Protein AF-A0A0G4FEP0-F1 (afdb_monomer)

Mean predicted aligned error: 20.49 Å

pLDDT: mean 76.51, std 25.56, range [21.47, 98.5]

Secondary structure (DSSP, 8-state):
-------SS--------PBPPHHHHHHHHHHHHHHHH----HHHHHHHHHHHHHHHHHHHHS-GGGEEEE--SSHHHHHHHHHHHHHHHHT--HHHHHHHHTT--GGGS-TTTS-BPPEEEEEE-GGGS-HHHHHHHHHHHHHTT-EEEEEES-HHHHHHHHHHH-SS--EEE----TTSTT-TT--SEEEPPTTSPS-EEE-TTTT--HHHHHHHHHHTT----GGGTTT-SS---GGG----GGGEEE-TT-TT-EEE--GGG--GGGGGGTTTTTTT-SS---S--TTS-----------------PPPPPPPPPPP------------------------------PPPPPPPP---------PPPP--------------SS----PPP---EEEEEEE-HHHHTTSS---HHHHHHHHHHHTTPEEEEEEEE-S-HHHHHHHHHHHHTTSSEEEEES--SSSSS--HHHHHHHHHT---EE-HHHHHHHHHHTT--GGG--HHHHHHTEE-TTEEEEPPB-TTSPBPSS-EEEETTEEEE-SSHHHHHHHHHHHIIIII-----EEEEEEEESS-GGGTHHHHHHHHHH-TTSEEEEEEE--STTSPPEEEEEEEEEGGGHHHHHHHHHHHHHHS-GGGEEEEEEE-SHHHHHHHHTT-

Radius of gyration: 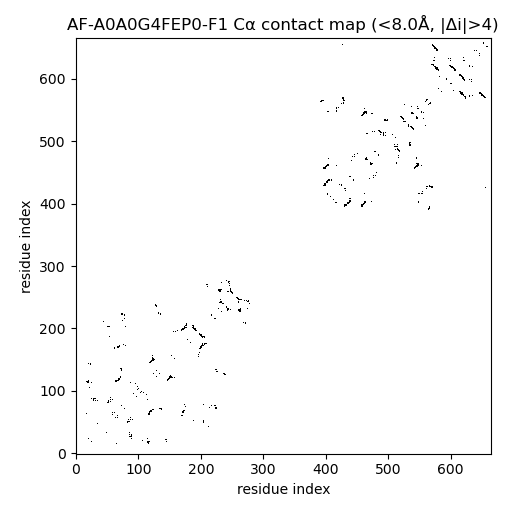34.07 Å; Cα contacts (8 Å, |Δi|>4): 934; chains: 1; bounding box: 96×103×97 Å

Foldseek 3Di:
DDDDDDPDPPPPPDPPFDFFQLVLLVVLLVLLVCLVPDDDDPVLNVLLVQLLVLLLVCCVVDPQSQEEEEAQLDLLSLSLVSSNSSSSSVVFDVVVVVCVVVVHDSVPDDSVRTGTAHHYEHEDPPPQRDPLRVVSVVCVCVVNVHHYDYDDDDPQVVQCVVLVVDPDAHEYEYSAEAVPVPLPPDDQWDWDDPVHPTHIYHYSCHDPALLSSVCVCVVSVGDGGCVQQQQQLDDDTNLQFDHQPQQWDDDPPDNPDIGGHGNNPQDPVCSVSSCVRRVPPDDDDDPDDPPPPPDDDDDDDDDDDDDDDDDDDDDDDDDDDDDDDDDDDDDDDDDDDDDDDYDDDDDDDDDDDDDDDDDDDDDDDDDDDDDDDDDDDDDDDDDDDPDDDPQDADAWQEEEEEEEAPCCVVVVDPQPLVVLLCLLCVQFNHHYDYYHYDYLDLQRLLVVLLVRVVPGQAYEYEALLALDPSSCNQVSNCSNVVFFWDQAPLLLVLLCVVVVHDPVRCDPSSRVSRTHGPQWDFAWQQDPVRDTHSRGFTDRPRYTYFYNPNVRSNSNSNCCSPRYHGHGFFKKKKKWKWLDDVVVCVVVVVVLCVVLVQKDWDKAWDDDPDPDRTMIIIMIMHTPVVVVSVVVSVVSSCVPDDVVTTPDMDIDRDSVVVVVSVVRD

Sequence (665 aa):
MSATTAVDQETAKTEVGGKWSSSAFLDAVSLATRIQQESISGTFQAKLRKAVDVCRNTLRVYRPGCVYCSFNGGKDAVVVLHLLRAALGSLRDPEVERLLSRGEGPDSIPSSLLPLKPKLVFFHNGPEEFEEIEQFVKDTKDQFDLELKLWDGGYVEGLRHIVGETPSALAFILGTRDGDPNSANQGTFEPSSDWMPPFMRVNPILEWTYGDVWTFIRSYDLPYCDLYDKGYTSVGKKSSTLPNPALLRINSGSADQLSYLPAYCLNQTDWGKERAGRDGASANRRPLSLQSMQDGEDEKEQSVGLSPYLPQQSPSPPGDSGQGQGKTAAQAFAFASTNANAEKGVSINVPSPAESPKRDFSAVSSITPLRHSSAASSALSGPPDESGVNRRLLKAKTAGLVVIGDEILKGLTADLNGPLAVRKLRAVGVKMQRICVVGDEEQAITDEVRRQLNKYDVVITSGGVGATHDDVTIRAVASALGEELQPNAQMLSRIAEAFKLNETAITPAHRKMAMLPPSTTLRDVIDTSGKKSPWPVLQIDRVFVLPGVPKFFAAKMDVICGSWLGKPRPKATRKVTVALQEEKLVSLLNEIVSRFPSVSFGSYPIFREEKSRPRTVIILETEQAAIALLRDALQELLERLPEQCVVSVEESDSLETAAALSDRV

Solvent-accessible surface area (backbone atoms only — not comparable to full-atom values): 39980 Å² total; per-residue (Å²): 135,86,84,91,71,89,93,83,87,83,92,84,85,85,78,93,66,61,66,30,49,50,60,39,47,48,51,20,31,49,50,28,50,47,67,72,70,57,86,58,65,74,72,58,45,52,54,51,52,52,23,29,46,46,40,36,51,46,51,70,77,31,57,65,94,34,41,33,33,46,39,75,43,41,72,46,22,46,52,47,49,52,32,42,37,22,22,54,30,69,65,55,50,72,65,57,55,54,43,49,75,71,68,52,56,56,88,69,61,56,72,87,70,40,55,68,34,59,34,34,37,28,74,45,64,64,93,37,44,46,65,63,36,55,49,40,42,52,50,52,31,63,72,51,49,42,45,75,46,78,34,88,56,57,68,66,56,50,47,37,51,58,49,68,75,38,97,60,79,35,36,36,41,36,47,51,28,64,89,40,93,87,35,81,93,65,54,54,69,33,71,46,56,91,92,46,60,83,35,34,38,31,24,50,45,32,91,45,50,71,62,53,54,44,49,52,36,64,75,70,71,52,85,72,39,66,56,29,54,61,9,30,57,51,90,61,46,53,92,51,42,43,53,24,70,91,35,58,42,80,50,97,83,48,101,83,51,84,43,47,41,37,34,83,71,60,48,82,95,46,50,90,49,42,53,52,24,40,75,68,82,69,81,91,76,75,82,86,66,94,81,81,81,84,84,82,80,90,84,82,94,74,92,74,93,77,83,80,88,71,84,82,82,80,84,81,84,82,83,91,77,85,88,83,82,87,82,88,81,86,83,91,82,88,88,80,89,86,88,87,84,89,87,88,88,85,89,84,91,81,85,81,89,77,86,81,81,90,75,86,87,77,86,86,90,81,85,80,79,82,78,82,78,90,79,83,92,81,90,88,87,72,81,90,75,91,84,72,87,80,70,70,60,45,90,43,53,33,29,28,38,41,37,38,36,50,48,47,78,70,64,77,40,81,78,64,52,61,65,50,49,46,54,53,34,43,43,21,57,24,43,70,77,46,79,44,80,37,49,65,41,46,65,60,45,15,54,50,53,39,58,38,57,77,74,28,63,28,32,38,38,29,20,36,67,59,69,56,93,56,34,34,41,67,58,14,53,19,59,42,72,74,43,66,71,38,84,33,66,71,53,37,52,27,52,29,60,68,68,71,46,54,85,89,66,65,47,72,56,55,53,58,66,12,46,39,37,86,68,53,43,79,40,79,36,64,48,98,86,69,49,74,48,61,69,49,43,42,29,45,80,56,32,38,54,34,48,57,54,55,74,61,31,50,58,49,48,51,48,43,33,73,51,32,38,35,62,82,40,60,46,31,39,38,39,38,33,30,62,40,55,57,82,80,40,48,70,61,50,54,55,52,44,71,75,37,77,78,42,49,77,46,78,45,68,40,86,65,69,102,81,58,81,50,28,20,40,35,38,41,36,32,50,47,96,48,44,67,59,51,49,55,53,50,50,56,50,56,73,72,40,62,78,92,32,61,74,46,78,47,82,29,79,41,76,70,54,52,51,64,64,53,81,78,99

InterPro domains:
  IPR001453 MoaB/Mog domain [PF00994] (401-561)
  IPR001453 MoaB/Mog domain [SM00852] (400-568)
  IPR001453 MoaB/Mog domain [cd00885] (398-555)
  IPR002500 Phosphoadenosine phosphosulphate reductase domain [PF01507] (168-242)
  IPR014729 Rossmann-like alpha/beta/alpha sandwich fold [G3DSA:3.40.50.620] (22-280)
  IPR036425 MoaB/Mog-like domain superfamily [G3DSA:3.40.980.10] (394-562)
  IPR036425 MoaB/Mog-like domain superfamily [SSF53218] (398-565)
  IPR056596 FAD synthase, middle domain [PF24102] (573-649)

Organism: NCBI:txid1169474

Nearest PDB structures (foldseek):
  8ron-assembly1_A  TM=8.680E-01  e=3.449E-20  Homo sapiens
  4cta-assembly1_A  TM=7.725E-01  e=2.754E-16  Thermus thermophilus HB8
  4uux-assembly1_B  TM=6.184E-01  e=1.496E-16  Thermus thermophilus HB8
  4cta-assembly1_B  TM=6.054E-01  e=3.077E-16  Thermus thermophilus HB8
  4uoc-assembly1_B  TM=6.270E-01  e=3.835E-14  Thermus thermophilus HB8

Structure (mmCIF, N/CA/C/O backbone):
data_AF-A0A0G4FEP0-F1
#
_entry.id   AF-A0A0G4FEP0-F1
#
loop_
_atom_site.group_PDB
_atom_site.id
_atom_site.type_symbol
_atom_site.label_atom_id
_atom_site.label_alt_id
_atom_site.label_comp_id
_atom_site.label_asym_id
_atom_site.label_entity_id
_atom_site.label_seq_id
_atom_site.pdbx_PDB_ins_code
_atom_site.Cartn_x
_atom_site.Cartn_y
_atom_site.Cartn_z
_atom_site.occupancy
_atom_site.B_iso_or_equiv
_atom_site.auth_seq_id
_atom_site.auth_comp_id
_atom_site.auth_asym_id
_atom_site.auth_atom_id
_atom_site.pdbx_PDB_model_num
ATOM 1 N N . MET A 1 1 ? 10.774 33.078 54.808 1.00 35.50 1 MET A N 1
ATOM 2 C CA . MET A 1 1 ? 11.153 31.854 54.069 1.00 35.50 1 MET A CA 1
ATOM 3 C C . MET A 1 1 ? 9.896 31.359 53.359 1.00 35.50 1 MET A C 1
ATOM 5 O O . MET A 1 1 ? 9.001 30.878 54.029 1.00 35.50 1 MET A O 1
ATOM 9 N N . SER A 1 2 ? 9.640 31.912 52.168 1.00 26.91 2 SER A N 1
ATOM 10 C CA . SER A 1 2 ? 9.664 31.216 50.860 1.00 26.91 2 SER A CA 1
ATOM 11 C C . SER A 1 2 ? 8.490 30.236 50.713 1.00 26.91 2 SER A C 1
ATOM 13 O O . SER A 1 2 ? 8.514 29.166 51.299 1.00 26.91 2 SER A O 1
ATOM 15 N N . ALA A 1 3 ? 7.355 30.691 50.182 1.00 28.02 3 ALA A N 1
ATOM 16 C CA . ALA A 1 3 ? 7.013 30.761 48.750 1.00 28.02 3 ALA A CA 1
ATOM 17 C C . ALA A 1 3 ? 6.330 29.470 48.271 1.00 28.02 3 ALA A C 1
ATOM 19 O O . ALA A 1 3 ? 6.968 28.520 47.831 1.00 28.02 3 ALA A O 1
ATOM 20 N N . THR A 1 4 ? 5.002 29.491 48.359 1.00 32.53 4 THR A N 1
ATOM 21 C CA . THR A 1 4 ? 4.092 28.662 47.571 1.00 32.53 4 THR A CA 1
ATOM 22 C C . THR A 1 4 ? 3.819 29.442 46.287 1.00 32.53 4 THR A C 1
ATOM 24 O O . THR A 1 4 ? 3.106 30.443 46.318 1.00 32.53 4 THR A O 1
ATOM 27 N N . THR A 1 5 ? 4.419 29.041 45.171 1.00 30.39 5 THR A N 1
ATOM 28 C CA . THR A 1 5 ? 4.164 29.641 43.854 1.00 30.39 5 THR A CA 1
ATOM 29 C C . THR A 1 5 ? 3.883 28.554 42.832 1.00 30.39 5 THR A C 1
ATOM 31 O O . THR A 1 5 ? 4.715 27.681 42.614 1.00 30.39 5 THR A O 1
ATOM 34 N N . ALA A 1 6 ? 2.683 28.650 42.257 1.00 30.23 6 ALA A N 1
ATOM 35 C CA . ALA A 1 6 ? 2.318 28.346 40.877 1.00 30.23 6 ALA A CA 1
ATOM 36 C C . ALA A 1 6 ? 3.257 27.397 40.112 1.00 30.23 6 ALA A C 1
ATOM 38 O O . ALA A 1 6 ? 4.269 27.817 39.556 1.00 30.23 6 ALA A O 1
ATOM 39 N N . VAL A 1 7 ? 2.845 26.136 40.004 1.00 29.52 7 VAL A N 1
ATOM 40 C CA . VAL A 1 7 ? 3.322 25.210 38.972 1.00 29.52 7 VAL A CA 1
ATOM 41 C C . VAL A 1 7 ? 2.119 24.894 38.090 1.00 29.52 7 VAL A C 1
ATOM 43 O O . VAL A 1 7 ? 1.522 23.839 38.202 1.00 29.52 7 VAL A O 1
ATOM 46 N N . ASP A 1 8 ? 1.712 25.879 37.295 1.00 32.62 8 ASP A N 1
ATOM 47 C CA . ASP A 1 8 ? 0.745 25.739 36.203 1.00 32.62 8 ASP A CA 1
ATOM 48 C C . ASP A 1 8 ? 0.978 26.915 35.247 1.00 32.62 8 ASP A C 1
ATOM 50 O O . ASP A 1 8 ? 0.266 27.911 35.303 1.00 32.62 8 ASP A O 1
ATOM 54 N N . GLN A 1 9 ? 2.069 26.846 34.470 1.00 28.73 9 GLN A N 1
ATOM 55 C CA . GLN A 1 9 ? 2.333 27.589 33.219 1.00 28.73 9 GLN A CA 1
ATOM 56 C C . GLN A 1 9 ? 3.796 27.396 32.759 1.00 28.73 9 GLN A C 1
ATOM 58 O O . GLN A 1 9 ? 4.521 28.361 32.556 1.00 28.73 9 GLN A O 1
ATOM 63 N N . GLU A 1 10 ? 4.283 26.161 32.575 1.00 28.06 10 GLU A N 1
ATOM 64 C CA . GLU A 1 10 ? 5.551 25.979 31.836 1.00 28.06 10 GLU A CA 1
ATOM 65 C C . GLU A 1 10 ? 5.716 24.595 31.186 1.00 28.06 10 GLU A C 1
ATOM 67 O O . GLU A 1 10 ? 6.705 23.899 31.371 1.00 28.06 10 GLU A O 1
ATOM 72 N N . THR A 1 11 ? 4.748 24.189 30.363 1.00 30.75 11 THR A N 1
ATOM 73 C CA . THR A 1 11 ? 4.901 23.062 29.419 1.00 30.75 11 THR A CA 1
ATOM 74 C C . THR A 1 11 ? 4.510 23.494 28.004 1.00 30.75 11 THR A C 1
ATOM 76 O O . THR A 1 11 ? 3.669 22.901 27.341 1.00 30.75 11 THR A O 1
ATOM 79 N N . ALA A 1 12 ? 5.141 24.574 27.536 1.00 33.12 12 ALA A N 1
ATOM 80 C CA . ALA A 1 12 ? 5.117 25.022 26.141 1.00 33.12 12 ALA A CA 1
ATOM 81 C C . ALA A 1 12 ? 6.459 25.678 25.761 1.00 33.12 12 ALA A C 1
ATOM 83 O O . ALA A 1 12 ? 6.509 26.798 25.266 1.00 33.12 12 ALA A O 1
ATOM 84 N N . LYS A 1 13 ? 7.577 25.000 26.045 1.00 34.28 13 LYS A N 1
ATOM 85 C CA . LYS A 1 13 ? 8.918 25.403 25.590 1.00 34.28 13 LYS A CA 1
ATOM 86 C C . LYS A 1 13 ? 9.710 24.177 25.154 1.00 34.28 13 LYS A C 1
ATOM 88 O O . LYS A 1 13 ? 10.557 23.674 25.885 1.00 34.28 13 LYS A O 1
ATOM 93 N N . THR A 1 14 ? 9.406 23.679 23.959 1.00 33.66 14 THR A N 1
ATOM 94 C CA . THR A 1 14 ? 10.337 22.863 23.159 1.00 33.66 14 THR A CA 1
ATOM 95 C C . THR A 1 14 ? 9.897 22.846 21.690 1.00 33.66 14 THR A C 1
ATOM 97 O O . THR A 1 14 ? 9.671 21.803 21.095 1.00 33.66 14 THR A O 1
ATOM 100 N N . GLU A 1 15 ? 9.763 24.023 21.075 1.00 40.31 15 GLU A N 1
ATOM 101 C CA . GLU A 1 15 ? 9.835 24.147 19.610 1.00 40.31 15 GLU A CA 1
ATOM 102 C C . GLU A 1 15 ? 11.039 25.026 19.272 1.00 40.31 15 GLU A C 1
ATOM 104 O O . GLU A 1 15 ? 10.925 26.214 18.989 1.00 40.31 15 GLU A O 1
ATOM 109 N N . VAL A 1 16 ? 12.234 24.441 19.369 1.00 44.72 16 VAL A N 1
ATOM 110 C CA . VAL A 1 16 ? 13.454 25.058 18.836 1.00 44.72 16 VAL A CA 1
ATOM 111 C C . VAL A 1 16 ? 13.516 24.699 17.352 1.00 44.72 16 VAL A C 1
ATOM 113 O O . VAL A 1 16 ? 14.168 23.740 16.958 1.00 44.72 16 VAL A O 1
ATOM 116 N N . GLY A 1 17 ? 12.746 25.418 16.539 1.00 59.84 17 GLY A N 1
ATOM 117 C CA . GLY A 1 17 ? 12.776 25.346 15.079 1.00 59.84 17 GLY A CA 1
ATOM 118 C C . GLY A 1 17 ? 12.508 26.737 14.514 1.00 59.84 17 GLY A C 1
ATOM 119 O O . GLY A 1 17 ? 11.563 27.405 14.933 1.00 59.84 17 GLY A O 1
ATOM 120 N N . GLY A 1 18 ? 13.365 27.215 13.612 1.00 82.00 18 GLY A N 1
ATOM 121 C CA . GLY A 1 18 ? 13.206 28.542 13.015 1.00 82.00 18 GLY A CA 1
ATOM 122 C C . GLY A 1 18 ? 11.930 28.633 12.171 1.00 82.00 18 GLY A C 1
ATOM 123 O O . GLY A 1 18 ? 11.546 27.668 11.508 1.00 82.00 18 GLY A O 1
ATOM 124 N N . LYS A 1 19 ? 11.281 29.802 12.169 1.00 89.69 19 LYS A N 1
ATOM 125 C CA . LYS A 1 19 ? 10.239 30.128 11.183 1.00 89.69 19 LYS A CA 1
ATOM 126 C C . LYS A 1 19 ? 10.843 30.146 9.779 1.00 89.69 19 LYS A C 1
ATOM 128 O O . LYS A 1 19 ? 11.998 30.542 9.619 1.00 89.69 19 LYS A O 1
ATOM 133 N N . TRP A 1 20 ? 10.077 29.697 8.791 1.00 94.19 20 TRP A N 1
ATOM 134 C CA . TRP A 1 20 ? 10.499 29.711 7.392 1.00 94.19 20 TRP A CA 1
ATOM 135 C C . TRP A 1 20 ? 10.558 31.145 6.864 1.00 94.19 20 TRP A C 1
ATOM 137 O O . TRP A 1 20 ? 9.718 31.959 7.248 1.00 94.19 20 TRP A O 1
ATOM 147 N N . SER A 1 21 ? 11.532 31.475 6.014 1.00 93.94 21 SER A N 1
ATOM 148 C CA . SER A 1 21 ? 11.584 32.784 5.363 1.00 93.94 21 SER A CA 1
ATOM 149 C C . SER A 1 21 ? 10.367 33.000 4.460 1.00 93.94 21 SER A C 1
ATOM 151 O O . SER A 1 21 ? 9.849 32.069 3.834 1.00 93.94 21 SER A O 1
ATOM 153 N N . SER A 1 22 ? 9.894 34.245 4.384 1.00 92.38 22 SER A N 1
ATOM 154 C CA . SER A 1 22 ? 8.741 34.595 3.552 1.00 92.38 22 SER A CA 1
ATOM 155 C C . SER A 1 22 ? 9.005 34.322 2.072 1.00 92.38 22 SER A C 1
ATOM 157 O O . SER A 1 22 ? 8.129 33.798 1.391 1.00 92.38 22 SER A O 1
ATOM 159 N N . SER A 1 23 ? 10.219 34.589 1.582 1.00 93.31 23 SER A N 1
ATOM 160 C CA . SER A 1 23 ? 10.615 34.306 0.199 1.00 93.31 23 SER A CA 1
ATOM 161 C C . SER A 1 23 ? 10.545 32.812 -0.136 1.00 93.31 23 SER A C 1
ATOM 163 O O . SER A 1 23 ? 9.899 32.441 -1.116 1.00 93.31 23 SER A O 1
ATOM 165 N N . ALA A 1 24 ? 11.137 31.942 0.687 1.00 95.25 24 ALA A N 1
ATOM 166 C CA . ALA A 1 24 ? 11.135 30.500 0.439 1.00 95.25 24 ALA A CA 1
ATOM 167 C C . ALA A 1 24 ? 9.739 29.877 0.598 1.00 95.25 24 ALA A C 1
ATOM 169 O O . ALA A 1 24 ? 9.365 28.974 -0.161 1.00 95.25 24 ALA A O 1
ATOM 170 N N . PHE A 1 25 ? 8.948 30.380 1.551 1.00 95.38 25 PHE A N 1
ATOM 171 C CA . PHE A 1 25 ? 7.557 29.972 1.716 1.00 95.38 25 PHE A CA 1
ATOM 172 C C . PHE A 1 25 ? 6.700 30.378 0.512 1.00 95.38 25 PHE A C 1
ATOM 174 O O . PHE A 1 25 ? 5.934 29.558 0.007 1.00 95.38 25 PHE A O 1
ATOM 181 N N . LEU A 1 26 ? 6.852 31.602 0.001 1.00 93.94 26 LEU A N 1
ATOM 182 C CA . LEU A 1 26 ? 6.121 32.050 -1.184 1.00 93.94 26 LEU A CA 1
ATOM 183 C C . LEU A 1 26 ? 6.538 31.316 -2.458 1.00 93.94 26 LEU A C 1
ATOM 185 O O . LEU A 1 26 ? 5.674 31.015 -3.279 1.00 93.94 26 LEU A O 1
ATOM 189 N N . ASP A 1 27 ? 7.809 30.937 -2.597 1.00 95.31 27 ASP A N 1
ATOM 190 C CA . ASP A 1 27 ? 8.237 30.038 -3.675 1.00 95.31 27 ASP A CA 1
ATOM 191 C C . ASP A 1 27 ? 7.507 28.682 -3.594 1.00 95.31 27 ASP A C 1
ATOM 193 O O . ASP A 1 27 ? 7.024 28.151 -4.596 1.00 95.31 27 ASP A O 1
ATOM 197 N N . ALA A 1 28 ? 7.313 28.149 -2.383 1.00 96.25 28 ALA A N 1
ATOM 198 C CA . ALA A 1 28 ? 6.541 26.925 -2.175 1.00 96.25 28 ALA A CA 1
ATOM 199 C C . ALA A 1 28 ? 5.034 27.097 -2.469 1.00 96.25 28 ALA A C 1
ATOM 201 O O . ALA A 1 28 ? 4.409 26.187 -3.021 1.00 96.25 28 ALA A O 1
ATOM 202 N N . VAL A 1 29 ? 4.445 28.258 -2.150 1.00 94.38 29 VAL A N 1
ATOM 203 C CA . VAL A 1 29 ? 3.059 28.613 -2.524 1.00 94.38 29 VAL A CA 1
ATOM 204 C C . VAL A 1 29 ? 2.911 28.741 -4.044 1.00 94.38 29 VAL A C 1
ATOM 206 O O . VAL A 1 29 ? 1.925 28.258 -4.609 1.00 94.38 29 VAL A O 1
ATOM 209 N N . SER A 1 30 ? 3.900 29.329 -4.719 1.00 93.81 30 SER A N 1
ATOM 210 C CA . SER A 1 30 ? 3.952 29.426 -6.181 1.00 93.81 30 SER A CA 1
ATOM 211 C C . SER A 1 30 ? 4.000 28.038 -6.821 1.00 93.81 30 SER A C 1
ATOM 213 O O . SER A 1 30 ? 3.174 27.721 -7.678 1.00 93.81 30 SER A O 1
ATOM 215 N N . LEU A 1 31 ? 4.883 27.155 -6.339 1.00 95.62 31 LEU A N 1
ATOM 216 C CA . LEU A 1 31 ? 4.949 25.763 -6.789 1.00 95.62 31 LEU A CA 1
ATOM 217 C C . LEU A 1 31 ? 3.615 25.027 -6.583 1.00 95.62 31 LEU A C 1
ATOM 219 O O . LEU A 1 31 ? 3.136 24.357 -7.496 1.00 95.62 31 LEU A O 1
ATOM 223 N N . ALA A 1 32 ? 2.988 25.175 -5.413 1.00 94.62 32 ALA A N 1
ATOM 224 C CA . ALA A 1 32 ? 1.685 24.574 -5.127 1.00 94.62 32 ALA A CA 1
ATOM 225 C C . ALA A 1 32 ? 0.599 25.047 -6.107 1.00 94.62 32 ALA A C 1
ATOM 227 O O . ALA A 1 32 ? -0.186 24.242 -6.607 1.00 94.62 32 ALA A O 1
ATOM 228 N N . THR A 1 33 ? 0.585 26.346 -6.407 1.00 92.06 33 THR A N 1
ATOM 229 C CA . THR A 1 33 ? -0.352 26.961 -7.353 1.00 92.06 33 THR A CA 1
ATOM 230 C C . THR A 1 33 ? -0.132 26.440 -8.773 1.00 92.06 33 THR A C 1
ATOM 232 O O . THR A 1 33 ? -1.093 26.010 -9.412 1.00 92.06 33 THR A O 1
ATOM 235 N N . ARG A 1 34 ? 1.124 26.381 -9.239 1.00 93.56 34 ARG A N 1
ATOM 236 C CA . ARG A 1 34 ? 1.477 25.813 -10.552 1.00 93.56 34 ARG A CA 1
ATOM 237 C C . ARG A 1 34 ? 1.031 24.358 -10.680 1.00 93.56 34 ARG A C 1
ATOM 239 O O . ARG A 1 34 ? 0.377 24.007 -11.655 1.00 93.56 34 ARG A O 1
ATOM 246 N N . ILE A 1 35 ? 1.272 23.529 -9.661 1.00 92.12 35 ILE A N 1
ATOM 247 C CA . ILE A 1 35 ? 0.826 22.123 -9.649 1.00 92.12 35 ILE A CA 1
ATOM 248 C C . ILE A 1 35 ? -0.703 21.992 -9.758 1.00 92.12 35 ILE A C 1
ATOM 250 O O . ILE A 1 35 ? -1.208 21.040 -10.359 1.00 92.12 35 ILE A O 1
ATOM 254 N N . GLN A 1 36 ? -1.459 22.928 -9.181 1.00 86.81 36 GLN A N 1
ATOM 255 C CA . GLN A 1 36 ? -2.922 22.912 -9.251 1.00 86.81 36 GLN A CA 1
ATOM 256 C C . GLN A 1 36 ? -3.468 23.384 -10.605 1.00 86.81 36 GLN A C 1
ATOM 258 O O . GLN A 1 36 ? -4.479 22.843 -11.058 1.00 86.81 36 GLN A O 1
ATOM 263 N N . GLN A 1 37 ? -2.829 24.382 -11.220 1.00 84.81 37 GLN A N 1
ATOM 264 C CA . GLN A 1 37 ? -3.336 25.084 -12.404 1.00 84.81 37 GLN A CA 1
ATOM 265 C C . GLN A 1 37 ? -2.821 24.516 -13.732 1.00 84.81 37 GLN A C 1
ATOM 267 O O . GLN A 1 37 ? -3.550 24.532 -14.723 1.00 84.81 37 GLN A O 1
ATOM 272 N N . GLU A 1 38 ? -1.585 24.022 -13.773 1.00 82.44 38 GLU A N 1
ATOM 273 C CA . GLU A 1 38 ? -0.979 23.509 -14.999 1.00 82.44 38 GLU A CA 1
ATOM 274 C C . GLU A 1 38 ? -1.540 22.124 -15.347 1.00 82.44 38 GLU A C 1
ATOM 276 O O . GLU A 1 38 ? -1.645 21.229 -14.506 1.00 82.44 38 GLU A O 1
ATOM 281 N N . SER A 1 39 ? -1.920 21.946 -16.613 1.00 71.00 39 SER A N 1
ATOM 282 C CA . SER A 1 39 ? -2.416 20.674 -17.134 1.00 71.00 39 SER A CA 1
ATOM 283 C C . SER A 1 39 ? -1.271 19.891 -17.769 1.00 71.00 39 SER A C 1
ATOM 285 O O . SER A 1 39 ? -0.896 20.161 -18.908 1.00 71.00 39 SER A O 1
ATOM 287 N N . ILE A 1 40 ? -0.757 18.884 -17.065 1.00 73.81 40 ILE A N 1
ATOM 288 C CA . ILE A 1 40 ? 0.128 17.856 -17.634 1.00 73.81 40 ILE A CA 1
ATOM 289 C C . ILE A 1 40 ? -0.737 16.651 -18.069 1.00 73.81 40 ILE A C 1
ATOM 291 O O . ILE A 1 40 ? -1.905 16.559 -17.687 1.00 73.81 40 ILE A O 1
ATOM 295 N N . SER A 1 41 ? -0.206 15.744 -18.903 1.00 71.31 41 SER A N 1
ATOM 296 C CA . SER A 1 41 ? -0.873 14.497 -19.335 1.00 71.31 41 SER A CA 1
ATOM 297 C C . SER A 1 41 ? -1.743 13.872 -18.231 1.00 71.31 41 SER A C 1
ATOM 299 O O . SER A 1 41 ? -1.294 13.704 -17.093 1.00 71.31 41 SER A O 1
ATOM 301 N N . GLY A 1 42 ? -2.991 13.518 -18.565 1.00 67.94 42 GLY A N 1
ATOM 302 C CA . GLY A 1 42 ? -4.038 13.223 -17.578 1.00 67.94 42 GLY A CA 1
ATOM 303 C C . GLY A 1 42 ? -3.705 12.104 -16.583 1.00 67.94 42 GLY A C 1
ATOM 304 O O . GLY A 1 42 ? -4.131 12.167 -15.431 1.00 67.94 42 GLY A O 1
ATOM 305 N N . THR A 1 43 ? -2.902 11.111 -16.981 1.00 80.94 43 THR A N 1
ATOM 306 C CA . THR A 1 43 ? -2.469 10.018 -16.093 1.00 80.94 43 THR A CA 1
ATOM 307 C C . THR A 1 43 ? -1.424 10.472 -15.071 1.00 80.94 43 THR A C 1
ATOM 309 O O . THR A 1 43 ? -1.526 10.123 -13.895 1.00 80.94 43 THR A O 1
ATOM 312 N N . PHE A 1 44 ? -0.450 11.289 -15.479 1.00 88.25 44 PHE A N 1
ATOM 313 C CA . PHE A 1 44 ? 0.582 11.814 -14.583 1.00 88.25 44 PHE A CA 1
ATOM 314 C C . PHE A 1 44 ? 0.019 12.871 -13.625 1.00 88.25 44 PHE A C 1
ATOM 316 O O . PHE A 1 44 ? 0.331 12.844 -12.436 1.00 88.25 44 PHE A O 1
ATOM 323 N N . GLN A 1 45 ? -0.891 13.735 -14.090 1.00 88.69 45 GLN A N 1
ATOM 324 C CA . GLN A 1 45 ? -1.529 14.741 -13.232 1.00 88.69 45 GLN A CA 1
ATOM 325 C C . GLN A 1 45 ? -2.260 14.104 -12.036 1.00 88.69 45 GLN A C 1
ATOM 327 O O . GLN A 1 45 ? -2.221 14.630 -10.922 1.00 88.69 45 GLN A O 1
ATOM 332 N N . ALA A 1 46 ? -2.908 12.951 -12.243 1.00 89.81 46 ALA A N 1
ATOM 333 C CA . ALA A 1 46 ? -3.556 12.202 -11.169 1.00 89.81 46 ALA A CA 1
ATOM 334 C C . ALA A 1 46 ? -2.538 11.660 -10.148 1.00 89.81 46 ALA A C 1
ATOM 336 O O . ALA A 1 46 ? -2.738 11.820 -8.941 1.00 89.81 46 ALA A O 1
ATOM 337 N N . LYS A 1 47 ? -1.417 11.088 -10.619 1.00 93.88 47 LYS A N 1
ATOM 338 C CA . LYS A 1 47 ? -0.311 10.638 -9.753 1.00 93.88 47 LYS A CA 1
ATOM 339 C C . LYS A 1 47 ? 0.300 11.793 -8.957 1.00 93.88 47 LYS A C 1
ATOM 341 O O . LYS A 1 47 ? 0.565 11.635 -7.767 1.00 93.88 47 LYS A O 1
ATOM 346 N N . LEU A 1 48 ? 0.485 12.952 -9.590 1.00 95.38 48 LEU A N 1
ATOM 347 C CA . LEU A 1 48 ? 1.033 14.152 -8.962 1.00 95.38 48 LEU A CA 1
ATOM 348 C C . LEU A 1 48 ? 0.126 14.676 -7.845 1.00 95.38 48 LEU A C 1
ATOM 350 O O . LEU A 1 48 ? 0.592 14.895 -6.727 1.00 95.38 48 LEU A O 1
ATOM 354 N N . ARG A 1 49 ? -1.181 14.804 -8.106 1.00 92.19 49 ARG A N 1
ATOM 355 C CA . ARG A 1 49 ? -2.156 15.210 -7.081 1.00 92.19 49 ARG A CA 1
ATOM 356 C C . ARG A 1 49 ? -2.178 14.235 -5.906 1.00 92.19 49 ARG A C 1
ATOM 358 O O . ARG A 1 49 ? -2.084 14.678 -4.765 1.00 92.19 49 ARG A O 1
ATOM 365 N N . LYS A 1 50 ? -2.201 12.923 -6.180 1.00 94.75 50 LYS A N 1
ATOM 366 C CA . LYS A 1 50 ? -2.111 11.876 -5.147 1.00 94.75 50 LYS A CA 1
ATOM 367 C C . LYS A 1 50 ? -0.851 12.046 -4.292 1.00 94.75 50 LYS A C 1
ATOM 369 O O . LYS A 1 50 ? -0.943 12.006 -3.070 1.00 94.75 50 LYS A O 1
ATOM 374 N N . ALA A 1 51 ? 0.307 12.283 -4.906 1.00 97.50 51 ALA A N 1
ATOM 375 C CA . ALA A 1 51 ? 1.569 12.441 -4.186 1.00 97.50 51 ALA A CA 1
ATOM 376 C C . ALA A 1 51 ? 1.590 13.700 -3.290 1.00 97.50 51 ALA A C 1
ATOM 378 O O . ALA A 1 51 ? 2.005 13.627 -2.132 1.00 97.50 51 ALA A O 1
ATOM 379 N N . VAL A 1 52 ? 1.072 14.837 -3.776 1.00 96.75 52 VAL A N 1
ATOM 380 C CA . VAL A 1 52 ? 0.906 16.057 -2.958 1.00 96.75 52 VAL A CA 1
ATOM 381 C C . VAL A 1 52 ? -0.075 15.817 -1.808 1.00 96.75 52 VAL A C 1
ATOM 383 O O . VAL A 1 52 ? 0.190 16.231 -0.678 1.00 96.75 52 VAL A O 1
ATOM 386 N N . ASP A 1 53 ? -1.178 15.110 -2.059 1.00 95.81 53 ASP A N 1
ATOM 387 C CA . ASP A 1 53 ? -2.165 14.770 -1.035 1.00 95.81 53 ASP A CA 1
ATOM 388 C C . ASP A 1 53 ? -1.595 13.866 0.058 1.00 95.81 53 ASP A C 1
ATOM 390 O O . ASP A 1 53 ? -1.906 14.067 1.230 1.00 95.81 53 ASP A O 1
ATOM 394 N N . VAL A 1 54 ? -0.716 12.921 -0.281 1.00 98.00 54 VAL A N 1
ATOM 395 C CA . VAL A 1 54 ? -0.003 12.093 0.703 1.00 98.00 54 VAL A CA 1
ATOM 396 C C . VAL A 1 54 ? 0.851 12.962 1.628 1.00 98.00 54 VAL A C 1
ATOM 398 O O . VAL A 1 54 ? 0.739 12.849 2.853 1.00 98.00 54 VAL A O 1
ATOM 401 N N . CYS A 1 55 ? 1.646 13.885 1.078 1.00 97.69 55 CYS A N 1
ATOM 402 C CA . CYS A 1 55 ? 2.431 14.830 1.879 1.00 97.69 55 CYS A CA 1
ATOM 403 C C . CYS A 1 55 ? 1.529 15.729 2.741 1.00 97.69 55 CYS A C 1
ATOM 405 O O . CYS A 1 55 ? 1.776 15.907 3.934 1.00 97.69 55 CYS A O 1
ATOM 407 N N . ARG A 1 56 ? 0.434 16.245 2.172 1.00 95.38 56 ARG A N 1
ATOM 408 C CA . ARG A 1 56 ? -0.534 17.087 2.887 1.00 95.38 56 ARG A CA 1
ATOM 409 C C . ARG A 1 56 ? -1.205 16.337 4.035 1.00 95.38 56 ARG A C 1
ATOM 411 O O . ARG A 1 56 ? -1.296 16.866 5.137 1.00 95.38 56 ARG A O 1
ATOM 418 N N . ASN A 1 57 ? -1.656 15.109 3.803 1.00 94.81 57 ASN A N 1
ATOM 419 C CA . ASN A 1 57 ? -2.283 14.276 4.827 1.00 94.81 57 ASN A CA 1
ATOM 420 C C . ASN A 1 57 ? -1.287 13.917 5.932 1.00 94.81 57 ASN A C 1
ATOM 422 O O . ASN A 1 57 ? -1.648 13.954 7.106 1.00 94.81 57 ASN A O 1
ATOM 426 N N . THR A 1 58 ? -0.020 13.686 5.580 1.00 96.44 58 THR A N 1
ATOM 427 C CA . THR A 1 58 ? 1.061 13.514 6.561 1.00 96.44 58 THR A CA 1
ATOM 428 C C . THR A 1 58 ? 1.159 14.725 7.483 1.00 96.44 58 THR A C 1
ATOM 430 O O . THR A 1 58 ? 1.112 14.559 8.694 1.00 96.44 58 THR A O 1
ATOM 433 N N . LEU A 1 59 ? 1.205 15.941 6.934 1.00 93.88 59 LEU A N 1
ATOM 434 C CA . LEU A 1 59 ? 1.273 17.191 7.708 1.00 93.88 59 LEU A CA 1
ATOM 435 C C . LEU A 1 59 ? 0.008 17.494 8.532 1.00 93.88 59 LEU A C 1
ATOM 437 O O . LEU A 1 59 ? 0.035 18.344 9.419 1.00 93.88 59 LEU A O 1
ATOM 441 N N . ARG A 1 60 ? -1.118 16.839 8.228 1.00 90.88 60 ARG A N 1
ATOM 442 C CA . ARG A 1 60 ? -2.354 16.941 9.021 1.00 90.88 60 ARG A CA 1
ATOM 443 C C . ARG A 1 60 ? -2.364 15.967 10.194 1.00 90.88 60 ARG A C 1
ATOM 445 O O . ARG A 1 60 ? -2.901 16.302 11.244 1.00 90.88 60 ARG A O 1
ATOM 452 N N . VAL A 1 61 ? -1.805 14.772 10.006 1.00 91.75 61 VAL A N 1
ATOM 453 C CA . VAL A 1 61 ? -1.701 13.740 11.051 1.00 91.75 61 VAL A CA 1
ATOM 454 C C . VAL A 1 61 ? -0.539 14.044 11.998 1.00 91.75 61 VAL A C 1
ATOM 456 O O . VAL A 1 61 ? -0.674 13.933 13.215 1.00 91.75 61 VAL A O 1
ATOM 459 N N . TYR A 1 62 ? 0.592 14.461 11.439 1.00 91.19 62 TYR A N 1
ATOM 460 C CA . TYR A 1 62 ? 1.812 14.807 12.150 1.00 91.19 62 TYR A CA 1
ATOM 461 C C . TYR A 1 62 ? 2.001 16.316 12.114 1.00 91.19 62 TYR A C 1
ATOM 463 O O . TYR A 1 62 ? 1.884 16.937 11.061 1.00 91.19 62 TYR A O 1
ATOM 471 N N . ARG A 1 63 ? 2.349 16.919 13.254 1.00 83.50 63 ARG A N 1
ATOM 472 C CA . ARG A 1 63 ? 2.710 18.344 13.283 1.00 83.50 63 ARG A CA 1
ATOM 473 C C . ARG A 1 63 ? 3.897 18.587 12.336 1.00 83.50 63 ARG A C 1
ATOM 475 O O . ARG A 1 63 ? 4.783 17.733 12.300 1.00 83.50 63 ARG A O 1
ATOM 482 N N . PRO A 1 64 ? 3.997 19.742 11.649 1.00 84.75 64 PRO A N 1
ATOM 483 C CA . PRO A 1 64 ? 5.109 20.027 10.736 1.00 84.75 64 PRO A CA 1
ATOM 484 C C . PRO A 1 64 ? 6.501 19.799 11.348 1.00 84.75 64 PRO A C 1
ATOM 486 O O . PRO A 1 64 ? 7.376 19.241 10.698 1.00 84.75 64 PRO A O 1
ATOM 489 N N . GLY A 1 65 ? 6.690 20.123 12.634 1.00 86.38 65 GLY A N 1
ATOM 490 C CA . GLY A 1 65 ? 7.950 19.877 13.347 1.00 86.38 65 GLY A CA 1
ATOM 491 C C . GLY A 1 65 ? 8.302 18.397 13.586 1.00 86.38 65 GLY A C 1
ATOM 492 O O . GLY A 1 65 ? 9.423 18.118 14.008 1.00 86.38 65 GLY A O 1
ATOM 493 N N . CYS A 1 66 ? 7.376 17.468 13.329 1.00 92.12 66 CYS A N 1
ATOM 494 C CA . CYS A 1 66 ? 7.525 16.012 13.465 1.00 92.12 66 CYS A CA 1
ATOM 495 C C . CYS A 1 66 ? 7.645 15.289 12.107 1.00 92.12 66 CYS A C 1
ATOM 497 O O . CYS A 1 66 ? 7.664 14.057 12.069 1.00 92.12 66 CYS A O 1
ATOM 499 N N . VAL A 1 67 ? 7.696 16.031 10.996 1.00 95.56 67 VAL A N 1
ATOM 500 C CA . VAL A 1 67 ? 7.835 15.474 9.645 1.00 95.56 67 VAL A CA 1
ATOM 501 C C . VAL A 1 67 ? 9.232 15.779 9.117 1.00 95.56 67 VAL A C 1
ATOM 503 O O . VAL A 1 67 ? 9.621 16.940 9.011 1.00 95.56 67 VAL A O 1
ATOM 506 N N . TYR A 1 68 ? 9.976 14.733 8.768 1.00 96.00 68 TYR A N 1
ATOM 507 C CA . TYR A 1 68 ? 11.301 14.827 8.159 1.00 96.00 68 TYR A CA 1
ATOM 508 C C . TYR A 1 68 ? 11.240 14.385 6.697 1.00 96.00 68 TYR A C 1
ATOM 510 O O . TYR A 1 68 ? 10.657 13.353 6.377 1.00 96.00 68 TYR A O 1
ATOM 518 N N . CYS A 1 69 ? 11.881 15.124 5.801 1.00 97.06 69 CYS A N 1
ATOM 519 C CA . CYS A 1 69 ? 12.160 14.674 4.443 1.00 97.06 69 CYS A CA 1
ATOM 520 C C . CYS A 1 69 ? 13.525 13.981 4.422 1.00 97.06 69 CYS A C 1
ATOM 522 O O . CYS A 1 69 ? 14.539 14.597 4.756 1.00 97.06 69 CYS A O 1
ATOM 524 N N . SER A 1 70 ? 13.576 12.707 4.032 1.00 95.38 70 SER A N 1
ATOM 525 C CA . SER A 1 70 ? 14.855 12.038 3.791 1.00 95.38 70 SER A CA 1
ATOM 526 C C . SER A 1 70 ? 15.427 12.535 2.471 1.00 95.38 70 SER A C 1
ATOM 528 O O . SER A 1 70 ? 14.820 12.341 1.418 1.00 95.38 70 SER A O 1
ATOM 530 N N . PHE A 1 71 ? 16.570 13.218 2.536 1.00 96.12 71 PHE A N 1
ATOM 531 C CA . PHE A 1 71 ? 17.122 13.938 1.400 1.00 96.12 71 PHE A CA 1
ATOM 532 C C . PHE A 1 71 ? 18.602 13.622 1.211 1.00 96.12 71 PHE A C 1
ATOM 534 O O . PHE A 1 71 ? 19.441 14.039 2.001 1.00 96.12 71 PHE A O 1
ATOM 541 N N . ASN A 1 72 ? 18.913 12.873 0.153 1.00 92.31 72 ASN A N 1
ATOM 542 C CA . ASN A 1 72 ? 20.273 12.464 -0.206 1.00 92.31 72 ASN A CA 1
ATOM 543 C C . ASN A 1 72 ? 20.786 13.130 -1.495 1.00 92.31 72 ASN A C 1
ATOM 545 O O . ASN A 1 72 ? 21.714 12.619 -2.107 1.00 92.31 72 ASN A O 1
ATOM 549 N N . GLY A 1 73 ? 20.129 14.196 -1.968 1.00 93.19 73 GLY A N 1
ATOM 550 C CA . GLY A 1 73 ? 20.466 14.871 -3.229 1.00 93.19 73 GLY A CA 1
ATOM 551 C C . GLY A 1 73 ? 20.149 14.075 -4.505 1.00 93.19 73 GLY A C 1
ATOM 552 O O . GLY A 1 73 ? 20.346 14.571 -5.613 1.00 93.19 73 GLY A O 1
ATOM 553 N N . GLY A 1 74 ? 19.633 12.848 -4.384 1.00 95.50 74 GLY A N 1
ATOM 554 C CA . GLY A 1 74 ? 19.185 12.055 -5.521 1.00 95.50 74 GLY A CA 1
ATOM 555 C C . GLY A 1 74 ? 17.913 12.614 -6.168 1.00 95.50 74 GLY A C 1
ATOM 556 O O . GLY A 1 74 ? 17.116 13.279 -5.509 1.00 95.50 74 GLY A O 1
ATOM 557 N N . LYS A 1 75 ? 17.670 12.292 -7.446 1.00 97.00 75 LYS A N 1
ATOM 558 C CA . LYS A 1 75 ? 16.493 12.776 -8.197 1.00 97.00 75 LYS A CA 1
ATOM 559 C C . LYS A 1 75 ? 15.164 12.469 -7.491 1.00 97.00 75 LYS A C 1
ATOM 561 O O . LYS A 1 75 ? 14.280 13.313 -7.438 1.00 97.00 75 LYS A O 1
ATOM 566 N N . ASP A 1 76 ? 15.034 11.291 -6.885 1.00 97.19 76 ASP A N 1
ATOM 567 C CA . ASP A 1 76 ? 13.800 10.874 -6.217 1.00 97.19 76 ASP A CA 1
ATOM 568 C C . ASP A 1 76 ? 13.595 11.647 -4.898 1.00 97.19 76 ASP A C 1
ATOM 570 O O . ASP A 1 76 ? 12.473 12.008 -4.541 1.00 97.19 76 ASP A O 1
ATOM 574 N N . ALA A 1 77 ? 14.695 11.984 -4.212 1.00 97.12 77 ALA A N 1
ATOM 575 C CA . ALA A 1 77 ? 14.694 12.850 -3.036 1.00 97.12 77 ALA A CA 1
ATOM 576 C C . ALA A 1 77 ? 14.322 14.304 -3.382 1.00 97.12 77 ALA A C 1
ATOM 578 O O . ALA A 1 77 ? 13.578 14.936 -2.632 1.00 97.12 77 ALA A O 1
ATOM 579 N N . VAL A 1 78 ? 14.781 14.815 -4.534 1.00 98.19 78 VAL A N 1
ATOM 580 C CA . VAL A 1 78 ? 14.360 16.117 -5.090 1.00 98.19 78 VAL A CA 1
ATOM 581 C C . VAL A 1 78 ? 12.848 16.146 -5.275 1.00 98.19 78 VAL A C 1
ATOM 583 O O . VAL A 1 78 ? 12.188 17.053 -4.767 1.00 98.19 78 VAL A O 1
ATOM 586 N N . VAL A 1 79 ? 12.273 15.122 -5.911 1.00 98.44 79 VAL A N 1
ATOM 587 C CA . VAL A 1 79 ? 10.818 15.036 -6.098 1.00 98.44 79 VAL A CA 1
ATOM 588 C C . VAL A 1 79 ? 10.082 15.148 -4.762 1.00 98.44 79 VAL A C 1
ATOM 590 O O . VAL A 1 79 ? 9.233 16.026 -4.605 1.00 98.44 79 VAL A O 1
ATOM 593 N N . VAL A 1 80 ? 10.405 14.304 -3.776 1.00 98.25 80 VAL A N 1
ATOM 594 C CA . VAL A 1 80 ? 9.643 14.293 -2.515 1.00 98.25 80 VAL A CA 1
ATOM 595 C C . VAL A 1 80 ? 9.844 15.541 -1.661 1.00 98.25 80 VAL A C 1
ATOM 597 O O . VAL A 1 80 ? 8.899 15.961 -0.989 1.00 98.25 80 VAL A O 1
ATOM 600 N N . LEU A 1 81 ? 11.010 16.190 -1.741 1.00 98.38 81 LEU A N 1
ATOM 601 C CA . LEU A 1 81 ? 11.224 17.503 -1.136 1.00 98.38 81 LEU A CA 1
ATOM 602 C C . LEU A 1 81 ? 10.246 18.528 -1.715 1.00 98.38 81 LEU A C 1
ATOM 604 O O . LEU A 1 81 ? 9.545 19.216 -0.973 1.00 98.38 81 LEU A O 1
ATOM 608 N N . HIS A 1 82 ? 10.165 18.622 -3.039 1.00 98.44 82 HIS A N 1
ATOM 609 C CA . HIS A 1 82 ? 9.304 19.604 -3.691 1.00 98.44 82 HIS A CA 1
ATOM 610 C C . HIS A 1 82 ? 7.811 19.278 -3.541 1.00 98.44 82 HIS A C 1
ATOM 612 O O . HIS A 1 82 ? 7.004 20.198 -3.413 1.00 98.44 82 HIS A O 1
ATOM 618 N N . LEU A 1 83 ? 7.437 17.999 -3.424 1.00 98.38 83 LEU A N 1
ATOM 619 C CA . LEU A 1 83 ? 6.083 17.598 -3.025 1.00 98.38 83 LEU A CA 1
ATOM 620 C C . LEU A 1 83 ? 5.745 18.042 -1.593 1.00 98.38 83 LEU A C 1
ATOM 622 O O . LEU A 1 83 ? 4.648 18.547 -1.354 1.00 98.38 83 LEU A O 1
ATOM 626 N N . LEU A 1 84 ? 6.675 17.893 -0.640 1.00 97.88 84 LEU A N 1
ATOM 627 C CA . LEU A 1 84 ? 6.504 18.398 0.728 1.00 97.88 84 LEU A CA 1
ATOM 628 C C . LEU A 1 84 ? 6.351 19.927 0.740 1.00 97.88 84 LEU A C 1
ATOM 630 O O . LEU A 1 84 ? 5.454 20.450 1.404 1.00 97.88 84 LEU A O 1
ATOM 634 N N . ARG A 1 85 ? 7.180 20.646 -0.025 1.00 97.12 85 ARG A N 1
ATOM 635 C CA . ARG A 1 85 ? 7.090 22.108 -0.165 1.00 97.12 85 ARG A CA 1
ATOM 636 C C . ARG A 1 85 ? 5.735 22.531 -0.734 1.00 97.12 85 ARG A C 1
ATOM 638 O O . ARG A 1 85 ? 5.073 23.382 -0.145 1.00 97.12 85 ARG A O 1
ATOM 645 N N . ALA A 1 86 ? 5.276 21.893 -1.809 1.00 97.12 86 ALA A N 1
ATOM 646 C CA . ALA A 1 86 ? 3.964 22.160 -2.396 1.00 97.12 86 ALA A CA 1
ATOM 647 C C . ALA A 1 86 ? 2.810 21.863 -1.419 1.00 97.12 86 ALA A C 1
ATOM 649 O O . ALA A 1 86 ? 1.840 22.621 -1.344 1.00 97.12 86 ALA A O 1
ATOM 650 N N . ALA A 1 87 ? 2.914 20.792 -0.628 1.00 96.62 87 ALA A N 1
ATOM 651 C CA . ALA A 1 87 ? 1.928 20.470 0.399 1.00 96.62 87 ALA A CA 1
ATOM 652 C C . ALA A 1 87 ? 1.877 21.535 1.509 1.00 96.62 87 ALA A C 1
ATOM 654 O O . ALA A 1 87 ? 0.787 21.959 1.886 1.00 96.62 87 ALA A O 1
ATOM 655 N N . LEU A 1 88 ? 3.031 22.019 1.984 1.00 94.56 88 LEU A N 1
ATOM 656 C CA . LEU A 1 88 ? 3.110 23.118 2.955 1.00 94.56 88 LEU A CA 1
ATOM 657 C C . LEU A 1 88 ? 2.544 24.428 2.387 1.00 94.56 88 LEU A C 1
ATOM 659 O O . LEU A 1 88 ? 1.748 25.082 3.056 1.00 94.56 88 LEU A O 1
ATOM 663 N N . GLY A 1 89 ? 2.878 24.780 1.141 1.00 93.44 89 GLY A N 1
ATOM 664 C CA . GLY A 1 89 ? 2.313 25.954 0.460 1.00 93.44 89 GLY A CA 1
ATOM 665 C C . GLY A 1 89 ? 0.794 25.857 0.249 1.00 93.44 89 GLY A C 1
ATOM 666 O O . GLY A 1 89 ? 0.072 26.854 0.314 1.00 93.44 89 GLY A O 1
ATOM 667 N N . SER A 1 90 ? 0.274 24.640 0.070 1.00 92.25 90 SER A N 1
ATOM 668 C CA . SER A 1 90 ? -1.170 24.377 -0.023 1.00 92.25 90 SER A CA 1
ATOM 669 C C . SER A 1 90 ? -1.902 24.505 1.318 1.00 92.25 90 SER A C 1
ATOM 671 O O . SER A 1 90 ? -3.118 24.672 1.324 1.00 92.25 90 SER A O 1
ATOM 673 N N . LEU A 1 91 ? -1.184 24.418 2.443 1.00 89.19 91 LEU A N 1
ATOM 674 C CA . LEU A 1 91 ? -1.712 24.558 3.807 1.00 89.19 91 LEU A CA 1
ATOM 675 C C . LEU A 1 91 ? -1.531 25.977 4.375 1.00 89.19 91 LEU A C 1
ATOM 677 O O . LEU A 1 91 ? -1.667 26.172 5.582 1.00 89.19 91 LEU A O 1
ATOM 681 N N . ARG A 1 92 ? -1.205 26.957 3.523 1.00 90.31 92 ARG A N 1
ATOM 682 C CA . ARG A 1 92 ? -1.038 28.361 3.918 1.00 90.31 92 ARG A CA 1
ATOM 683 C C . ARG A 1 92 ? -2.268 28.913 4.639 1.00 90.31 92 ARG A C 1
ATOM 685 O O . ARG A 1 92 ? -3.402 28.530 4.346 1.00 90.31 92 ARG A O 1
ATOM 692 N N . ASP A 1 93 ? -2.028 29.857 5.543 1.00 89.12 93 ASP A N 1
ATOM 693 C CA . ASP A 1 93 ? -3.099 30.579 6.223 1.00 89.12 93 ASP A CA 1
ATOM 694 C C . ASP A 1 93 ? -3.927 31.393 5.201 1.00 89.12 93 ASP A C 1
ATOM 696 O O . ASP A 1 93 ? -3.336 32.041 4.330 1.00 89.12 93 ASP A O 1
ATOM 700 N N . PRO A 1 94 ? -5.273 31.391 5.270 1.00 89.38 94 PRO A N 1
ATOM 701 C CA . PRO A 1 94 ? -6.116 32.193 4.382 1.00 89.38 94 PRO A CA 1
ATOM 702 C C . PRO A 1 94 ? -5.783 33.690 4.373 1.00 89.38 94 PRO A C 1
ATOM 704 O O . PRO A 1 94 ? -6.043 34.366 3.378 1.00 89.38 94 PRO A O 1
ATOM 707 N N . GLU A 1 95 ? -5.214 34.226 5.453 1.00 89.19 95 GLU A N 1
ATOM 708 C CA . GLU A 1 95 ? -4.765 35.614 5.495 1.00 89.19 95 GLU A CA 1
ATOM 709 C C . GLU A 1 95 ? -3.565 35.854 4.572 1.00 89.19 95 GLU A C 1
ATOM 711 O O . GLU A 1 95 ? -3.515 36.887 3.911 1.00 89.19 95 GLU A O 1
ATOM 716 N N . VAL A 1 96 ? -2.660 34.881 4.414 1.00 87.62 96 VAL A N 1
ATOM 717 C CA . VAL A 1 96 ? -1.561 34.972 3.434 1.00 87.62 96 VAL A CA 1
ATOM 718 C C . VAL A 1 96 ? -2.123 35.126 2.021 1.00 87.62 96 VAL A C 1
ATOM 720 O O . VAL A 1 96 ? -1.656 35.973 1.267 1.00 87.62 96 VAL A O 1
ATOM 723 N N . GLU A 1 97 ? -3.172 34.374 1.672 1.00 85.88 97 GLU A N 1
ATOM 724 C CA . GLU A 1 97 ? -3.836 34.507 0.368 1.00 85.88 97 GLU A CA 1
ATOM 725 C C . GLU A 1 97 ? -4.425 35.909 0.164 1.00 85.88 97 GLU A C 1
ATOM 727 O O . GLU A 1 97 ? -4.310 36.491 -0.915 1.00 85.88 97 GLU A O 1
ATOM 732 N N . ARG A 1 98 ? -5.032 36.486 1.208 1.00 87.94 98 ARG A N 1
ATOM 733 C CA . ARG A 1 98 ? -5.585 37.846 1.146 1.00 87.94 98 ARG A CA 1
ATOM 734 C C . ARG A 1 98 ? -4.497 38.894 0.949 1.00 87.94 98 ARG A C 1
ATOM 736 O O . ARG A 1 98 ? -4.691 39.781 0.119 1.00 87.94 98 ARG A O 1
ATOM 743 N N . LEU A 1 99 ? -3.378 38.790 1.663 1.00 87.25 99 LEU A N 1
ATOM 744 C CA . LEU A 1 99 ? -2.236 39.698 1.508 1.00 87.25 99 LEU A CA 1
ATOM 745 C C . LEU A 1 99 ? -1.660 39.611 0.086 1.00 87.25 99 LEU A C 1
ATOM 747 O O . LEU A 1 99 ? -1.494 40.632 -0.581 1.00 87.25 99 LEU A O 1
ATOM 751 N N . LEU A 1 100 ? -1.483 38.394 -0.438 1.00 83.94 100 LEU A N 1
ATOM 752 C CA . LEU A 1 100 ? -1.030 38.180 -1.816 1.00 83.94 100 LEU A CA 1
ATOM 753 C C . LEU A 1 100 ? -2.014 38.751 -2.847 1.00 83.94 100 LEU A C 1
ATOM 755 O O . LEU A 1 100 ? -1.593 39.394 -3.807 1.00 83.94 100 LEU A O 1
ATOM 759 N N . SER A 1 101 ? -3.326 38.601 -2.630 1.00 85.19 101 SER A N 1
ATOM 760 C CA . SER A 1 101 ? -4.354 39.153 -3.528 1.00 85.19 101 SER A CA 1
ATOM 761 C C . SER A 1 101 ? -4.367 40.688 -3.588 1.00 85.19 101 SER A C 1
ATOM 763 O O . SER A 1 101 ? -4.863 41.265 -4.555 1.00 85.19 101 SER A O 1
ATOM 765 N N . ARG A 1 102 ? -3.800 41.358 -2.576 1.00 89.12 102 ARG A N 1
ATOM 766 C CA . ARG A 1 102 ? -3.617 42.818 -2.527 1.00 89.12 102 ARG A CA 1
ATOM 767 C C . ARG A 1 102 ? -2.303 43.281 -3.162 1.00 89.12 102 ARG A C 1
ATOM 769 O O . ARG A 1 102 ? -2.053 44.482 -3.209 1.00 89.12 102 ARG A O 1
ATOM 776 N N . GLY A 1 103 ? -1.485 42.354 -3.662 1.00 80.75 103 GLY A N 1
ATOM 777 C CA . GLY A 1 103 ? -0.176 42.650 -4.239 1.00 80.75 103 GLY A CA 1
ATOM 778 C C . GLY A 1 103 ? 0.892 42.971 -3.193 1.00 80.75 103 GLY A C 1
ATOM 779 O O . GLY A 1 103 ? 1.883 43.622 -3.523 1.00 80.75 103 GLY A O 1
ATOM 780 N N . GLU A 1 104 ? 0.699 42.559 -1.937 1.00 79.94 104 GLU A N 1
ATOM 781 C CA . GLU A 1 104 ? 1.700 42.773 -0.896 1.00 79.94 104 GLU A CA 1
ATOM 782 C C . GLU A 1 104 ? 2.902 41.828 -1.095 1.00 79.94 104 GLU A C 1
ATOM 784 O O . GLU A 1 104 ? 2.750 40.645 -1.405 1.00 79.94 104 GLU A O 1
ATOM 789 N N . GLY A 1 105 ? 4.119 42.369 -0.966 1.00 76.62 105 GLY A N 1
ATOM 790 C CA . GLY A 1 105 ? 5.362 41.627 -1.205 1.00 76.62 105 GLY A CA 1
ATOM 791 C C . GLY A 1 105 ? 5.737 40.663 -0.066 1.00 76.62 105 GLY A C 1
ATOM 792 O O . GLY A 1 105 ? 5.121 40.703 0.997 1.00 76.62 105 GLY A O 1
ATOM 793 N N . PRO A 1 106 ? 6.785 39.833 -0.227 1.00 79.25 106 PRO A N 1
ATOM 794 C CA . PRO A 1 106 ? 7.194 38.833 0.769 1.00 79.25 106 PRO A CA 1
ATOM 795 C C . PRO A 1 106 ? 7.416 39.392 2.183 1.00 79.25 106 PRO A C 1
ATOM 797 O O . PRO A 1 106 ? 7.078 38.736 3.166 1.00 79.25 106 PRO A O 1
ATOM 800 N N . ASP A 1 107 ? 7.939 40.613 2.296 1.00 84.12 107 ASP A N 1
ATOM 801 C CA . ASP A 1 107 ? 8.259 41.253 3.581 1.00 84.12 107 ASP A CA 1
ATOM 802 C C . ASP A 1 107 ? 7.022 41.720 4.365 1.00 84.12 107 ASP A C 1
ATOM 804 O O . ASP A 1 107 ? 7.119 42.045 5.547 1.00 84.12 107 ASP A O 1
ATOM 808 N N . SER A 1 108 ? 5.850 41.745 3.723 1.00 83.94 108 SER A N 1
ATOM 809 C CA . SER A 1 108 ? 4.581 42.111 4.365 1.00 83.94 108 SER A CA 1
ATOM 810 C C . SER A 1 108 ? 3.991 40.991 5.222 1.00 83.94 108 SER A C 1
ATOM 812 O O . SER A 1 108 ? 3.153 41.260 6.082 1.00 83.94 108 SER A O 1
ATOM 814 N N . ILE A 1 109 ? 4.416 39.738 5.009 1.00 88.00 109 ILE A N 1
ATOM 815 C CA . ILE A 1 109 ? 3.822 38.574 5.667 1.00 88.00 109 ILE A CA 1
ATOM 816 C C . ILE A 1 109 ? 4.333 38.497 7.112 1.00 88.00 109 ILE A C 1
ATOM 818 O O . ILE A 1 109 ? 5.528 38.270 7.328 1.00 88.00 109 ILE A O 1
ATOM 822 N N . PRO A 1 110 ? 3.455 38.619 8.126 1.00 89.44 110 PRO A N 1
ATOM 823 C CA . PRO A 1 110 ? 3.862 38.503 9.519 1.00 89.44 110 PRO A CA 1
ATOM 824 C C . PRO A 1 110 ? 4.485 37.134 9.812 1.00 89.44 110 PRO A C 1
ATOM 826 O O . PRO A 1 110 ? 3.951 36.099 9.410 1.00 89.44 110 PRO A O 1
ATOM 829 N N . SER A 1 111 ? 5.565 37.098 10.600 1.00 87.88 111 SER A N 1
ATOM 830 C CA . SER A 1 111 ? 6.250 35.839 10.947 1.00 87.88 111 SER A CA 1
ATOM 831 C C . SER A 1 111 ? 5.365 34.838 11.706 1.00 87.88 111 SER A C 1
ATOM 833 O O . SER A 1 111 ? 5.641 33.637 11.708 1.00 87.88 111 SER A O 1
ATOM 835 N N . SER A 1 112 ? 4.280 35.313 12.326 1.00 89.75 112 SER A N 1
ATOM 836 C CA . SER A 1 112 ? 3.259 34.479 12.963 1.00 89.75 112 SER A CA 1
ATOM 837 C C . SER A 1 112 ? 2.484 33.617 11.963 1.00 89.75 112 SER A C 1
ATOM 839 O O . SER A 1 112 ? 2.092 32.511 12.330 1.00 89.75 112 SER A O 1
ATOM 841 N N . LEU A 1 113 ? 2.313 34.083 10.719 1.00 90.62 113 LEU A N 1
ATOM 842 C CA . LEU A 1 113 ? 1.636 33.358 9.637 1.00 90.62 113 LEU A CA 1
ATOM 843 C C . LEU A 1 113 ? 2.574 32.415 8.870 1.00 90.62 113 LEU A C 1
ATOM 845 O O . LEU A 1 113 ? 2.111 31.564 8.113 1.00 90.62 113 LEU A O 1
ATOM 849 N N . LEU A 1 114 ? 3.891 32.547 9.061 1.00 91.31 114 LEU A N 1
ATOM 850 C CA . LEU A 1 114 ? 4.872 31.676 8.422 1.00 91.31 114 LEU A CA 1
ATOM 851 C C . LEU A 1 114 ? 4.933 30.321 9.153 1.00 91.31 114 LEU A C 1
ATOM 853 O O . LEU A 1 114 ? 4.957 30.280 10.394 1.00 91.31 114 LEU A O 1
ATOM 857 N N . PRO A 1 115 ? 4.964 29.192 8.424 1.00 91.94 115 PRO A N 1
ATOM 858 C CA . PRO A 1 115 ? 5.127 27.876 9.031 1.00 91.94 115 PRO A CA 1
ATOM 859 C C . PRO A 1 115 ? 6.564 27.673 9.549 1.00 91.94 115 PRO A C 1
ATOM 861 O O . PRO A 1 115 ? 7.454 28.508 9.365 1.00 91.94 115 PRO A O 1
ATOM 864 N N . LEU A 1 116 ? 6.797 26.550 10.231 1.00 92.00 116 LEU A N 1
ATOM 865 C CA . LEU A 1 116 ? 8.153 26.108 10.573 1.00 92.00 116 LEU A CA 1
ATOM 866 C C . LEU A 1 116 ? 8.923 25.717 9.306 1.00 92.00 116 LEU A C 1
ATOM 868 O O . LEU A 1 116 ? 8.320 25.246 8.338 1.00 92.00 116 LEU A O 1
ATOM 872 N N . LYS A 1 117 ? 10.252 25.870 9.340 1.00 93.56 117 LYS A N 1
ATOM 873 C CA . LYS A 1 117 ? 11.126 25.390 8.262 1.00 93.56 117 LYS A CA 1
ATOM 874 C C . LYS A 1 117 ? 10.921 23.887 8.028 1.00 93.56 117 LYS A C 1
ATOM 876 O O . LYS A 1 117 ? 10.858 23.129 9.002 1.00 93.56 117 LYS A O 1
ATOM 881 N N . PRO A 1 118 ? 10.844 23.428 6.767 1.00 95.12 118 PRO A N 1
ATOM 882 C CA . PRO A 1 118 ? 10.841 22.003 6.476 1.00 95.12 118 PRO A CA 1
ATOM 883 C C . PRO A 1 118 ? 12.146 21.362 6.956 1.00 95.12 118 PRO A C 1
ATOM 885 O O . PRO A 1 118 ? 13.233 21.907 6.742 1.00 95.12 118 PRO A O 1
ATOM 888 N N . LYS A 1 119 ? 12.033 20.193 7.589 1.00 94.81 119 LYS A N 1
ATOM 889 C CA . LYS A 1 119 ? 13.177 19.455 8.126 1.00 94.81 119 LYS A CA 1
ATOM 890 C C . LYS A 1 119 ? 13.677 18.423 7.130 1.00 94.81 119 LYS A C 1
ATOM 892 O O . LYS A 1 119 ? 12.910 17.584 6.663 1.00 94.81 119 LYS A O 1
ATOM 897 N N . LEU A 1 120 ? 14.970 18.454 6.845 1.00 95.38 120 LEU A N 1
ATOM 898 C CA . LEU A 1 120 ? 15.686 17.489 6.025 1.00 95.38 120 LEU A CA 1
ATOM 899 C C . LEU A 1 120 ? 16.600 16.658 6.913 1.00 95.38 120 LEU A C 1
ATOM 901 O O . LEU A 1 120 ? 17.257 17.176 7.815 1.00 95.38 120 LEU A O 1
ATOM 905 N N . VAL A 1 121 ? 16.679 15.368 6.613 1.00 95.06 121 VAL A N 1
ATOM 906 C CA . VAL A 1 121 ? 17.726 14.498 7.142 1.00 95.06 121 VAL A CA 1
ATOM 907 C C . VAL A 1 121 ? 18.589 13.998 5.996 1.00 95.06 121 VAL A C 1
ATOM 909 O O . VAL A 1 121 ? 18.074 13.440 5.022 1.00 95.06 121 VAL A O 1
ATOM 912 N N . PHE A 1 122 ? 19.900 14.173 6.139 1.00 94.94 122 PHE A N 1
ATOM 913 C CA . PHE A 1 122 ? 20.892 13.645 5.216 1.00 94.94 122 PHE A CA 1
ATOM 914 C C . PHE A 1 122 ? 21.829 12.692 5.959 1.00 94.94 122 PHE A C 1
ATOM 916 O O . PHE A 1 122 ? 22.566 13.100 6.857 1.00 94.94 122 PHE A O 1
ATOM 923 N N . PHE A 1 123 ? 21.764 11.410 5.596 1.00 91.88 123 PHE A N 1
ATOM 924 C CA . PHE A 1 123 ? 22.667 10.376 6.096 1.00 91.88 123 PHE A CA 1
ATOM 925 C C . PHE A 1 123 ? 23.878 10.319 5.174 1.00 91.88 123 PHE A C 1
ATOM 927 O O . PHE A 1 123 ? 23.792 9.782 4.070 1.00 91.88 123 PHE A O 1
ATOM 934 N N . HIS A 1 124 ? 24.969 10.922 5.621 1.00 87.31 124 HIS A N 1
ATOM 935 C CA . HIS A 1 124 ? 26.155 11.142 4.816 1.00 87.31 124 HIS A CA 1
ATOM 936 C C . HIS A 1 124 ? 27.030 9.880 4.774 1.00 87.31 124 HIS A C 1
ATOM 938 O O . HIS A 1 124 ? 27.255 9.230 5.798 1.00 87.31 124 HIS A O 1
ATOM 944 N N . ASN A 1 125 ? 27.537 9.519 3.589 1.00 84.94 125 ASN A N 1
ATOM 945 C CA . ASN A 1 125 ? 28.397 8.341 3.409 1.00 84.94 125 ASN A CA 1
ATOM 946 C C . ASN A 1 125 ? 29.896 8.619 3.642 1.00 84.94 125 ASN A C 1
ATOM 948 O O . ASN A 1 125 ? 30.741 7.788 3.293 1.00 84.94 125 ASN A O 1
ATOM 952 N N . GLY A 1 126 ? 30.248 9.764 4.231 1.00 87.06 126 GLY A N 1
ATOM 953 C CA . GLY A 1 126 ? 31.639 10.146 4.460 1.00 87.06 126 GLY A CA 1
ATOM 954 C C . GLY A 1 126 ? 32.406 10.300 3.136 1.00 87.06 126 GLY A C 1
ATOM 955 O O . GLY A 1 126 ? 31.872 10.866 2.186 1.00 87.06 126 GLY A O 1
ATOM 956 N N . PRO A 1 127 ? 33.641 9.775 3.018 1.00 87.50 127 PRO A N 1
ATOM 957 C CA . PRO A 1 127 ? 34.468 9.959 1.819 1.00 87.50 127 PRO A CA 1
ATOM 958 C C . PRO A 1 127 ? 33.896 9.293 0.555 1.00 87.50 127 PRO A C 1
ATOM 960 O O . PRO A 1 127 ? 34.321 9.611 -0.555 1.00 87.50 127 PRO A O 1
ATOM 963 N N . GLU A 1 128 ? 32.933 8.380 0.712 1.00 90.19 128 GLU A N 1
ATOM 964 C CA . GLU A 1 128 ? 32.260 7.689 -0.390 1.00 90.19 128 GLU A CA 1
ATOM 965 C C . GLU A 1 128 ? 31.108 8.503 -1.005 1.00 90.19 128 GLU A C 1
ATOM 967 O O . GLU A 1 128 ? 30.487 8.034 -1.961 1.00 90.19 128 GLU A O 1
ATOM 972 N N . GLU A 1 129 ? 30.811 9.696 -0.482 1.00 92.00 129 GLU A N 1
ATOM 973 C CA . GLU A 1 129 ? 29.783 10.591 -1.016 1.00 92.00 129 GLU A CA 1
ATOM 974 C C . GLU A 1 129 ? 30.315 11.440 -2.177 1.00 92.00 129 GLU A C 1
ATOM 976 O O . GLU A 1 129 ? 31.448 11.928 -2.144 1.00 92.00 129 GLU A O 1
ATOM 981 N N . PHE A 1 130 ? 29.503 11.634 -3.218 1.00 95.00 130 PHE A N 1
ATOM 982 C CA . PHE A 1 130 ? 29.858 12.533 -4.317 1.00 95.00 130 PHE A CA 1
ATOM 983 C C . PHE A 1 130 ? 29.918 13.989 -3.844 1.00 95.00 130 PHE A C 1
ATOM 985 O O . PHE A 1 130 ? 28.991 14.465 -3.193 1.00 95.00 130 PHE A O 1
ATOM 992 N N . GLU A 1 131 ? 30.973 14.716 -4.222 1.00 95.50 131 GLU A N 1
ATOM 993 C CA . GLU A 1 131 ? 31.113 16.141 -3.878 1.00 95.50 131 GLU A CA 1
ATOM 994 C C . GLU A 1 131 ? 29.985 16.963 -4.500 1.00 95.50 131 GLU A C 1
ATOM 996 O O . GLU A 1 131 ? 29.425 17.837 -3.846 1.00 95.50 131 GLU A O 1
ATOM 1001 N N . GLU A 1 132 ? 29.574 16.623 -5.726 1.00 97.06 132 GLU A N 1
ATOM 1002 C CA . GLU A 1 132 ? 28.433 17.264 -6.376 1.00 97.06 132 GLU A CA 1
ATOM 1003 C C . GLU A 1 132 ? 27.108 17.010 -5.646 1.00 97.06 132 GLU A C 1
ATOM 1005 O O . GLU A 1 132 ? 26.229 17.866 -5.677 1.00 97.06 132 GLU A O 1
ATOM 1010 N N . ILE A 1 133 ? 26.944 15.860 -4.978 1.00 96.06 133 ILE A N 1
ATOM 1011 C CA . ILE A 1 133 ? 25.757 15.580 -4.156 1.00 96.06 133 ILE A CA 1
ATOM 1012 C C . ILE A 1 133 ? 25.817 16.383 -2.862 1.00 96.06 133 ILE A C 1
ATOM 1014 O O . ILE A 1 133 ? 24.828 17.009 -2.489 1.00 96.06 133 ILE A O 1
ATOM 1018 N N . GLU A 1 134 ? 26.967 16.394 -2.187 1.00 94.56 134 GLU A N 1
ATOM 1019 C CA . GLU A 1 134 ? 27.139 17.136 -0.939 1.00 94.56 134 GLU A CA 1
ATOM 1020 C C . GLU A 1 134 ? 26.919 18.640 -1.150 1.00 94.56 134 GLU A C 1
ATOM 1022 O O . GLU A 1 134 ? 26.190 19.276 -0.383 1.00 94.56 134 GLU A O 1
ATOM 1027 N N . GLN A 1 135 ? 27.496 19.197 -2.219 1.00 96.81 135 GLN A N 1
ATOM 1028 C CA . GLN A 1 135 ? 27.304 20.593 -2.591 1.00 96.81 135 GLN A CA 1
ATOM 1029 C C . GLN A 1 135 ? 25.841 20.866 -2.950 1.00 96.81 135 GLN A C 1
ATOM 1031 O O . GLN A 1 135 ? 25.244 21.781 -2.391 1.00 96.81 135 GLN A O 1
ATOM 1036 N N . PHE A 1 136 ? 25.220 20.013 -3.771 1.00 97.81 136 PHE A N 1
ATOM 1037 C CA . PHE A 1 136 ? 23.812 20.162 -4.135 1.00 97.81 136 PHE A CA 1
ATOM 1038 C C . PHE A 1 136 ? 22.876 20.130 -2.916 1.00 97.81 136 PHE A C 1
ATOM 1040 O O . PHE A 1 136 ? 21.915 20.898 -2.850 1.00 97.81 136 PHE A O 1
ATOM 1047 N N . VAL A 1 137 ? 23.146 19.281 -1.917 1.00 97.06 137 VAL A N 1
ATOM 1048 C CA . VAL A 1 137 ? 22.365 19.237 -0.670 1.00 97.06 137 VAL A CA 1
ATOM 1049 C C . VAL A 1 137 ? 22.496 20.541 0.121 1.00 97.06 137 VAL A C 1
ATOM 1051 O O . VAL A 1 137 ? 21.487 21.042 0.628 1.00 97.06 137 VAL A O 1
ATOM 1054 N N . LYS A 1 138 ? 23.707 21.106 0.213 1.00 96.56 138 LYS A N 1
ATOM 1055 C CA . LYS A 1 138 ? 23.956 22.396 0.878 1.00 96.56 138 LYS A CA 1
ATOM 1056 C C . LYS A 1 138 ? 23.260 23.542 0.141 1.00 96.56 138 LYS A C 1
ATOM 1058 O O . LYS A 1 138 ? 22.501 24.279 0.766 1.00 96.56 138 LYS A O 1
ATOM 1063 N N . ASP A 1 139 ? 23.418 23.610 -1.177 1.00 97.69 139 ASP A N 1
ATOM 1064 C CA . ASP A 1 139 ? 22.801 24.642 -2.014 1.00 97.69 139 ASP A CA 1
ATOM 1065 C C . ASP A 1 139 ? 21.273 24.575 -1.940 1.00 97.69 139 ASP A C 1
ATOM 1067 O O . ASP A 1 139 ? 20.614 25.593 -1.756 1.00 97.69 139 ASP A O 1
ATOM 1071 N N . THR A 1 140 ? 20.694 23.370 -1.979 1.00 97.81 140 THR A N 1
ATOM 1072 C CA . THR A 1 140 ? 19.243 23.161 -1.834 1.00 97.81 140 THR A CA 1
ATOM 1073 C C . THR A 1 140 ? 18.738 23.637 -0.470 1.00 97.81 140 THR A C 1
ATOM 1075 O O . THR A 1 140 ? 17.677 24.261 -0.376 1.00 97.81 140 THR A O 1
ATOM 1078 N N . LYS A 1 141 ? 19.484 23.341 0.604 1.00 96.31 141 LYS A N 1
ATOM 1079 C CA . LYS A 1 141 ? 19.160 23.801 1.960 1.00 96.31 141 LYS A CA 1
ATOM 1080 C C . LYS A 1 141 ? 19.129 25.326 2.020 1.00 96.31 141 LYS A C 1
ATOM 1082 O O . LYS A 1 141 ? 18.179 25.871 2.580 1.00 96.31 141 LYS A O 1
ATOM 1087 N N . ASP A 1 142 ? 20.131 25.990 1.459 1.00 96.69 142 ASP A N 1
ATOM 1088 C CA . ASP A 1 142 ? 20.243 27.445 1.526 1.00 96.69 142 ASP A CA 1
ATOM 1089 C C . ASP A 1 142 ? 19.230 28.133 0.596 1.00 96.69 142 ASP A C 1
ATOM 1091 O O . ASP A 1 142 ? 18.531 29.053 1.023 1.00 96.69 142 ASP A O 1
ATOM 1095 N N . GLN A 1 143 ? 19.059 27.633 -0.633 1.00 96.50 143 GLN A N 1
ATOM 1096 C CA . GLN A 1 143 ? 18.121 28.167 -1.626 1.00 96.50 143 GLN A CA 1
ATOM 1097 C C . GLN A 1 143 ? 16.670 28.154 -1.131 1.00 96.50 143 GLN A C 1
ATOM 1099 O O . GLN A 1 143 ? 15.924 29.103 -1.371 1.00 96.50 143 GLN A O 1
ATOM 1104 N N . PHE A 1 144 ? 16.256 27.085 -0.446 1.00 97.06 144 PHE A N 1
ATOM 1105 C CA . PHE A 1 144 ? 14.872 26.915 0.007 1.00 97.06 144 PHE A CA 1
ATOM 1106 C C . PHE A 1 144 ? 14.688 27.114 1.515 1.00 97.06 144 PHE A C 1
ATOM 1108 O O . PHE A 1 144 ? 13.627 26.778 2.040 1.00 97.06 144 PHE A O 1
ATOM 1115 N N . ASP A 1 145 ? 15.689 27.666 2.206 1.00 97.06 145 ASP A N 1
ATOM 1116 C CA . ASP A 1 145 ? 15.686 27.952 3.645 1.00 97.06 145 ASP A CA 1
ATOM 1117 C C . ASP A 1 145 ? 15.220 26.764 4.515 1.00 97.06 145 ASP A C 1
ATOM 1119 O O . ASP A 1 145 ? 14.221 26.824 5.238 1.00 97.06 145 ASP A O 1
ATOM 1123 N N . LEU A 1 146 ? 15.939 25.646 4.411 1.00 96.19 146 LEU A N 1
ATOM 1124 C CA . LEU A 1 146 ? 15.574 24.367 5.024 1.00 96.19 146 LEU A CA 1
ATOM 1125 C C . LEU A 1 146 ? 16.386 24.075 6.299 1.00 96.19 146 LEU A C 1
ATOM 1127 O O . LEU A 1 146 ? 17.571 24.408 6.426 1.00 96.19 146 LEU A O 1
ATOM 1131 N N . GLU A 1 147 ? 15.768 23.375 7.252 1.00 95.44 147 GLU A N 1
ATOM 1132 C CA . GLU A 1 147 ? 16.469 22.845 8.426 1.00 95.44 147 GLU A CA 1
ATOM 1133 C C . GLU A 1 147 ? 17.119 21.507 8.058 1.00 95.44 147 GLU A C 1
ATOM 1135 O O . GLU A 1 147 ? 16.436 20.500 7.927 1.00 95.44 147 GLU A O 1
ATOM 1140 N N . LEU A 1 148 ? 18.441 21.482 7.880 1.00 94.75 148 LEU A N 1
ATOM 1141 C CA . LEU A 1 148 ? 19.180 20.269 7.520 1.00 94.75 148 LEU A CA 1
ATOM 1142 C C . LEU A 1 148 ? 19.842 19.647 8.750 1.00 94.75 148 LEU A C 1
ATOM 1144 O O . LEU A 1 148 ? 20.698 20.274 9.375 1.00 94.75 148 LEU A O 1
ATOM 1148 N N . LYS A 1 149 ? 19.501 18.389 9.034 1.00 92.88 149 LYS A N 1
ATOM 1149 C CA . LYS A 1 149 ? 20.203 17.534 9.989 1.00 92.88 149 LYS A CA 1
ATOM 1150 C C . LYS A 1 149 ? 21.121 16.573 9.242 1.00 92.88 149 LYS A C 1
ATOM 1152 O O . LYS A 1 149 ? 20.653 15.641 8.587 1.00 92.88 149 LYS A O 1
ATOM 1157 N N . LEU A 1 150 ? 22.420 16.823 9.351 1.00 91.62 150 LEU A N 1
ATOM 1158 C CA . LEU A 1 150 ? 23.460 15.964 8.798 1.00 91.62 150 LEU A CA 1
ATOM 1159 C C . LEU A 1 150 ? 23.826 14.888 9.823 1.00 91.62 150 LEU A C 1
ATOM 1161 O O . LEU A 1 150 ? 23.968 15.182 11.012 1.00 91.62 150 LEU A O 1
ATOM 1165 N N . TRP A 1 151 ? 23.937 13.644 9.368 1.00 89.69 151 TRP A N 1
ATOM 1166 C CA . TRP A 1 151 ? 24.352 12.521 10.198 1.00 89.69 151 TRP A CA 1
ATOM 1167 C C . TRP A 1 151 ? 25.518 11.773 9.557 1.00 89.69 151 TRP A C 1
ATOM 1169 O O . TRP A 1 151 ? 25.336 11.087 8.550 1.00 89.69 151 TRP A O 1
ATOM 1179 N N . ASP A 1 152 ? 26.687 11.881 10.187 1.00 83.25 152 ASP A N 1
ATOM 1180 C CA . ASP A 1 152 ? 27.887 11.113 9.864 1.00 83.25 152 ASP A CA 1
ATOM 1181 C C . ASP A 1 152 ? 27.889 9.823 10.694 1.00 83.25 152 ASP A C 1
ATOM 1183 O O . ASP A 1 152 ? 28.328 9.797 11.843 1.00 83.25 152 ASP A O 1
ATOM 1187 N N . GLY A 1 153 ? 27.332 8.741 10.145 1.00 78.94 153 GLY A N 1
ATOM 1188 C CA . GLY A 1 153 ? 27.256 7.465 10.855 1.00 78.94 153 GLY A CA 1
ATOM 1189 C C . GLY A 1 153 ? 26.283 6.467 10.239 1.00 78.94 153 GLY A C 1
ATOM 1190 O O . GLY A 1 153 ? 25.740 6.667 9.153 1.00 78.94 153 GLY A O 1
ATOM 1191 N N . GLY A 1 154 ? 26.040 5.362 10.947 1.00 80.69 154 GLY A N 1
ATOM 1192 C CA . GLY A 1 154 ? 25.129 4.325 10.472 1.00 80.69 154 GLY A CA 1
ATOM 1193 C C . GLY A 1 154 ? 23.695 4.846 10.336 1.00 80.69 154 GLY A C 1
ATOM 1194 O O . GLY A 1 154 ? 23.162 5.456 11.259 1.00 80.69 154 GLY A O 1
ATOM 1195 N N . TYR A 1 155 ? 23.034 4.542 9.215 1.00 85.06 155 TYR A N 1
ATOM 1196 C CA . TYR A 1 155 ? 21.648 4.950 8.932 1.00 85.06 155 TYR A CA 1
ATOM 1197 C C . TYR A 1 155 ? 20.680 4.678 10.102 1.00 85.06 155 TYR A C 1
ATOM 1199 O O . TYR A 1 155 ? 19.922 5.544 10.532 1.00 85.06 155 TYR A O 1
ATOM 1207 N N . VAL A 1 156 ? 20.753 3.474 10.674 1.00 88.06 156 VAL A N 1
ATOM 1208 C CA . VAL A 1 156 ? 19.900 3.033 11.794 1.00 88.06 156 VAL A CA 1
ATOM 1209 C C . VAL A 1 156 ? 20.182 3.819 13.068 1.00 88.06 156 VAL A C 1
ATOM 1211 O O . VAL A 1 156 ? 19.272 4.112 13.837 1.00 88.06 156 VAL A O 1
ATOM 1214 N N . GLU A 1 157 ? 21.451 4.132 13.305 1.00 88.50 157 GLU A N 1
ATOM 1215 C CA . GLU A 1 157 ? 21.900 4.870 14.478 1.00 88.50 157 GLU A CA 1
ATOM 1216 C C . GLU A 1 157 ? 21.397 6.312 14.430 1.00 88.50 157 GLU A C 1
ATOM 1218 O O . GLU A 1 157 ? 20.805 6.780 15.399 1.00 88.50 157 GLU A O 1
ATOM 1223 N N . GLY A 1 158 ? 21.507 6.966 13.271 1.00 89.25 158 GLY A N 1
ATOM 1224 C CA . GLY A 1 158 ? 20.982 8.316 13.091 1.00 89.25 158 GLY A CA 1
ATOM 1225 C C . GLY A 1 158 ? 19.466 8.376 13.233 1.00 89.25 158 GLY A C 1
ATOM 1226 O O . GLY A 1 158 ? 18.943 9.287 13.870 1.00 89.25 158 GLY A O 1
ATOM 1227 N N . LEU A 1 159 ? 18.745 7.361 12.747 1.00 91.50 159 LEU A N 1
ATOM 1228 C CA . LEU A 1 159 ? 17.311 7.250 13.015 1.00 91.50 159 LEU A CA 1
ATOM 1229 C C . LEU A 1 159 ? 17.013 7.080 14.508 1.00 91.50 159 LEU A C 1
ATOM 1231 O O . LEU A 1 159 ? 16.084 7.711 15.005 1.00 91.50 159 LEU A O 1
ATOM 1235 N N . ARG A 1 160 ? 17.784 6.262 15.244 1.00 91.19 160 ARG A N 1
ATOM 1236 C CA . ARG A 1 160 ? 17.592 6.094 16.699 1.00 91.19 160 ARG A CA 1
ATOM 1237 C C . ARG A 1 160 ? 17.829 7.399 17.437 1.00 91.19 160 ARG A C 1
ATOM 1239 O O . ARG A 1 160 ? 17.075 7.705 18.351 1.00 91.19 160 ARG A O 1
ATOM 1246 N N . HIS A 1 161 ? 18.830 8.162 17.014 1.00 89.94 161 HIS A N 1
ATOM 1247 C CA . HIS A 1 161 ? 19.118 9.471 17.573 1.00 89.94 161 HIS A CA 1
ATOM 1248 C C . HIS A 1 161 ? 17.953 10.444 17.344 1.00 89.94 161 HIS A C 1
ATOM 1250 O O . HIS A 1 161 ? 17.413 10.994 18.297 1.00 89.94 161 HIS A O 1
ATOM 1256 N N . ILE A 1 162 ? 17.479 10.578 16.100 1.00 89.94 162 ILE A N 1
ATOM 1257 C CA . ILE A 1 162 ? 16.381 11.498 15.757 1.00 89.94 162 ILE A CA 1
ATOM 1258 C C . ILE A 1 162 ? 15.074 11.123 16.469 1.00 89.94 162 ILE A C 1
ATOM 1260 O O . ILE A 1 162 ? 14.397 11.994 17.017 1.00 89.94 162 ILE A O 1
ATOM 1264 N N . VAL A 1 163 ? 14.723 9.833 16.474 1.00 90.00 163 VAL A N 1
ATOM 1265 C CA . VAL A 1 163 ? 13.515 9.339 17.153 1.00 90.00 163 VAL A CA 1
ATOM 1266 C C . VAL A 1 163 ? 13.649 9.471 18.671 1.00 90.00 163 VAL A C 1
ATOM 1268 O O . VAL A 1 163 ? 12.681 9.824 19.330 1.00 90.00 163 VAL A O 1
ATOM 1271 N N . GLY A 1 164 ? 14.835 9.229 19.233 1.00 86.44 164 GLY A N 1
ATOM 1272 C CA . GLY A 1 164 ? 15.084 9.340 20.671 1.00 86.44 164 GLY A CA 1
ATOM 1273 C C . GLY A 1 164 ? 15.044 10.775 21.202 1.00 86.44 164 GLY A C 1
ATOM 1274 O O . GLY A 1 164 ? 14.614 10.991 22.330 1.00 86.44 164 GLY A O 1
ATOM 1275 N N . GLU A 1 165 ? 15.451 11.758 20.397 1.00 86.62 165 GLU A N 1
ATOM 1276 C CA . GLU A 1 165 ? 15.413 13.180 20.768 1.00 86.62 165 GLU A CA 1
ATOM 1277 C C . GLU A 1 165 ? 14.008 13.793 20.693 1.00 86.62 165 GLU A C 1
ATOM 1279 O O . GLU A 1 165 ? 13.761 14.840 21.294 1.00 86.62 165 GLU A O 1
ATOM 1284 N N . THR A 1 166 ? 13.080 13.166 19.962 1.00 78.00 166 THR A N 1
ATOM 1285 C CA . THR A 1 166 ? 11.732 13.709 19.773 1.00 78.00 166 THR A CA 1
ATOM 1286 C C . THR A 1 166 ? 10.708 12.904 20.575 1.00 78.00 166 THR A C 1
ATOM 1288 O O . THR A 1 166 ? 10.425 11.762 20.228 1.00 78.00 166 THR A O 1
ATOM 1291 N N . PRO A 1 167 ? 10.054 13.481 21.601 1.00 70.94 167 PRO A N 1
ATOM 1292 C CA . PRO A 1 167 ? 9.094 12.753 22.441 1.00 70.94 167 PRO A CA 1
ATOM 1293 C C . PRO A 1 167 ? 7.756 12.446 21.739 1.00 70.94 167 PRO A C 1
ATOM 1295 O O . PRO A 1 167 ? 6.831 11.927 22.358 1.00 70.94 167 PRO A O 1
ATOM 1298 N N . SER A 1 168 ? 7.615 12.811 20.463 1.00 83.19 168 SER A N 1
ATOM 1299 C CA . SER A 1 168 ? 6.396 12.673 19.660 1.00 83.19 168 SER A CA 1
ATOM 1300 C C . SER A 1 168 ? 6.607 11.705 18.500 1.00 83.19 168 SER A C 1
ATOM 1302 O O . SER A 1 168 ? 7.726 11.516 18.032 1.00 83.19 168 SER A O 1
ATOM 1304 N N . ALA A 1 169 ? 5.514 11.121 18.003 1.00 79.31 169 ALA A N 1
ATOM 1305 C CA . ALA A 1 169 ? 5.560 10.269 16.821 1.00 79.31 169 ALA A CA 1
ATOM 1306 C C . ALA A 1 169 ? 6.092 11.047 15.605 1.00 79.31 169 ALA A C 1
ATOM 1308 O O . ALA A 1 169 ? 5.631 12.154 15.323 1.00 79.31 169 ALA A O 1
ATOM 1309 N N . LEU A 1 170 ? 7.039 10.444 14.884 1.00 92.12 170 LEU A N 1
ATOM 1310 C CA . LEU A 1 170 ? 7.678 11.029 13.707 1.00 92.12 170 LEU A CA 1
ATOM 1311 C C . LEU A 1 170 ? 7.193 10.375 12.413 1.00 92.12 170 LEU A C 1
ATOM 1313 O O . LEU A 1 170 ? 6.905 9.175 12.380 1.00 92.12 170 LEU A O 1
ATOM 1317 N N . ALA A 1 171 ? 7.191 11.157 11.338 1.00 96.38 171 ALA A N 1
ATOM 1318 C CA . ALA A 1 171 ? 7.015 10.674 9.976 1.00 96.38 171 ALA A CA 1
ATOM 1319 C C . ALA A 1 171 ? 8.213 11.067 9.107 1.00 96.38 171 ALA A C 1
ATOM 1321 O O . ALA A 1 171 ? 8.688 12.200 9.167 1.00 96.38 171 ALA A O 1
ATOM 1322 N N . PHE A 1 172 ? 8.684 10.132 8.285 1.00 97.06 172 PHE A N 1
ATOM 1323 C CA . PHE A 1 172 ? 9.750 10.348 7.315 1.00 97.06 172 PHE A CA 1
ATOM 1324 C C . PHE A 1 1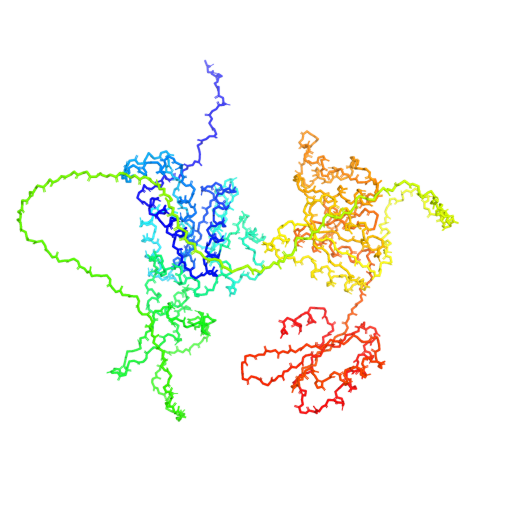72 ? 9.185 10.202 5.908 1.00 97.06 172 PHE A C 1
ATOM 1326 O O . PHE A 1 172 ? 8.716 9.127 5.536 1.00 97.06 172 PHE A O 1
ATOM 1333 N N . ILE A 1 173 ? 9.247 11.279 5.131 1.00 97.69 173 ILE A N 1
ATOM 1334 C CA . ILE A 1 173 ? 8.922 11.281 3.708 1.00 97.69 173 ILE A CA 1
ATOM 1335 C C . ILE A 1 173 ? 10.134 10.765 2.938 1.00 97.69 173 ILE A C 1
ATOM 1337 O O . ILE A 1 173 ? 11.240 11.293 3.077 1.00 97.69 173 ILE A O 1
ATOM 1341 N N . LEU A 1 174 ? 9.917 9.716 2.150 1.00 96.31 174 LEU A N 1
ATOM 1342 C CA . LEU A 1 174 ? 10.943 8.957 1.451 1.00 96.31 174 LEU A CA 1
ATOM 1343 C C . LEU A 1 174 ? 10.694 8.983 -0.058 1.00 96.31 174 LEU A C 1
ATOM 1345 O O . LEU A 1 174 ? 9.563 8.817 -0.516 1.00 96.31 174 LEU A O 1
ATOM 1349 N N . GLY A 1 175 ? 11.773 9.120 -0.827 1.00 94.69 175 GLY A N 1
ATOM 1350 C CA . GLY A 1 175 ? 11.771 9.025 -2.291 1.00 94.69 175 GLY A CA 1
ATOM 1351 C C . GLY A 1 175 ? 11.772 7.590 -2.827 1.00 94.69 175 GLY A C 1
ATOM 1352 O O . GLY A 1 175 ? 12.326 7.357 -3.893 1.00 94.69 175 GLY A O 1
ATOM 1353 N N . THR A 1 176 ? 11.230 6.620 -2.087 1.00 93.19 176 THR A N 1
ATOM 1354 C CA . THR A 1 176 ? 11.201 5.209 -2.507 1.00 93.19 176 THR A CA 1
ATOM 1355 C C . THR A 1 176 ? 10.191 5.012 -3.637 1.00 93.19 176 THR A C 1
ATOM 1357 O O . THR A 1 176 ? 9.030 5.407 -3.492 1.00 93.19 176 THR A O 1
ATOM 1360 N N . ARG A 1 177 ? 10.603 4.352 -4.724 1.00 93.75 177 ARG A N 1
ATOM 1361 C CA . ARG A 1 177 ? 9.722 3.902 -5.813 1.00 93.75 177 ARG A CA 1
ATOM 1362 C C . ARG A 1 177 ? 9.601 2.382 -5.840 1.00 93.75 177 ARG A C 1
ATOM 1364 O O . ARG A 1 177 ? 10.453 1.665 -5.314 1.00 93.75 177 ARG A O 1
ATOM 1371 N N . ASP A 1 178 ? 8.540 1.885 -6.459 1.00 86.44 178 ASP A N 1
ATOM 1372 C CA . ASP A 1 178 ? 8.374 0.460 -6.713 1.00 86.44 178 ASP A CA 1
ATOM 1373 C C . ASP A 1 178 ? 9.491 -0.036 -7.645 1.00 86.44 178 ASP A C 1
ATOM 1375 O O . ASP A 1 178 ? 9.887 0.638 -8.601 1.00 86.44 178 ASP A O 1
ATOM 1379 N N . GLY A 1 179 ? 10.063 -1.191 -7.313 1.00 77.81 179 GLY A N 1
ATOM 1380 C CA . GLY A 1 179 ? 11.272 -1.714 -7.952 1.00 77.81 179 GLY A CA 1
ATOM 1381 C C . GLY A 1 179 ? 12.597 -1.185 -7.383 1.00 77.81 179 GLY A C 1
ATOM 1382 O O . GLY A 1 179 ? 13.659 -1.673 -7.778 1.00 77.81 179 GLY A O 1
ATOM 1383 N N . ASP A 1 180 ? 12.587 -0.250 -6.423 1.00 83.81 180 ASP A N 1
ATOM 1384 C CA . ASP A 1 180 ? 13.800 0.086 -5.670 1.00 83.81 180 ASP A CA 1
ATOM 1385 C C . ASP A 1 180 ? 14.200 -1.037 -4.699 1.00 83.81 180 ASP A C 1
ATOM 1387 O O . ASP A 1 180 ? 13.335 -1.762 -4.190 1.00 83.81 180 ASP A O 1
ATOM 1391 N N . PRO A 1 181 ? 15.499 -1.179 -4.368 1.00 74.12 181 PRO A N 1
ATOM 1392 C CA . PRO A 1 181 ? 15.945 -2.102 -3.335 1.00 74.12 181 PRO A CA 1
ATOM 1393 C C . PRO A 1 181 ? 15.186 -1.860 -2.025 1.00 74.12 181 PRO A C 1
ATOM 1395 O O . PRO A 1 181 ? 15.185 -0.750 -1.498 1.00 74.12 181 PRO A O 1
ATOM 1398 N N . ASN A 1 182 ? 14.572 -2.915 -1.483 1.00 70.75 182 ASN A N 1
ATOM 1399 C CA . ASN A 1 182 ? 13.748 -2.911 -0.264 1.00 70.75 182 ASN A CA 1
ATOM 1400 C C . ASN A 1 182 ? 12.346 -2.280 -0.379 1.00 70.75 182 ASN A C 1
ATOM 1402 O O . ASN A 1 182 ? 11.677 -2.152 0.645 1.00 70.75 182 ASN A O 1
ATOM 1406 N N . SER A 1 183 ? 11.872 -1.921 -1.577 1.00 78.81 183 SER A N 1
ATOM 1407 C CA . SER A 1 183 ? 10.502 -1.404 -1.787 1.00 78.81 183 SER A CA 1
ATOM 1408 C C . SER A 1 183 ? 9.408 -2.479 -1.697 1.00 78.81 183 SER A C 1
ATOM 1410 O O . SER A 1 183 ? 8.244 -2.152 -1.474 1.00 78.81 183 SER A O 1
ATOM 1412 N N . ALA A 1 184 ? 9.777 -3.761 -1.822 1.00 70.75 184 ALA A N 1
ATOM 1413 C CA . ALA A 1 184 ? 8.835 -4.876 -1.847 1.00 70.75 184 ALA A CA 1
ATOM 1414 C C . ALA A 1 184 ? 7.893 -4.865 -0.629 1.00 70.75 184 ALA A C 1
ATOM 1416 O O . ALA A 1 184 ? 8.341 -4.883 0.519 1.00 70.75 184 ALA A O 1
ATOM 1417 N N . ASN A 1 185 ? 6.586 -4.894 -0.901 1.00 72.62 185 ASN A N 1
ATOM 1418 C CA . ASN A 1 185 ? 5.502 -4.882 0.087 1.00 72.62 185 ASN A CA 1
ATOM 1419 C C . ASN A 1 185 ? 5.398 -3.607 0.948 1.00 72.62 185 ASN A C 1
ATOM 1421 O O . ASN A 1 185 ? 4.743 -3.649 1.989 1.00 72.62 185 ASN A O 1
ATOM 1425 N N . GLN A 1 186 ? 6.019 -2.486 0.563 1.00 82.62 186 GLN A N 1
ATOM 1426 C CA . GLN A 1 186 ? 5.792 -1.214 1.256 1.00 82.62 186 GLN A CA 1
ATOM 1427 C C . GLN A 1 186 ? 4.478 -0.564 0.811 1.00 82.62 186 GLN A C 1
ATOM 1429 O O . GLN A 1 186 ? 4.163 -0.531 -0.374 1.00 82.62 186 GLN A O 1
ATOM 1434 N N . GLY A 1 187 ? 3.722 -0.011 1.762 1.00 89.69 187 GLY A N 1
ATOM 1435 C CA . GLY A 1 187 ? 2.592 0.871 1.475 1.00 89.69 187 GLY A CA 1
ATOM 1436 C C . GLY A 1 187 ? 3.000 2.340 1.321 1.00 89.69 187 GLY A C 1
ATOM 1437 O O . GLY A 1 187 ? 4.138 2.738 1.591 1.00 89.69 187 GLY A O 1
ATOM 1438 N N . THR A 1 188 ? 2.035 3.181 0.938 1.00 94.25 188 THR A N 1
ATOM 1439 C CA . THR A 1 188 ? 2.180 4.649 0.957 1.00 94.25 188 THR A CA 1
ATOM 1440 C C . THR A 1 188 ? 2.471 5.177 2.363 1.00 94.25 188 THR A C 1
ATOM 1442 O O . THR A 1 188 ? 3.266 6.100 2.515 1.00 94.25 188 THR A O 1
ATOM 1445 N N . PHE A 1 189 ? 1.850 4.578 3.380 1.00 94.69 189 PHE A N 1
ATOM 1446 C CA . PHE A 1 189 ? 2.117 4.816 4.795 1.00 94.69 189 PHE A CA 1
ATOM 1447 C C . PHE A 1 189 ? 2.432 3.476 5.444 1.00 94.69 189 PHE A C 1
ATOM 1449 O O . PHE A 1 189 ? 1.586 2.586 5.432 1.00 94.69 189 PHE A O 1
ATOM 1456 N N . GLU A 1 190 ? 3.630 3.326 5.994 1.00 91.81 190 GLU A N 1
ATOM 1457 C CA . GLU A 1 190 ? 4.078 2.058 6.565 1.00 91.81 190 GLU A CA 1
ATOM 1458 C C . GLU A 1 190 ? 4.900 2.314 7.836 1.00 91.81 190 GLU A C 1
ATOM 1460 O O . GLU A 1 190 ? 5.900 3.033 7.771 1.00 91.81 190 GLU A O 1
ATOM 1465 N N . PRO A 1 191 ? 4.560 1.727 8.997 1.00 92.81 191 PRO A N 1
ATOM 1466 C CA . PRO A 1 191 ? 5.435 1.778 10.165 1.00 92.81 191 PRO A CA 1
ATOM 1467 C C . PRO A 1 191 ? 6.835 1.273 9.821 1.00 92.81 191 PRO A C 1
ATOM 1469 O O . PRO A 1 191 ? 6.979 0.366 9.007 1.00 92.81 191 PRO A O 1
ATOM 1472 N N . SER A 1 192 ? 7.871 1.836 10.432 1.00 89.31 192 SER A N 1
ATOM 1473 C CA . SER A 1 192 ? 9.241 1.338 10.328 1.00 89.31 192 SER A CA 1
ATOM 1474 C C . SER A 1 192 ? 9.333 -0.152 10.691 1.00 89.31 192 SER A C 1
ATOM 1476 O O . SER A 1 192 ? 8.516 -0.689 11.437 1.00 89.31 192 SER A O 1
ATOM 1478 N N . SER A 1 193 ? 10.336 -0.843 10.150 1.00 86.25 193 SER A N 1
ATOM 1479 C CA . SER A 1 193 ? 10.546 -2.269 10.432 1.00 86.25 193 SER A CA 1
ATOM 1480 C C . SER A 1 193 ? 10.936 -2.495 11.900 1.00 86.25 193 SER A C 1
ATOM 1482 O O . SER A 1 193 ? 11.597 -1.643 12.483 1.00 86.25 193 SER A O 1
ATOM 1484 N N . ASP A 1 194 ? 10.620 -3.665 12.466 1.00 86.44 194 ASP A N 1
ATOM 1485 C CA . ASP A 1 194 ? 10.797 -3.967 13.903 1.00 86.44 194 ASP A CA 1
ATOM 1486 C C . ASP A 1 194 ? 12.239 -3.792 14.435 1.00 86.44 194 ASP A C 1
ATOM 1488 O O . ASP A 1 194 ? 12.451 -3.585 15.627 1.00 86.44 194 ASP A O 1
ATOM 1492 N N . TRP A 1 195 ? 13.251 -3.874 13.565 1.00 86.19 195 TRP A N 1
ATOM 1493 C CA . TRP A 1 195 ? 14.665 -3.686 13.920 1.00 86.19 195 TRP A CA 1
ATOM 1494 C C . TRP A 1 195 ? 15.115 -2.207 13.930 1.00 86.19 195 TRP A C 1
ATOM 1496 O O . TRP A 1 195 ? 16.228 -1.890 14.368 1.00 86.19 195 TRP A O 1
ATOM 1506 N N . MET A 1 196 ? 14.261 -1.301 13.448 1.00 88.50 196 MET A N 1
ATOM 1507 C CA . MET A 1 196 ? 14.452 0.150 13.412 1.00 88.50 196 MET A CA 1
ATOM 1508 C C . MET A 1 196 ? 13.670 0.811 14.560 1.00 88.50 196 MET A C 1
ATOM 1510 O O . MET A 1 196 ? 12.677 0.254 15.027 1.00 88.50 196 MET A O 1
ATOM 1514 N N . PRO A 1 197 ? 14.071 2.007 15.029 1.00 91.62 197 PRO A N 1
ATOM 1515 C CA . PRO A 1 197 ? 13.240 2.778 15.956 1.00 91.62 197 PRO A CA 1
ATOM 1516 C C . PRO A 1 197 ? 11.864 3.079 15.332 1.00 91.62 197 PRO A C 1
ATOM 1518 O O . PRO A 1 197 ? 11.773 3.145 14.106 1.00 91.62 197 PRO A O 1
ATOM 1521 N N . PRO A 1 198 ? 10.805 3.274 16.138 1.00 92.00 198 PRO A N 1
ATOM 1522 C CA . PRO A 1 198 ? 9.449 3.460 15.631 1.00 92.00 198 PRO A CA 1
ATOM 1523 C C . PRO A 1 198 ? 9.262 4.834 14.975 1.00 92.00 198 PRO A C 1
ATOM 1525 O O . PRO A 1 198 ? 9.374 5.869 15.629 1.00 92.00 198 PRO A O 1
ATOM 1528 N N . PHE A 1 199 ? 8.915 4.844 13.691 1.00 94.31 199 PHE A N 1
ATOM 1529 C CA . PHE A 1 199 ? 8.442 6.025 12.960 1.00 94.31 199 PHE A CA 1
ATOM 1530 C C . PHE A 1 199 ? 7.537 5.601 11.797 1.00 94.31 199 PHE A C 1
ATOM 1532 O O . PHE A 1 199 ? 7.471 4.424 11.447 1.00 94.31 199 PHE A O 1
ATOM 1539 N N . MET A 1 200 ? 6.835 6.550 11.183 1.00 96.62 200 MET A N 1
ATOM 1540 C CA . MET A 1 200 ? 6.038 6.304 9.981 1.00 96.62 200 MET A CA 1
ATOM 1541 C C . MET A 1 200 ? 6.864 6.561 8.721 1.00 96.62 200 MET A C 1
ATOM 1543 O O . MET A 1 200 ? 7.362 7.669 8.530 1.00 96.62 200 MET A O 1
ATOM 1547 N N . ARG A 1 201 ? 6.992 5.567 7.842 1.00 96.00 201 ARG A N 1
ATOM 1548 C CA . ARG A 1 201 ? 7.467 5.768 6.468 1.00 96.00 201 ARG A CA 1
ATOM 1549 C C . ARG A 1 201 ? 6.322 6.319 5.638 1.00 96.00 201 ARG A C 1
ATOM 1551 O O . ARG A 1 201 ? 5.220 5.778 5.664 1.00 96.00 201 ARG A O 1
ATOM 1558 N N . VAL A 1 202 ? 6.604 7.373 4.891 1.00 97.88 202 VAL A N 1
ATOM 1559 C CA . VAL A 1 202 ? 5.677 7.988 3.950 1.00 97.88 202 VAL A CA 1
ATOM 1560 C C . VAL A 1 202 ? 6.325 7.923 2.576 1.00 97.88 202 VAL A C 1
ATOM 1562 O O . VAL A 1 202 ? 7.385 8.508 2.378 1.00 97.88 202 VAL A O 1
ATOM 1565 N N . ASN A 1 203 ? 5.701 7.214 1.638 1.00 97.19 203 ASN A N 1
ATOM 1566 C CA . ASN A 1 203 ? 6.202 6.965 0.285 1.00 97.19 203 ASN A CA 1
ATOM 1567 C C . ASN A 1 203 ? 5.246 7.602 -0.753 1.00 97.19 203 ASN A C 1
ATOM 1569 O O . ASN A 1 203 ? 4.395 6.902 -1.309 1.00 97.19 203 ASN A O 1
ATOM 1573 N N . PRO A 1 204 ? 5.330 8.923 -1.028 1.00 97.75 204 PRO A N 1
ATOM 1574 C CA . PRO A 1 204 ? 4.366 9.620 -1.890 1.00 97.75 204 PRO A CA 1
ATOM 1575 C C . PRO A 1 204 ? 4.457 9.230 -3.366 1.00 97.75 204 PRO A C 1
ATOM 1577 O O . PRO A 1 204 ? 3.499 9.422 -4.113 1.00 97.75 204 PRO A O 1
ATOM 1580 N N . ILE A 1 205 ? 5.611 8.707 -3.784 1.00 97.19 205 ILE A N 1
ATOM 1581 C CA . ILE A 1 205 ? 5.941 8.436 -5.186 1.00 97.19 205 ILE A CA 1
ATOM 1582 C C . ILE A 1 205 ? 6.147 6.949 -5.477 1.00 97.19 205 ILE A C 1
ATOM 1584 O O . ILE A 1 205 ? 6.764 6.606 -6.477 1.00 97.19 205 ILE A O 1
ATOM 1588 N N . LEU A 1 206 ? 5.617 6.057 -4.633 1.00 94.00 206 LEU A N 1
ATOM 1589 C CA . LEU A 1 206 ? 5.843 4.616 -4.769 1.00 94.00 206 LEU A CA 1
ATOM 1590 C C . LEU A 1 206 ? 5.474 4.092 -6.173 1.00 94.00 206 LEU A C 1
ATOM 1592 O O . LEU A 1 206 ? 6.222 3.335 -6.768 1.00 94.00 206 LEU A O 1
ATOM 1596 N N . GLU A 1 207 ? 4.374 4.571 -6.754 1.00 92.62 207 GLU A N 1
ATOM 1597 C CA . GLU A 1 207 ? 3.881 4.165 -8.085 1.00 92.62 207 GLU A CA 1
ATOM 1598 C C . GLU A 1 207 ? 4.465 4.996 -9.252 1.00 92.62 207 GLU A C 1
ATOM 1600 O O . GLU A 1 207 ? 3.968 4.943 -10.388 1.00 92.62 207 GLU A O 1
ATOM 1605 N N . TRP A 1 208 ? 5.462 5.845 -8.987 1.00 95.19 208 TRP A N 1
ATOM 1606 C CA . TRP A 1 208 ? 6.085 6.674 -10.017 1.00 95.19 208 TRP A CA 1
ATOM 1607 C C . TRP A 1 208 ? 7.137 5.880 -10.792 1.00 95.19 208 TRP A C 1
ATOM 1609 O O . TRP A 1 208 ? 7.957 5.147 -10.242 1.00 95.19 208 TRP A O 1
ATOM 1619 N N . THR A 1 209 ? 7.130 6.060 -12.106 1.00 94.06 209 THR A N 1
ATOM 1620 C CA . THR A 1 209 ? 8.155 5.541 -13.011 1.00 94.06 209 THR A CA 1
ATOM 1621 C C . THR A 1 209 ? 9.366 6.475 -13.063 1.00 94.06 209 THR A C 1
ATOM 1623 O O . THR A 1 209 ? 9.312 7.622 -12.617 1.00 94.06 209 THR A O 1
ATOM 1626 N N . TYR A 1 210 ? 10.459 6.013 -13.675 1.00 94.69 210 TYR A N 1
ATOM 1627 C CA . TYR A 1 210 ? 11.608 6.866 -13.997 1.00 94.69 210 TYR A CA 1
ATOM 1628 C C . TYR A 1 210 ? 11.200 8.101 -14.821 1.00 94.69 210 TYR A C 1
ATOM 1630 O O . TYR A 1 210 ? 11.669 9.211 -14.568 1.00 94.69 210 TYR A O 1
ATOM 1638 N N . GLY A 1 211 ? 10.284 7.918 -15.779 1.00 94.25 211 GLY A N 1
ATOM 1639 C CA . GLY A 1 211 ? 9.741 9.009 -16.581 1.00 94.25 211 GLY A CA 1
ATOM 1640 C C . GLY A 1 211 ? 8.909 9.994 -15.770 1.00 94.25 211 GLY A C 1
ATOM 1641 O O . GLY A 1 211 ? 9.046 11.194 -15.979 1.00 94.25 211 GLY A O 1
ATOM 1642 N N . ASP A 1 212 ? 8.096 9.519 -14.824 1.00 95.69 212 ASP A N 1
ATOM 1643 C CA . ASP A 1 212 ? 7.289 10.383 -13.948 1.00 95.69 212 ASP A CA 1
ATOM 1644 C C . ASP A 1 212 ? 8.189 11.325 -13.119 1.00 95.69 212 ASP A C 1
ATOM 1646 O O . ASP A 1 212 ? 7.915 12.521 -13.014 1.00 95.69 212 ASP A O 1
ATOM 1650 N N . VAL A 1 213 ? 9.312 10.810 -12.599 1.00 97.25 213 VAL A N 1
ATOM 1651 C CA . VAL A 1 213 ? 10.314 11.585 -11.842 1.00 97.25 213 VAL A CA 1
ATOM 1652 C C . VAL A 1 213 ? 10.886 12.728 -12.679 1.00 97.25 213 VAL A C 1
ATOM 1654 O O . VAL A 1 213 ? 10.841 13.886 -12.260 1.00 97.25 213 VAL A O 1
ATOM 1657 N N . TRP A 1 214 ? 11.389 12.429 -13.879 1.00 96.62 214 TRP A N 1
ATOM 1658 C CA . TRP A 1 214 ? 11.956 13.464 -14.745 1.00 96.62 214 TRP A CA 1
ATOM 1659 C C . TRP A 1 214 ? 10.900 14.392 -15.327 1.00 96.62 214 TRP A C 1
ATOM 1661 O O . TRP A 1 214 ? 11.164 15.583 -15.458 1.00 96.62 214 TRP A O 1
ATOM 1671 N N . THR A 1 215 ? 9.697 13.890 -15.610 1.00 95.00 215 THR A N 1
ATOM 1672 C CA . THR A 1 215 ? 8.573 14.728 -16.040 1.00 95.00 215 THR A CA 1
ATOM 1673 C C . THR A 1 215 ? 8.285 15.788 -14.985 1.00 95.00 215 THR A C 1
ATOM 1675 O O . THR A 1 215 ? 8.181 16.959 -15.336 1.00 95.00 215 THR A O 1
ATOM 1678 N N . PHE A 1 216 ? 8.240 15.424 -13.699 1.00 96.69 216 PHE A N 1
ATOM 1679 C CA . PHE A 1 216 ? 8.051 16.394 -12.620 1.00 96.69 216 PHE A CA 1
ATOM 1680 C C . PHE A 1 216 ? 9.190 17.413 -12.541 1.00 96.69 216 PHE A C 1
ATOM 1682 O O . PHE A 1 216 ? 8.945 18.615 -12.604 1.00 96.69 216 PHE A O 1
ATOM 1689 N N . ILE A 1 217 ? 10.434 16.933 -12.442 1.00 97.44 217 ILE A N 1
ATOM 1690 C CA . ILE A 1 217 ? 11.617 17.792 -12.288 1.00 97.44 217 ILE A CA 1
ATOM 1691 C C . ILE A 1 217 ? 11.709 18.798 -13.439 1.00 97.44 217 ILE A C 1
ATOM 1693 O O . ILE A 1 217 ? 11.898 19.989 -13.208 1.00 97.44 217 ILE A O 1
ATOM 1697 N N . ARG A 1 218 ? 11.524 18.332 -14.678 1.00 95.19 218 ARG A N 1
ATOM 1698 C CA . ARG A 1 218 ? 11.674 19.155 -15.881 1.00 95.19 218 ARG A CA 1
ATOM 1699 C C . ARG A 1 218 ? 10.477 20.069 -16.134 1.00 95.19 218 ARG A C 1
ATOM 1701 O O . ARG A 1 218 ? 10.684 21.181 -16.599 1.00 95.19 218 ARG A O 1
ATOM 1708 N N . SER A 1 219 ? 9.249 19.636 -15.832 1.00 93.75 219 SER A N 1
ATOM 1709 C CA . SER A 1 219 ? 8.054 20.468 -16.068 1.00 93.75 219 SER A CA 1
ATOM 1710 C C . SER A 1 219 ? 7.982 21.660 -15.116 1.00 93.75 219 SER A C 1
ATOM 1712 O O . SER A 1 219 ? 7.481 22.710 -15.500 1.00 93.75 219 SER A O 1
ATOM 1714 N N . TYR A 1 220 ? 8.503 21.516 -13.892 1.00 95.00 220 TYR A N 1
ATOM 1715 C CA . TYR A 1 220 ? 8.461 22.573 -12.877 1.00 95.00 220 TYR A CA 1
ATOM 1716 C C . TYR A 1 220 ? 9.773 23.348 -12.708 1.00 95.00 220 TYR A C 1
ATOM 1718 O O . TYR A 1 220 ? 9.820 24.229 -11.845 1.00 95.00 220 TYR A O 1
ATOM 1726 N N . ASP A 1 221 ? 10.776 23.061 -13.547 1.00 95.69 221 ASP A N 1
ATOM 1727 C CA . ASP A 1 221 ? 12.118 23.662 -13.530 1.00 95.69 221 ASP A CA 1
ATOM 1728 C C . ASP A 1 221 ? 12.800 23.536 -12.157 1.00 95.69 221 ASP A C 1
ATOM 1730 O O . ASP A 1 221 ? 13.241 24.505 -11.541 1.00 95.69 221 ASP A O 1
ATOM 1734 N N . LEU A 1 222 ? 12.792 22.313 -11.615 1.00 97.25 222 LEU A N 1
ATOM 1735 C CA . LEU A 1 222 ? 13.341 22.028 -10.291 1.00 97.25 222 LEU A CA 1
ATOM 1736 C C . LEU A 1 222 ? 14.851 21.766 -10.384 1.00 97.25 222 LEU A C 1
ATOM 1738 O O . LEU A 1 222 ? 15.270 20.997 -11.255 1.00 97.25 222 LEU A O 1
ATOM 1742 N N . PRO A 1 223 ? 15.669 22.326 -9.474 1.00 97.31 223 PRO A N 1
ATOM 1743 C CA . PRO A 1 223 ? 17.103 22.074 -9.471 1.00 97.31 223 PRO A CA 1
ATOM 1744 C C . PRO A 1 223 ? 17.394 20.609 -9.116 1.00 97.31 223 PRO A C 1
ATOM 1746 O O . PRO A 1 223 ? 16.737 20.010 -8.261 1.00 97.31 223 PRO A O 1
ATOM 1749 N N . TYR A 1 224 ? 18.395 20.026 -9.771 1.00 97.94 224 TYR A N 1
ATOM 1750 C CA . TYR A 1 224 ? 18.881 18.669 -9.523 1.00 97.94 224 TYR A CA 1
ATOM 1751 C C . TYR A 1 224 ? 20.408 18.622 -9.666 1.00 97.94 224 TYR A C 1
ATOM 1753 O O . TYR A 1 224 ? 21.003 19.501 -10.273 1.00 97.94 224 TYR A O 1
ATOM 1761 N N . CYS A 1 225 ? 21.048 17.596 -9.102 1.00 97.69 225 CYS A N 1
ATOM 1762 C CA . CYS A 1 225 ? 22.507 17.458 -9.121 1.00 97.69 225 CYS A CA 1
ATOM 1763 C C . CYS A 1 225 ? 23.081 17.281 -10.545 1.00 97.69 225 CYS A C 1
ATOM 1765 O O . CYS A 1 225 ? 22.652 16.397 -11.290 1.00 97.69 225 CYS A O 1
ATOM 1767 N N . ASP A 1 226 ? 24.139 18.021 -10.879 1.00 96.75 226 ASP A N 1
ATOM 1768 C CA . ASP A 1 226 ? 24.782 18.021 -12.206 1.00 96.75 226 ASP A CA 1
ATOM 1769 C C . ASP A 1 226 ? 25.317 16.655 -12.667 1.00 96.75 226 ASP A C 1
ATOM 1771 O O . ASP A 1 226 ? 25.536 16.436 -13.859 1.00 96.75 226 ASP A O 1
ATOM 1775 N N . LEU A 1 227 ? 25.518 15.690 -11.759 1.00 97.00 227 LEU A N 1
ATOM 1776 C CA . LEU A 1 227 ? 25.860 14.314 -12.145 1.00 97.00 227 LEU A CA 1
ATOM 1777 C C . LEU A 1 227 ? 24.831 13.726 -13.117 1.00 97.00 227 LEU A C 1
ATOM 1779 O O . LEU A 1 227 ? 25.193 12.968 -14.017 1.00 97.00 227 LEU A O 1
ATOM 1783 N N . TYR A 1 228 ? 23.558 14.094 -12.981 1.00 97.81 228 TYR A N 1
ATOM 1784 C CA . TYR A 1 228 ? 22.521 13.625 -13.891 1.00 97.81 228 TYR A CA 1
ATOM 1785 C C . TYR A 1 228 ? 22.728 14.149 -15.319 1.00 97.81 228 TYR A C 1
ATOM 1787 O O . TYR A 1 228 ? 22.490 13.403 -16.266 1.00 97.81 228 TYR A O 1
ATOM 1795 N N . ASP A 1 229 ? 23.266 15.357 -15.505 1.00 96.62 229 ASP A N 1
ATOM 1796 C CA . ASP A 1 229 ? 23.624 15.868 -16.837 1.00 96.62 229 ASP A CA 1
ATOM 1797 C C . ASP A 1 229 ? 24.881 15.191 -17.404 1.00 96.62 229 ASP A C 1
ATOM 1799 O O . ASP A 1 229 ? 25.028 15.067 -18.617 1.00 96.62 229 ASP A O 1
ATOM 1803 N N . LYS A 1 230 ? 25.743 14.651 -16.532 1.00 95.25 230 LYS A N 1
ATOM 1804 C CA . LYS A 1 230 ? 26.921 13.840 -16.895 1.00 95.25 230 LYS A CA 1
ATOM 1805 C C . LYS A 1 230 ? 26.584 12.364 -17.189 1.00 95.25 230 LYS A C 1
ATOM 1807 O O . LYS A 1 230 ? 27.488 11.535 -17.285 1.00 95.25 230 LYS A O 1
ATOM 1812 N N . GLY A 1 231 ? 25.300 12.013 -17.303 1.00 94.88 231 GLY A N 1
ATOM 1813 C CA . GLY A 1 231 ? 24.832 10.674 -17.679 1.00 94.88 231 GLY A CA 1
ATOM 1814 C C . GLY A 1 231 ? 24.677 9.673 -16.536 1.00 94.88 231 GLY A C 1
ATOM 1815 O O . GLY A 1 231 ? 24.446 8.487 -16.784 1.00 94.88 231 GLY A O 1
ATOM 1816 N N . TYR A 1 232 ? 24.772 10.103 -15.279 1.00 96.69 232 TYR A N 1
ATOM 1817 C CA . TYR A 1 232 ? 24.449 9.243 -14.142 1.00 96.69 232 TYR A CA 1
ATOM 1818 C C . TYR A 1 232 ? 22.934 9.124 -14.004 1.00 96.69 232 TYR A C 1
ATOM 1820 O O . TYR A 1 232 ? 22.257 10.113 -13.784 1.00 96.69 232 TYR A O 1
ATOM 1828 N N . THR A 1 233 ? 22.370 7.920 -14.079 1.00 95.38 233 THR A N 1
ATOM 1829 C CA . THR A 1 233 ? 20.914 7.712 -13.913 1.00 95.38 233 THR A CA 1
ATOM 1830 C C . THR A 1 233 ? 20.524 7.286 -12.500 1.00 95.38 233 THR A C 1
ATOM 1832 O O . THR A 1 233 ? 19.354 7.374 -12.125 1.00 95.38 233 THR A O 1
ATOM 1835 N N . SER A 1 234 ? 21.500 6.844 -11.703 1.00 92.75 234 SER A N 1
ATOM 1836 C CA . SER A 1 234 ? 21.316 6.394 -10.328 1.00 92.75 234 SER A CA 1
ATOM 1837 C C . SER A 1 234 ? 22.591 6.637 -9.517 1.00 92.75 234 SER A C 1
ATOM 1839 O O . SER A 1 234 ? 23.578 5.942 -9.732 1.00 92.75 234 SER A O 1
ATOM 1841 N N . VAL A 1 235 ? 22.560 7.551 -8.540 1.00 91.00 235 VAL A N 1
ATOM 1842 C CA . VAL A 1 235 ? 23.745 7.953 -7.749 1.00 91.00 235 VAL A CA 1
ATOM 1843 C C . VAL A 1 235 ? 23.819 7.240 -6.392 1.00 91.00 235 VAL A C 1
ATOM 1845 O O . VAL A 1 235 ? 22.869 7.284 -5.606 1.00 91.00 235 VAL A O 1
ATOM 1848 N N . GLY A 1 236 ? 24.881 6.458 -6.172 1.00 87.06 236 GLY A N 1
ATOM 1849 C CA . GLY A 1 236 ? 25.159 5.719 -4.935 1.00 87.06 236 GLY A CA 1
ATOM 1850 C C . GLY A 1 236 ? 26.519 6.117 -4.369 1.00 87.06 236 GLY A C 1
ATOM 1851 O O . GLY A 1 236 ? 26.918 7.266 -4.495 1.00 87.06 236 GLY A O 1
ATOM 1852 N N . LYS A 1 237 ? 27.269 5.166 -3.798 1.00 89.56 237 LYS A N 1
ATOM 1853 C CA . LYS A 1 237 ? 28.650 5.431 -3.358 1.00 89.56 237 LYS A CA 1
ATOM 1854 C C . LYS A 1 237 ? 29.560 5.690 -4.559 1.00 89.56 237 LYS A C 1
ATOM 1856 O O . LYS A 1 237 ? 29.427 4.970 -5.560 1.00 89.56 237 LYS A O 1
ATOM 1861 N N . LYS A 1 238 ? 30.514 6.619 -4.423 1.00 89.25 238 LYS A N 1
ATOM 1862 C CA . LYS A 1 238 ? 31.558 6.955 -5.414 1.00 89.25 238 LYS A CA 1
ATOM 1863 C C . LYS A 1 238 ? 32.198 5.710 -6.034 1.00 89.25 238 LYS A C 1
ATOM 1865 O O . LYS A 1 238 ? 32.247 5.584 -7.252 1.00 89.25 238 LYS A O 1
ATOM 1870 N N . SER A 1 239 ? 32.601 4.742 -5.210 1.00 88.06 239 SER A N 1
ATOM 1871 C CA . SER A 1 239 ? 33.278 3.512 -5.655 1.00 88.06 239 SER A CA 1
ATOM 1872 C C . SER A 1 239 ? 32.424 2.550 -6.494 1.00 88.06 239 SER A C 1
ATOM 1874 O O . SER A 1 239 ? 32.964 1.675 -7.167 1.00 88.06 239 SER A O 1
ATOM 1876 N N . SER A 1 240 ? 31.097 2.686 -6.453 1.00 88.56 240 SER A N 1
ATOM 1877 C CA . SER A 1 240 ? 30.144 1.719 -7.025 1.00 88.56 240 SER A CA 1
ATOM 1878 C C . SER A 1 240 ? 29.232 2.310 -8.099 1.00 88.56 240 SER A C 1
ATOM 1880 O O . SER A 1 240 ? 28.278 1.660 -8.523 1.00 88.56 240 SER A O 1
ATOM 1882 N N . THR A 1 241 ? 29.490 3.554 -8.506 1.00 92.56 241 THR A N 1
ATOM 1883 C CA . THR A 1 241 ? 28.600 4.305 -9.388 1.00 92.56 241 THR A CA 1
ATOM 1884 C C . THR A 1 241 ? 29.365 4.832 -10.595 1.00 92.56 241 THR A C 1
ATOM 1886 O O . THR A 1 241 ? 30.300 5.612 -10.448 1.00 92.56 241 THR A O 1
ATOM 1889 N N . LEU A 1 242 ? 28.922 4.448 -11.790 1.00 93.31 242 LEU A N 1
ATOM 1890 C CA . LEU A 1 242 ? 29.399 4.940 -13.081 1.00 93.31 242 LEU A CA 1
ATOM 1891 C C . LEU A 1 242 ? 28.242 5.577 -13.878 1.00 93.31 242 LEU A C 1
ATOM 1893 O O . LEU A 1 242 ? 27.071 5.298 -13.584 1.00 93.31 242 LEU A O 1
ATOM 1897 N N . PRO A 1 243 ? 28.535 6.406 -14.901 1.00 94.44 243 PRO A N 1
ATOM 1898 C CA . PRO A 1 243 ? 27.529 6.856 -15.861 1.00 94.44 243 PRO A CA 1
ATOM 1899 C C . PRO A 1 243 ? 26.814 5.678 -16.532 1.00 94.44 243 PRO A C 1
ATOM 1901 O O . PRO A 1 243 ? 27.378 4.594 -16.698 1.00 94.44 243 PRO A O 1
ATOM 1904 N N . ASN A 1 244 ? 25.560 5.877 -16.933 1.00 94.19 244 ASN A N 1
ATOM 1905 C CA . ASN A 1 244 ? 24.770 4.813 -17.536 1.00 94.19 244 ASN A CA 1
ATOM 1906 C C . ASN A 1 244 ? 25.263 4.505 -18.961 1.00 94.19 244 ASN A C 1
ATOM 1908 O O . ASN A 1 244 ? 25.212 5.391 -19.820 1.00 94.19 244 ASN A O 1
ATOM 1912 N N . PRO A 1 245 ? 25.661 3.257 -19.267 1.00 91.44 245 PRO A N 1
ATOM 1913 C CA . PRO A 1 245 ? 26.144 2.894 -20.599 1.00 91.44 245 PRO A CA 1
ATOM 1914 C C . PRO A 1 245 ? 25.093 3.091 -21.704 1.00 91.44 245 PRO A C 1
ATOM 1916 O O . PRO A 1 245 ? 25.461 3.336 -22.849 1.00 91.44 245 PRO A O 1
ATOM 1919 N N . ALA A 1 246 ? 23.793 3.047 -21.386 1.00 90.75 246 ALA A N 1
ATOM 1920 C CA . ALA A 1 246 ? 22.723 3.294 -22.357 1.00 90.75 246 ALA A CA 1
ATOM 1921 C C . ALA A 1 246 ? 22.679 4.751 -22.861 1.00 90.75 246 ALA A C 1
ATOM 1923 O O . ALA A 1 246 ? 22.081 5.027 -23.900 1.00 90.75 246 ALA A O 1
ATOM 1924 N N . LEU A 1 247 ? 23.317 5.679 -22.141 1.00 91.62 247 LEU A N 1
ATOM 1925 C CA . LEU A 1 247 ? 23.394 7.096 -22.501 1.00 91.62 247 LEU A CA 1
ATOM 1926 C C . LEU A 1 247 ? 24.684 7.451 -23.243 1.00 91.62 247 LEU A C 1
ATOM 1928 O O . LEU A 1 247 ? 24.869 8.611 -23.608 1.00 91.62 247 LEU A O 1
ATOM 1932 N N . LEU A 1 248 ? 25.565 6.476 -23.482 1.00 91.25 248 LEU A N 1
ATOM 1933 C CA . LEU A 1 248 ? 26.831 6.705 -24.159 1.00 91.25 248 LEU A CA 1
ATOM 1934 C C . LEU A 1 248 ? 26.617 7.129 -25.624 1.00 91.25 248 LEU A C 1
ATOM 1936 O O . LEU A 1 248 ? 25.791 6.576 -26.362 1.00 91.25 248 LEU A O 1
ATOM 1940 N N . ARG A 1 249 ? 27.399 8.117 -26.053 1.00 85.75 249 ARG A N 1
ATOM 1941 C CA . ARG A 1 249 ? 27.490 8.615 -27.424 1.00 85.75 249 ARG A CA 1
ATOM 1942 C C . ARG A 1 249 ? 28.952 8.669 -27.853 1.00 85.75 249 ARG A C 1
ATOM 1944 O O . ARG A 1 249 ? 29.811 9.185 -27.135 1.00 85.75 249 ARG A O 1
ATOM 1951 N N . ILE A 1 250 ? 29.211 8.136 -29.045 1.00 76.38 250 ILE A N 1
ATOM 1952 C CA . ILE A 1 250 ? 30.513 8.196 -29.709 1.00 76.38 250 ILE A CA 1
ATOM 1953 C C . ILE A 1 250 ? 30.446 9.362 -30.691 1.00 76.38 250 ILE A C 1
ATOM 1955 O O . ILE A 1 250 ? 29.644 9.338 -31.624 1.00 76.38 250 ILE A O 1
ATOM 1959 N N . ASN A 1 251 ? 31.253 10.398 -30.467 1.00 68.12 251 ASN A N 1
ATOM 1960 C CA . ASN A 1 251 ? 31.309 11.537 -31.375 1.00 68.12 251 ASN A CA 1
ATOM 1961 C C . ASN A 1 251 ? 32.156 11.171 -32.598 1.00 68.12 251 ASN A C 1
ATOM 1963 O O . ASN A 1 251 ? 33.354 10.929 -32.482 1.00 68.12 251 ASN A O 1
ATOM 1967 N N . SER A 1 252 ? 31.549 11.181 -33.786 1.00 54.03 252 SER A N 1
ATOM 1968 C CA . SER A 1 252 ? 32.164 10.771 -35.061 1.00 54.03 252 SER A CA 1
ATOM 1969 C C . SER A 1 252 ? 33.300 11.681 -35.577 1.00 54.03 252 SER A C 1
ATOM 1971 O O . SER A 1 252 ? 33.647 11.610 -36.751 1.00 54.03 252 SER A O 1
ATOM 1973 N N . GLY A 1 253 ? 33.872 12.551 -34.736 1.00 57.81 253 GLY A N 1
ATOM 1974 C CA . GLY A 1 253 ? 34.907 13.528 -35.109 1.00 57.81 253 GLY A CA 1
ATOM 1975 C C . GLY A 1 253 ? 36.161 13.533 -34.227 1.00 57.81 253 GLY A C 1
ATOM 1976 O O . GLY A 1 253 ? 37.140 14.186 -34.579 1.00 57.81 253 GLY A O 1
ATOM 1977 N N . SER A 1 254 ? 36.172 12.805 -33.109 1.00 49.56 254 SER A N 1
ATOM 1978 C CA . SER A 1 254 ? 37.351 12.645 -32.254 1.00 49.56 254 SER A CA 1
ATOM 1979 C C . SER A 1 254 ? 37.277 11.292 -31.551 1.00 49.56 254 SER A C 1
ATOM 1981 O O . SER A 1 254 ? 36.419 11.056 -30.705 1.00 49.56 254 SER A O 1
ATOM 1983 N N . ALA A 1 255 ? 38.186 10.383 -31.903 1.00 49.94 255 ALA A N 1
ATOM 1984 C CA . ALA A 1 255 ? 38.211 9.011 -31.388 1.00 49.94 255 ALA A CA 1
ATOM 1985 C C . ALA A 1 255 ? 38.448 8.901 -29.860 1.00 49.94 255 ALA A C 1
ATOM 1987 O O . ALA A 1 255 ? 38.383 7.801 -29.321 1.00 49.94 255 ALA A O 1
ATOM 1988 N N . ASP A 1 256 ? 38.656 10.027 -29.163 1.00 54.25 256 ASP A N 1
ATOM 1989 C CA . ASP A 1 256 ? 39.086 10.081 -27.761 1.00 54.25 256 ASP A CA 1
ATOM 1990 C C . ASP A 1 256 ? 38.078 10.726 -26.786 1.00 54.25 256 ASP A C 1
ATOM 1992 O O . ASP A 1 256 ? 38.387 10.864 -25.602 1.00 54.25 256 ASP A O 1
ATOM 1996 N N . GLN A 1 257 ? 36.866 11.113 -27.215 1.00 60.66 257 GLN A N 1
ATOM 1997 C CA . GLN A 1 257 ? 35.876 11.720 -26.306 1.00 60.66 257 GLN A CA 1
ATOM 1998 C C . GLN A 1 257 ? 34.556 10.941 -26.260 1.00 60.66 257 GLN A C 1
ATOM 2000 O O . GLN A 1 257 ? 33.619 11.185 -27.022 1.00 60.66 257 GLN A O 1
ATOM 2005 N N . LEU A 1 258 ? 34.479 10.006 -25.308 1.00 74.81 258 LEU A N 1
ATOM 2006 C CA . LEU A 1 258 ? 33.215 9.428 -24.853 1.00 74.81 258 LEU A CA 1
ATOM 2007 C C . LEU A 1 258 ? 32.369 10.544 -24.224 1.00 74.81 258 LEU A C 1
ATOM 2009 O O . LEU A 1 258 ? 32.834 11.233 -23.317 1.00 74.81 258 LEU A O 1
ATOM 2013 N N . SER A 1 259 ? 31.134 10.717 -24.690 1.00 87.94 259 SER A N 1
ATOM 2014 C CA . SER A 1 259 ? 30.174 11.655 -24.097 1.00 87.94 259 SER A CA 1
ATOM 2015 C C . SER A 1 259 ? 28.910 10.914 -23.679 1.00 87.94 259 SER A C 1
ATOM 2017 O O . SER A 1 259 ? 28.571 9.886 -24.264 1.00 87.94 259 SER A O 1
ATOM 2019 N N . TYR A 1 260 ? 28.226 11.404 -22.650 1.00 92.75 260 TYR A N 1
ATOM 2020 C CA . TYR A 1 260 ? 26.970 10.825 -22.185 1.00 92.75 260 TYR A CA 1
ATOM 2021 C C . TYR A 1 260 ? 25.849 11.841 -22.351 1.00 92.75 260 TYR A C 1
ATOM 2023 O O . TYR A 1 260 ? 26.040 13.029 -22.097 1.00 92.75 260 TYR A O 1
ATOM 2031 N N . LEU A 1 261 ? 24.681 11.366 -22.775 1.00 94.56 261 LEU A N 1
ATOM 2032 C CA . LEU A 1 261 ? 23.466 12.161 -22.697 1.00 94.56 261 LEU A CA 1
ATOM 2033 C C . LEU A 1 261 ? 23.041 12.345 -21.231 1.00 94.56 261 LEU A C 1
ATOM 2035 O O . LEU A 1 261 ? 23.314 11.467 -20.408 1.00 94.56 261 LEU A O 1
ATOM 2039 N N . PRO A 1 262 ? 22.321 13.432 -20.910 1.00 96.38 262 PRO A N 1
ATOM 2040 C CA . PRO A 1 262 ? 21.707 13.614 -19.602 1.00 96.38 262 PRO A CA 1
ATOM 2041 C C . PRO A 1 262 ? 20.762 12.469 -19.219 1.00 96.38 262 PRO A C 1
ATOM 2043 O O . PRO A 1 262 ? 20.153 11.818 -20.069 1.00 96.38 262 PRO A O 1
ATOM 2046 N N . ALA A 1 263 ? 20.582 12.258 -17.919 1.00 96.31 263 ALA A N 1
ATOM 2047 C CA . ALA A 1 263 ? 19.793 11.169 -17.355 1.00 96.31 263 ALA A CA 1
ATOM 2048 C C . ALA A 1 263 ? 18.339 11.148 -17.856 1.00 96.31 263 ALA A C 1
ATOM 2050 O O . ALA A 1 263 ? 17.805 10.087 -18.178 1.00 96.31 263 ALA A O 1
ATOM 2051 N N . TYR A 1 264 ? 17.713 12.318 -18.004 1.00 95.44 264 TYR A N 1
ATOM 2052 C CA . TYR A 1 264 ? 16.346 12.438 -18.521 1.00 95.44 264 TYR A CA 1
ATOM 2053 C C . TYR A 1 264 ? 16.200 12.026 -19.999 1.00 95.44 264 TYR A C 1
ATOM 2055 O O . TYR A 1 264 ? 15.078 11.894 -20.480 1.00 95.44 264 TYR A O 1
ATOM 2063 N N . CYS A 1 265 ? 17.302 11.796 -20.723 1.00 94.75 265 CYS A N 1
ATOM 2064 C CA . CYS A 1 265 ? 17.291 11.252 -22.082 1.00 94.75 265 CYS A CA 1
ATOM 2065 C C . CYS A 1 265 ? 17.236 9.714 -22.124 1.00 94.75 265 CYS A C 1
ATOM 2067 O O . CYS A 1 265 ? 17.281 9.141 -23.213 1.00 94.75 265 CYS A O 1
ATOM 2069 N N . LEU A 1 266 ? 17.162 9.026 -20.977 1.00 92.44 266 LEU A N 1
ATOM 2070 C CA . LEU A 1 266 ? 16.984 7.576 -20.952 1.00 92.44 266 LEU A CA 1
ATOM 2071 C C . LEU A 1 266 ? 15.592 7.216 -21.493 1.00 92.44 266 LEU A C 1
ATOM 2073 O O . LEU A 1 266 ? 14.564 7.574 -20.911 1.00 92.44 266 LEU A O 1
ATOM 2077 N N . ASN A 1 267 ? 15.573 6.496 -22.613 1.00 86.25 267 ASN A N 1
ATOM 2078 C CA . ASN A 1 267 ? 14.346 6.136 -23.317 1.00 86.25 267 ASN A CA 1
ATOM 2079 C C . ASN A 1 267 ? 13.412 5.275 -22.460 1.00 86.25 267 ASN A C 1
ATOM 2081 O O . ASN A 1 267 ? 13.857 4.497 -21.617 1.00 86.25 267 ASN A O 1
ATOM 2085 N N . GLN A 1 268 ? 12.108 5.358 -22.738 1.00 85.06 268 GLN A N 1
ATOM 2086 C CA . GLN A 1 268 ? 11.075 4.616 -22.008 1.00 85.06 268 GLN A CA 1
ATOM 2087 C C . GLN A 1 268 ? 11.297 3.098 -22.007 1.00 85.06 268 GLN A C 1
ATOM 2089 O O . GLN A 1 268 ? 11.110 2.449 -20.980 1.00 85.06 268 GLN A O 1
ATOM 2094 N N . THR A 1 269 ? 11.766 2.542 -23.124 1.00 85.19 269 THR A N 1
ATOM 2095 C CA . THR A 1 269 ? 12.131 1.122 -23.261 1.00 85.19 269 THR A CA 1
ATOM 2096 C C . THR A 1 269 ? 13.306 0.707 -22.374 1.00 85.19 269 THR A C 1
ATOM 2098 O O . THR A 1 269 ? 13.497 -0.477 -22.114 1.00 85.19 269 THR A O 1
ATOM 2101 N N . ASP A 1 270 ? 14.092 1.672 -21.895 1.00 86.75 270 ASP A N 1
ATOM 2102 C CA . ASP A 1 270 ? 15.322 1.468 -21.137 1.00 86.75 270 ASP A CA 1
ATOM 2103 C C . ASP A 1 270 ? 15.221 1.950 -19.684 1.00 86.75 270 ASP A C 1
ATOM 2105 O O . ASP A 1 270 ? 16.214 1.888 -18.962 1.00 86.75 270 ASP A O 1
ATOM 2109 N N . TRP A 1 271 ? 14.048 2.375 -19.196 1.00 88.12 271 TRP A N 1
ATOM 2110 C CA . TRP A 1 271 ? 13.885 2.797 -17.794 1.00 88.12 271 TRP A CA 1
ATOM 2111 C C . TRP A 1 271 ? 14.286 1.709 -16.788 1.00 88.12 271 TRP A C 1
ATOM 2113 O O . TRP A 1 271 ? 14.851 2.018 -15.742 1.00 88.12 271 TRP A O 1
ATOM 2123 N N . GLY A 1 272 ? 14.097 0.428 -17.126 1.00 85.25 272 GLY A N 1
ATOM 2124 C CA . GLY A 1 272 ? 14.580 -0.697 -16.314 1.00 85.25 272 GLY A CA 1
ATOM 2125 C C . GLY A 1 272 ? 16.110 -0.776 -16.184 1.00 85.25 272 GLY A C 1
ATOM 2126 O O . GLY A 1 272 ? 16.615 -1.442 -15.287 1.00 85.25 272 GLY A O 1
ATOM 2127 N N . LYS A 1 273 ? 16.863 -0.068 -17.037 1.00 88.38 273 LYS A N 1
ATOM 2128 C CA . LYS A 1 273 ? 18.331 0.036 -16.998 1.00 88.38 273 LYS A CA 1
ATOM 2129 C C . LYS A 1 273 ? 18.816 1.216 -16.156 1.00 88.38 273 LYS A C 1
ATOM 2131 O O . LYS A 1 273 ? 19.992 1.563 -16.223 1.00 88.38 273 LYS A O 1
ATOM 2136 N N . GLU A 1 274 ? 17.957 1.835 -15.346 1.00 90.19 274 GLU A N 1
ATOM 2137 C CA . GLU A 1 274 ? 18.321 2.945 -14.456 1.00 90.19 274 GLU A CA 1
ATOM 2138 C C . GLU A 1 274 ? 19.577 2.658 -13.609 1.00 90.19 274 GLU A C 1
ATOM 2140 O O . GLU A 1 274 ? 20.369 3.567 -13.354 1.00 90.19 274 GLU A O 1
ATOM 2145 N N . ARG A 1 275 ? 19.778 1.406 -13.178 1.00 90.25 275 ARG A N 1
ATOM 2146 C CA . ARG A 1 275 ? 20.905 0.978 -12.332 1.00 90.25 275 ARG A CA 1
ATOM 2147 C C . ARG A 1 275 ? 22.058 0.324 -13.101 1.00 90.25 275 ARG A C 1
ATOM 2149 O O . ARG A 1 275 ? 23.024 -0.103 -12.478 1.00 90.25 275 ARG A O 1
ATOM 2156 N N . ALA A 1 276 ? 22.045 0.348 -14.436 1.00 89.00 276 ALA A N 1
ATOM 2157 C CA . ALA A 1 276 ? 23.091 -0.270 -15.259 1.00 89.00 276 ALA A CA 1
ATOM 2158 C C . ALA A 1 276 ? 24.504 0.298 -15.005 1.00 89.00 276 ALA A C 1
ATOM 2160 O O . ALA A 1 276 ? 25.489 -0.407 -15.187 1.00 89.00 276 ALA A O 1
ATOM 2161 N N . GLY A 1 277 ? 24.615 1.546 -14.534 1.00 86.69 277 GLY A N 1
ATOM 2162 C CA . GLY A 1 277 ? 25.882 2.140 -14.080 1.00 86.69 277 GLY A CA 1
ATOM 2163 C C . GLY A 1 277 ? 26.389 1.629 -12.719 1.00 86.69 277 GLY A C 1
ATOM 2164 O O . GLY A 1 277 ? 27.422 2.086 -12.242 1.00 86.69 277 GLY A O 1
ATOM 2165 N N . ARG A 1 278 ? 25.663 0.710 -12.069 1.00 81.88 278 ARG A N 1
ATOM 2166 C CA . ARG A 1 278 ? 26.007 0.085 -10.778 1.00 81.88 278 ARG A CA 1
ATOM 2167 C C . ARG A 1 278 ? 26.086 -1.442 -10.862 1.00 81.88 278 ARG A C 1
ATOM 2169 O O . ARG A 1 278 ? 26.885 -2.059 -10.154 1.00 81.88 278 ARG A O 1
ATOM 2176 N N . ASP A 1 279 ? 25.285 -2.045 -11.741 1.00 63.25 279 ASP A N 1
ATOM 2177 C CA . ASP A 1 279 ? 25.208 -3.492 -11.971 1.00 63.25 279 ASP A CA 1
ATOM 2178 C C . ASP A 1 279 ? 26.442 -3.991 -12.750 1.00 63.25 279 ASP A C 1
ATOM 2180 O O . ASP A 1 279 ? 26.403 -4.288 -13.940 1.00 63.25 279 ASP A O 1
ATOM 2184 N N . GLY A 1 280 ? 27.584 -4.024 -12.066 1.00 49.66 280 GLY A N 1
ATOM 2185 C CA . GLY A 1 280 ? 28.883 -4.409 -12.630 1.00 49.66 280 GLY A CA 1
ATOM 2186 C C . GLY A 1 280 ? 30.053 -4.355 -11.642 1.00 49.66 280 GLY A C 1
ATOM 2187 O O . GLY A 1 280 ? 31.166 -4.737 -11.994 1.00 49.66 280 GLY A O 1
ATOM 2188 N N . ALA A 1 281 ? 29.828 -3.928 -10.394 1.00 39.78 281 ALA A N 1
ATOM 2189 C CA . ALA A 1 281 ? 30.862 -3.802 -9.364 1.00 39.78 281 ALA A CA 1
ATOM 2190 C C . ALA A 1 281 ? 31.256 -5.146 -8.703 1.00 39.78 281 ALA A C 1
ATOM 2192 O O . ALA A 1 281 ? 31.378 -5.244 -7.483 1.00 39.78 281 ALA A O 1
ATOM 2193 N N . SER A 1 282 ? 31.486 -6.187 -9.510 1.00 31.73 282 SER A N 1
ATOM 2194 C CA . SER A 1 282 ? 32.295 -7.344 -9.115 1.00 31.73 282 SER A CA 1
ATOM 2195 C C . SER A 1 282 ? 33.439 -7.520 -10.117 1.00 31.73 282 SER A C 1
ATOM 2197 O O . SER A 1 282 ? 33.222 -7.906 -11.260 1.00 31.73 282 SER A O 1
ATOM 2199 N N . ALA A 1 283 ? 34.650 -7.211 -9.643 1.00 33.69 283 ALA A N 1
ATOM 2200 C CA . ALA A 1 283 ? 35.970 -7.534 -10.194 1.00 33.69 283 ALA A CA 1
ATOM 2201 C C . ALA A 1 283 ? 36.372 -6.990 -11.592 1.00 33.69 283 ALA A C 1
ATOM 2203 O O . ALA A 1 283 ? 35.903 -7.431 -12.635 1.00 33.69 283 ALA A O 1
ATOM 2204 N N . ASN A 1 284 ? 37.397 -6.122 -11.584 1.00 34.16 284 ASN A N 1
ATOM 2205 C CA . ASN A 1 284 ? 38.364 -5.867 -12.664 1.00 34.16 284 ASN A CA 1
ATOM 2206 C C . ASN A 1 284 ? 37.810 -5.679 -14.090 1.00 34.16 284 ASN A C 1
ATOM 2208 O O . ASN A 1 284 ? 37.925 -6.567 -14.934 1.00 34.16 284 ASN A O 1
ATOM 2212 N N . ARG A 1 285 ? 37.405 -4.453 -14.437 1.00 34.22 285 ARG A N 1
ATOM 2213 C CA . ARG A 1 285 ? 37.592 -3.945 -15.806 1.00 34.22 285 ARG A CA 1
ATOM 2214 C C . ARG A 1 285 ? 38.148 -2.525 -15.759 1.00 34.22 285 ARG A C 1
ATOM 2216 O O . ARG A 1 285 ? 37.539 -1.629 -15.188 1.00 34.22 285 ARG A O 1
ATOM 2223 N N . ARG A 1 286 ? 39.334 -2.340 -16.350 1.00 28.05 286 ARG A N 1
ATOM 2224 C CA . ARG A 1 286 ? 39.823 -1.022 -16.789 1.00 28.05 286 ARG A CA 1
ATOM 2225 C C . ARG A 1 286 ? 38.807 -0.422 -17.777 1.00 28.05 286 ARG A C 1
ATOM 2227 O O . ARG A 1 286 ? 38.067 -1.201 -18.385 1.00 28.05 286 ARG A O 1
ATOM 2234 N N . PRO A 1 287 ? 38.773 0.912 -17.968 1.00 32.53 287 PRO A N 1
ATOM 2235 C CA . PRO A 1 287 ? 37.974 1.512 -19.034 1.00 32.53 287 PRO A CA 1
ATOM 2236 C C . PRO A 1 287 ? 38.265 0.776 -20.346 1.00 32.53 287 PRO A C 1
ATOM 2238 O O . PRO A 1 287 ? 39.429 0.514 -20.655 1.00 32.53 287 PRO A O 1
ATOM 2241 N N . LEU A 1 288 ? 37.203 0.358 -21.042 1.00 32.66 288 LEU A N 1
ATOM 2242 C CA . LEU A 1 288 ? 37.279 -0.382 -22.301 1.00 32.66 288 LEU A CA 1
ATOM 2243 C C . LEU A 1 288 ? 38.248 0.337 -23.249 1.00 32.66 288 LEU A C 1
ATOM 2245 O O . LEU A 1 288 ? 37.975 1.453 -23.683 1.00 32.66 288 LEU A O 1
ATOM 2249 N N . SER A 1 289 ? 39.388 -0.289 -23.548 1.00 33.28 289 SER A N 1
ATOM 2250 C CA . SER A 1 289 ? 40.254 0.145 -24.638 1.00 33.28 289 SER A CA 1
ATOM 2251 C C . SER A 1 289 ? 39.665 -0.323 -25.971 1.00 33.28 289 SER A C 1
ATOM 2253 O O . SER A 1 289 ? 39.077 -1.401 -26.068 1.00 33.28 289 SER A O 1
ATOM 2255 N N . LEU A 1 290 ? 39.861 0.503 -26.999 1.00 31.23 290 LEU A N 1
ATOM 2256 C CA . LEU A 1 290 ? 39.316 0.454 -28.366 1.00 31.23 290 LEU A CA 1
ATOM 2257 C C . LEU A 1 290 ? 39.562 -0.836 -29.191 1.00 31.23 290 LEU A C 1
ATOM 2259 O O . LEU A 1 290 ? 39.284 -0.852 -30.383 1.00 31.23 290 LEU A O 1
ATOM 2263 N N . GLN A 1 291 ? 40.079 -1.921 -28.610 1.00 28.62 291 GLN A N 1
ATOM 2264 C CA . GLN A 1 291 ? 40.612 -3.077 -29.352 1.00 28.62 291 GLN A CA 1
ATOM 2265 C C . GLN A 1 291 ? 39.732 -4.341 -29.375 1.00 28.62 291 GLN A C 1
ATOM 2267 O O . GLN A 1 291 ? 40.200 -5.373 -29.836 1.00 28.62 291 GLN A O 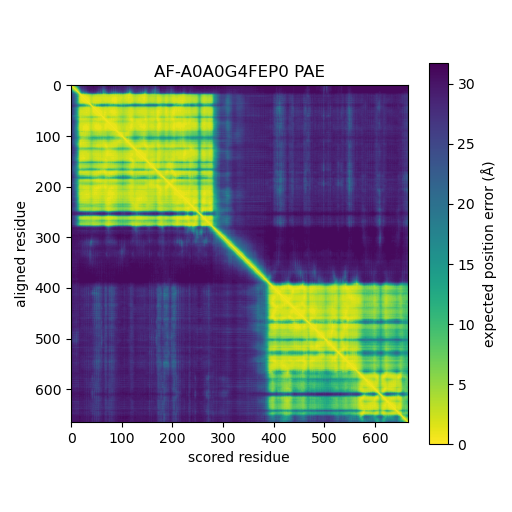1
ATOM 2272 N N . SER A 1 292 ? 38.477 -4.310 -28.912 1.00 29.95 292 SER A N 1
ATOM 2273 C CA . SER A 1 292 ? 37.630 -5.529 -28.875 1.00 29.95 292 SER A CA 1
ATOM 2274 C C . SER A 1 292 ? 36.288 -5.437 -29.612 1.00 29.95 292 SER A C 1
ATOM 2276 O O . SER A 1 292 ? 35.423 -6.280 -29.406 1.00 29.95 292 SER A O 1
ATOM 2278 N N . MET A 1 293 ? 36.114 -4.450 -30.496 1.00 33.75 293 MET A N 1
ATOM 2279 C CA . MET A 1 293 ? 34.921 -4.326 -31.354 1.00 33.75 293 MET A CA 1
ATOM 2280 C C . MET A 1 293 ? 35.273 -4.172 -32.839 1.00 33.75 293 MET A C 1
ATOM 2282 O O . MET A 1 293 ? 34.658 -3.399 -33.566 1.00 33.75 293 MET A O 1
ATOM 2286 N N . GLN A 1 294 ? 36.281 -4.910 -33.291 1.00 31.00 294 GLN A N 1
ATOM 2287 C CA . GLN A 1 294 ? 36.421 -5.273 -34.697 1.00 31.00 294 GLN A CA 1
ATOM 2288 C C . GLN A 1 294 ? 36.194 -6.774 -34.748 1.00 31.00 294 GLN A C 1
ATOM 2290 O O . GLN A 1 294 ? 37.092 -7.505 -34.362 1.00 31.00 294 GLN A O 1
ATOM 2295 N N . ASP A 1 295 ? 34.953 -7.173 -35.029 1.00 28.52 295 ASP A N 1
ATOM 2296 C CA . ASP A 1 295 ? 34.538 -8.442 -35.646 1.00 28.52 295 ASP A CA 1
ATOM 2297 C C . ASP A 1 295 ? 33.017 -8.573 -35.453 1.00 28.52 295 ASP A C 1
ATOM 2299 O O . ASP A 1 295 ? 32.538 -8.830 -34.347 1.00 28.52 295 ASP A O 1
ATOM 2303 N N . GLY A 1 296 ? 32.244 -8.346 -36.519 1.00 26.80 296 GLY A N 1
ATOM 2304 C CA . GLY A 1 296 ? 30.788 -8.530 -36.503 1.00 26.80 296 GLY A CA 1
ATOM 2305 C C . GLY A 1 296 ? 30.025 -7.553 -37.392 1.00 26.80 296 GLY A C 1
ATOM 2306 O O . GLY A 1 296 ? 29.394 -6.628 -36.897 1.00 26.80 296 GLY A O 1
ATOM 2307 N N . GLU A 1 297 ? 30.158 -7.793 -38.690 1.00 28.81 297 GLU A N 1
ATOM 2308 C CA . GLU A 1 297 ? 29.475 -7.259 -39.876 1.00 28.81 297 GLU A CA 1
ATOM 2309 C C . GLU A 1 297 ? 28.012 -6.772 -39.750 1.00 28.81 297 GLU A C 1
ATOM 2311 O O . GLU A 1 297 ? 27.194 -7.332 -39.024 1.00 28.81 297 GLU A O 1
ATOM 2316 N N . ASP A 1 298 ? 27.732 -5.752 -40.575 1.00 26.31 298 ASP A N 1
ATOM 2317 C CA . ASP A 1 298 ? 26.567 -5.552 -41.453 1.00 26.31 298 ASP A CA 1
ATOM 2318 C C . ASP A 1 298 ? 25.140 -5.780 -40.917 1.00 26.31 298 ASP A C 1
ATOM 2320 O O . ASP A 1 298 ? 24.715 -6.903 -40.686 1.00 26.31 298 ASP A O 1
ATOM 2324 N N . GLU A 1 299 ? 24.319 -4.716 -40.907 1.00 26.75 299 GLU A N 1
ATOM 2325 C CA . GLU A 1 299 ? 23.113 -4.638 -41.756 1.00 26.75 299 GLU A CA 1
ATOM 2326 C C . GLU A 1 299 ? 22.365 -3.283 -41.649 1.00 26.75 299 GLU A C 1
ATOM 2328 O O . GLU A 1 299 ? 21.923 -2.858 -40.587 1.00 26.75 299 GLU A O 1
ATOM 2333 N N . LYS A 1 300 ? 22.166 -2.676 -42.830 1.00 24.64 300 LYS A N 1
ATOM 2334 C CA . LYS A 1 300 ? 20.988 -1.932 -43.332 1.00 24.64 300 LYS A CA 1
ATOM 2335 C C . LYS A 1 300 ? 20.444 -0.721 -42.558 1.00 24.64 300 LYS A C 1
ATOM 2337 O O . LYS A 1 300 ? 19.653 -0.821 -41.624 1.00 24.64 300 LYS A O 1
ATOM 2342 N N . GLU A 1 301 ? 20.705 0.441 -43.158 1.00 25.22 301 GLU A N 1
ATOM 2343 C CA . GLU A 1 301 ? 19.861 1.636 -43.101 1.00 25.22 301 GLU A CA 1
ATOM 2344 C C . GLU A 1 301 ? 18.385 1.304 -43.386 1.00 25.22 301 GLU A C 1
ATOM 2346 O O . GLU A 1 301 ? 18.031 0.849 -44.475 1.00 25.22 301 GLU A O 1
ATOM 2351 N N . GLN A 1 302 ? 17.502 1.616 -42.437 1.00 24.25 302 GLN A N 1
ATOM 2352 C CA . GLN A 1 302 ? 16.117 1.965 -42.738 1.00 24.25 302 GLN A CA 1
ATOM 2353 C C . GLN A 1 302 ? 15.728 3.220 -41.963 1.00 24.25 302 GLN A C 1
ATOM 2355 O O . GLN A 1 302 ? 15.602 3.235 -40.741 1.00 24.25 302 GLN A O 1
ATOM 2360 N N . SER A 1 303 ? 15.543 4.291 -42.727 1.00 24.50 303 SER A N 1
ATOM 2361 C CA . SER A 1 303 ? 14.964 5.556 -42.310 1.00 24.50 303 SER A CA 1
ATOM 2362 C C . SER A 1 303 ? 13.534 5.363 -41.797 1.00 24.50 303 SER A C 1
ATOM 2364 O O . SER A 1 303 ? 12.647 4.986 -42.564 1.00 24.50 303 SER A O 1
ATOM 2366 N N . VAL A 1 304 ? 13.283 5.710 -40.537 1.00 24.86 304 VAL A N 1
ATOM 2367 C CA . VAL A 1 304 ? 11.935 6.025 -40.049 1.00 24.86 304 VAL A CA 1
ATOM 2368 C C . VAL A 1 304 ? 12.024 7.368 -39.339 1.00 24.86 304 VAL A C 1
ATOM 2370 O O . VAL A 1 304 ? 12.657 7.500 -38.295 1.00 24.86 304 VAL A O 1
ATOM 2373 N N . GLY A 1 305 ? 11.452 8.391 -39.974 1.00 28.20 305 GLY A N 1
ATOM 2374 C CA . GLY A 1 305 ? 11.421 9.751 -39.459 1.00 28.20 305 GLY A CA 1
ATOM 2375 C C . GLY A 1 305 ? 10.621 9.832 -38.163 1.00 28.20 305 GLY A C 1
ATOM 2376 O O . GLY A 1 305 ? 9.440 9.498 -38.132 1.00 28.20 305 GLY A O 1
ATOM 2377 N N . LEU A 1 306 ? 11.264 10.328 -37.110 1.00 25.09 306 LEU A N 1
ATOM 2378 C CA . LEU A 1 306 ? 10.611 10.808 -35.901 1.00 25.09 306 LEU A CA 1
ATOM 2379 C C . LEU A 1 306 ? 10.999 12.275 -35.721 1.00 25.09 306 LEU A C 1
ATOM 2381 O O . LEU A 1 306 ? 12.151 12.607 -35.458 1.00 25.09 306 LEU A O 1
ATOM 2385 N N . SER A 1 307 ? 10.014 13.147 -35.923 1.00 23.72 307 SER A N 1
ATOM 2386 C CA . SER A 1 307 ? 10.080 14.578 -35.637 1.00 23.72 307 SER A CA 1
ATOM 2387 C C . SER A 1 307 ? 10.002 14.795 -34.120 1.00 23.72 307 SER A C 1
ATOM 2389 O O . SER A 1 307 ? 8.981 14.429 -33.533 1.00 23.72 307 SER A O 1
ATOM 2391 N N . PRO A 1 308 ? 10.997 15.417 -33.462 1.00 28.44 308 PRO A N 1
ATOM 2392 C CA . PRO A 1 308 ? 10.857 15.865 -32.084 1.00 28.44 308 PRO A CA 1
ATOM 2393 C C . PRO A 1 308 ? 10.113 17.206 -32.045 1.00 28.44 308 PRO A C 1
ATOM 2395 O O . PRO A 1 308 ? 10.512 18.179 -32.682 1.00 28.44 308 PRO A O 1
ATOM 2398 N N . TYR A 1 309 ? 9.024 17.254 -31.280 1.00 22.92 309 TYR A N 1
ATOM 2399 C CA . TYR A 1 309 ? 8.329 18.484 -30.906 1.00 22.92 309 TYR A CA 1
ATOM 2400 C C . TYR A 1 309 ? 9.243 19.295 -29.965 1.00 22.92 309 TYR A C 1
ATOM 2402 O O . TYR A 1 309 ? 9.464 18.905 -28.821 1.00 22.92 309 TYR A O 1
ATOM 2410 N N . LEU A 1 310 ? 9.801 20.405 -30.452 1.00 25.06 310 LEU A N 1
ATOM 2411 C CA . LEU A 1 310 ? 10.488 21.421 -29.645 1.00 25.06 310 LEU A CA 1
ATOM 2412 C C . LEU A 1 310 ? 9.465 22.492 -29.223 1.00 25.06 310 LEU A C 1
ATOM 2414 O O . LEU A 1 310 ? 8.820 23.068 -30.104 1.00 25.06 310 LEU A O 1
ATOM 2418 N N . PRO A 1 311 ? 9.306 22.816 -27.927 1.00 26.73 311 PRO A N 1
ATOM 2419 C CA . PRO A 1 311 ? 8.605 24.027 -27.520 1.00 26.73 311 PRO A CA 1
ATOM 2420 C C . PRO A 1 311 ? 9.435 25.256 -27.909 1.00 26.73 311 PRO A C 1
ATOM 2422 O O . PRO A 1 311 ? 10.643 25.309 -27.679 1.00 26.73 311 PRO A O 1
ATOM 2425 N N . GLN A 1 312 ? 8.774 26.228 -28.534 1.00 25.59 312 GLN A N 1
ATOM 2426 C CA . GLN A 1 312 ? 9.374 27.458 -29.040 1.00 25.59 312 GLN A CA 1
ATOM 2427 C C . GLN A 1 312 ? 9.972 28.311 -27.911 1.00 25.59 312 GLN A C 1
ATOM 2429 O O . GLN A 1 312 ? 9.361 28.502 -26.863 1.00 25.59 312 GLN A O 1
ATOM 2434 N N . GLN A 1 313 ? 11.169 28.840 -28.168 1.00 26.12 313 GLN A N 1
ATOM 2435 C CA . GLN A 1 313 ? 11.868 29.809 -27.331 1.00 26.12 313 GLN A CA 1
ATOM 2436 C C . GLN A 1 313 ? 11.126 31.154 -27.326 1.00 26.12 313 GLN A C 1
ATOM 2438 O O . GLN A 1 313 ? 10.849 31.722 -28.382 1.00 26.12 313 GLN A O 1
ATOM 2443 N N . SER A 1 314 ? 10.850 31.684 -26.136 1.00 25.89 314 SER A N 1
ATOM 2444 C CA . SER A 1 314 ? 10.444 33.078 -25.925 1.00 25.89 314 SER A CA 1
ATOM 2445 C C . SER A 1 314 ? 11.646 34.011 -26.159 1.00 25.89 314 SER A C 1
ATOM 2447 O O . SER A 1 314 ? 12.744 33.689 -25.701 1.00 25.89 314 SER A O 1
ATOM 2449 N N . PRO A 1 315 ? 11.491 35.163 -26.836 1.00 28.06 315 PRO A N 1
ATOM 2450 C CA . PRO A 1 315 ? 12.615 36.038 -27.159 1.00 28.06 315 PRO A CA 1
ATOM 2451 C C . PRO A 1 315 ? 13.073 36.872 -25.951 1.00 28.06 315 PRO A C 1
ATOM 2453 O O . PRO A 1 315 ? 12.262 37.394 -25.187 1.00 28.06 315 PRO A O 1
ATOM 2456 N N . SER A 1 316 ? 14.391 37.020 -25.806 1.00 28.56 316 SER A N 1
ATOM 2457 C CA . SER A 1 316 ? 15.050 37.936 -24.865 1.00 28.56 316 SER A CA 1
ATOM 2458 C C . SER A 1 316 ? 14.811 39.417 -25.239 1.00 28.56 316 SER A C 1
ATOM 2460 O O . SER A 1 316 ? 14.614 39.719 -26.419 1.00 28.56 316 SER A O 1
ATOM 2462 N N . PRO A 1 317 ? 14.833 40.355 -24.271 1.00 28.27 317 PRO A N 1
ATOM 2463 C CA . PRO A 1 317 ? 14.465 41.756 -24.496 1.00 28.27 317 PRO A CA 1
ATOM 2464 C C . PRO A 1 317 ? 15.592 42.560 -25.175 1.00 28.27 317 PRO A C 1
ATOM 2466 O O . PRO A 1 317 ? 16.767 42.290 -24.914 1.00 28.27 317 PRO A O 1
ATOM 2469 N N . PRO A 1 318 ? 15.279 43.579 -26.002 1.00 30.39 318 PRO A N 1
ATOM 2470 C CA . PRO A 1 318 ? 16.277 44.520 -26.487 1.00 30.39 318 PRO A CA 1
ATOM 2471 C C . PRO A 1 318 ? 16.498 45.672 -25.497 1.00 30.39 318 PRO A C 1
ATOM 2473 O O . PRO A 1 318 ? 15.623 46.035 -24.712 1.00 30.39 318 PRO A O 1
ATOM 2476 N N . GLY A 1 319 ? 17.717 46.206 -25.555 1.00 27.11 319 GLY A N 1
ATOM 2477 C CA . GLY A 1 319 ? 18.277 47.186 -24.639 1.00 27.11 319 GLY A CA 1
ATOM 2478 C C . GLY A 1 319 ? 17.620 48.565 -24.631 1.00 27.11 319 GLY A C 1
ATOM 2479 O O . GLY A 1 319 ? 16.888 48.976 -25.528 1.00 27.11 319 GLY A O 1
ATOM 2480 N N . ASP A 1 320 ? 17.958 49.256 -23.552 1.00 29.22 320 ASP A N 1
ATOM 2481 C CA . ASP A 1 320 ? 17.542 50.587 -23.152 1.00 29.22 320 ASP A CA 1
ATOM 2482 C C . ASP A 1 320 ? 18.229 51.674 -23.997 1.00 29.22 320 ASP A C 1
ATOM 2484 O O . ASP A 1 320 ? 19.458 51.773 -24.027 1.00 29.22 320 ASP A O 1
ATOM 2488 N N . SER A 1 321 ? 17.432 52.507 -24.670 1.00 27.94 321 SER A N 1
ATOM 2489 C CA . SER A 1 321 ? 17.824 53.868 -25.040 1.00 27.94 321 SER A CA 1
ATOM 2490 C C . SER A 1 321 ? 16.596 54.734 -25.351 1.00 27.94 321 SER A C 1
ATOM 2492 O O . SER A 1 321 ? 16.011 54.630 -26.424 1.00 27.94 321 SER A O 1
ATOM 2494 N N . GLY A 1 322 ? 16.280 55.657 -24.440 1.00 25.80 322 GLY A N 1
ATOM 2495 C CA . GLY A 1 322 ? 16.032 57.058 -24.794 1.00 25.80 322 GLY A CA 1
ATOM 2496 C C . GLY A 1 322 ? 14.629 57.505 -25.244 1.00 25.80 322 GLY A C 1
ATOM 2497 O O . GLY A 1 322 ? 14.231 57.312 -26.382 1.00 25.80 322 GLY A O 1
ATOM 2498 N N . GLN A 1 323 ? 14.044 58.342 -24.376 1.00 27.20 323 GLN A N 1
ATOM 2499 C CA . GLN A 1 323 ? 13.190 59.514 -24.657 1.00 27.20 323 GLN A CA 1
ATOM 2500 C C . GLN A 1 323 ? 11.703 59.327 -25.029 1.00 27.20 323 GLN A C 1
ATOM 2502 O O . GLN A 1 323 ? 11.351 58.893 -26.115 1.00 27.20 323 GLN A O 1
ATOM 2507 N N . GLY A 1 324 ? 10.843 59.937 -24.196 1.00 24.44 324 GLY A N 1
ATOM 2508 C CA . GLY A 1 324 ? 9.887 60.929 -24.709 1.00 24.44 324 GLY A CA 1
ATOM 2509 C C . GLY A 1 324 ? 8.386 60.664 -24.531 1.00 24.44 324 GLY A C 1
ATOM 2510 O O . GLY A 1 324 ? 7.763 60.031 -25.363 1.00 24.44 324 GLY A O 1
ATOM 2511 N N . GLN A 1 325 ? 7.808 61.335 -23.525 1.00 25.95 325 GLN A N 1
ATOM 2512 C CA . GLN A 1 325 ? 6.489 62.003 -23.543 1.00 25.95 325 GLN A CA 1
ATOM 2513 C C . GLN A 1 325 ? 5.185 61.180 -23.719 1.00 25.95 325 GLN A C 1
ATOM 2515 O O . GLN A 1 325 ? 4.751 60.890 -24.820 1.00 25.95 325 GLN A O 1
ATOM 2520 N N . GLY A 1 326 ? 4.432 61.067 -22.614 1.00 23.06 326 GLY A N 1
ATOM 2521 C CA . GLY A 1 326 ? 3.221 61.882 -22.404 1.00 23.06 326 GLY A CA 1
ATOM 2522 C C . GLY A 1 326 ? 1.849 61.388 -22.909 1.00 23.06 326 GLY A C 1
ATOM 2523 O O . GLY A 1 326 ? 1.658 61.170 -24.096 1.00 23.06 326 GLY A O 1
ATOM 2524 N N . LYS A 1 327 ? 0.869 61.489 -21.986 1.00 25.45 327 LYS A N 1
ATOM 2525 C CA . LYS A 1 327 ? -0.601 61.672 -22.152 1.00 25.45 327 LYS A CA 1
ATOM 2526 C C . LYS A 1 327 ? -1.468 60.392 -22.167 1.00 25.45 327 LYS A C 1
ATOM 2528 O O . LYS A 1 327 ? -1.385 59.596 -23.085 1.00 25.45 327 LYS A O 1
ATOM 2533 N N . THR A 1 328 ? -2.149 60.087 -21.043 1.00 24.89 328 THR A N 1
ATOM 2534 C CA . THR A 1 328 ? -3.607 60.291 -20.736 1.00 24.89 328 THR A CA 1
ATOM 2535 C C . THR A 1 328 ? -4.555 59.476 -21.624 1.00 24.89 328 THR A C 1
ATOM 2537 O O . THR A 1 328 ? -4.353 59.456 -22.823 1.00 24.89 328 THR A O 1
ATOM 2540 N N . ALA A 1 329 ? -5.692 58.916 -21.216 1.00 22.75 329 ALA A N 1
ATOM 2541 C CA . ALA A 1 329 ? -6.387 58.651 -19.960 1.00 22.75 329 ALA A CA 1
ATOM 2542 C C . ALA A 1 329 ? -7.683 57.888 -20.349 1.00 22.75 329 ALA A C 1
ATOM 2544 O O . ALA A 1 329 ? -8.167 58.053 -21.463 1.00 22.75 329 ALA A O 1
ATOM 2545 N N . ALA A 1 330 ? -8.275 57.195 -19.372 1.00 22.98 330 ALA A N 1
ATOM 2546 C CA . ALA A 1 330 ? -9.723 57.076 -19.148 1.00 22.98 330 ALA A CA 1
ATOM 2547 C C . ALA A 1 330 ? -10.616 56.099 -19.965 1.00 22.98 330 ALA A C 1
ATOM 2549 O O . ALA A 1 330 ? -10.724 56.159 -21.181 1.00 22.98 330 ALA A O 1
ATOM 2550 N N . GLN A 1 331 ? -11.399 55.363 -19.151 1.00 23.86 331 GLN A N 1
ATOM 2551 C CA . GLN A 1 331 ? -12.811 54.946 -19.298 1.00 23.86 331 GLN A CA 1
ATOM 2552 C C . GLN A 1 331 ? -13.106 53.699 -20.155 1.00 23.86 331 GLN A C 1
ATOM 2554 O O . GLN A 1 331 ? -12.851 53.666 -21.347 1.00 23.86 331 GLN A O 1
ATOM 2559 N N . ALA A 1 332 ? -13.494 52.566 -19.550 1.00 24.09 332 ALA A N 1
ATOM 2560 C CA . ALA A 1 332 ? -14.781 52.236 -18.903 1.00 24.09 332 ALA A CA 1
ATOM 2561 C C . ALA A 1 332 ? -15.936 52.082 -19.904 1.00 24.09 332 ALA A C 1
ATOM 2563 O O . ALA A 1 332 ? -16.287 53.060 -20.541 1.00 24.09 332 ALA A O 1
ATOM 2564 N N . PHE A 1 333 ? -16.561 50.897 -19.965 1.00 22.36 333 PHE A N 1
ATOM 2565 C CA . PHE A 1 333 ? -18.022 50.725 -20.015 1.00 22.36 333 PHE A CA 1
ATOM 2566 C C . PHE A 1 333 ? -18.401 49.243 -19.838 1.00 22.36 333 PHE A C 1
ATOM 2568 O O . PHE A 1 333 ? -17.930 48.365 -20.554 1.00 22.36 333 PHE A O 1
ATOM 2575 N N . ALA A 1 334 ? -19.270 48.989 -18.861 1.00 23.12 334 ALA A N 1
ATOM 2576 C CA . ALA A 1 334 ? -20.101 47.795 -18.764 1.00 23.12 334 ALA A CA 1
ATOM 2577 C C . ALA A 1 334 ? -21.287 47.907 -19.740 1.00 23.12 334 ALA A C 1
ATOM 2579 O O . ALA A 1 334 ? -21.702 49.027 -20.014 1.00 23.12 334 ALA A O 1
ATOM 2580 N N . PHE A 1 335 ? -21.883 46.792 -20.181 1.00 21.47 335 PHE A N 1
ATOM 2581 C CA . PHE A 1 335 ? -23.338 46.560 -20.092 1.00 21.47 335 PHE A CA 1
ATOM 2582 C C . PHE A 1 335 ? -23.732 45.136 -20.521 1.00 21.47 335 PHE A C 1
ATOM 2584 O O . PHE A 1 335 ? -23.047 44.474 -21.294 1.00 21.47 335 PHE A O 1
ATOM 2591 N N . ALA A 1 336 ? -24.851 44.692 -19.953 1.00 21.84 336 ALA A N 1
ATOM 2592 C CA . ALA A 1 336 ? -25.448 43.365 -20.018 1.00 21.84 336 ALA A CA 1
ATOM 2593 C C . ALA A 1 336 ? -26.473 43.179 -21.163 1.00 21.84 336 ALA A C 1
ATOM 2595 O O . ALA A 1 336 ? -27.004 44.150 -21.687 1.00 21.84 336 ALA A O 1
ATOM 2596 N N . SER A 1 337 ? -26.768 41.901 -21.452 1.00 23.64 337 SER A N 1
ATOM 2597 C CA . SER A 1 337 ? -28.034 41.259 -21.884 1.00 23.64 337 SER A CA 1
ATOM 2598 C C . SER A 1 337 ? -29.030 41.980 -22.819 1.00 23.64 337 SER A C 1
ATOM 2600 O O . SER A 1 337 ? -29.616 42.980 -22.427 1.00 23.64 337 SER A O 1
ATOM 2602 N N . THR A 1 338 ? -29.414 41.352 -23.951 1.00 23.45 338 THR A N 1
ATOM 2603 C CA . THR A 1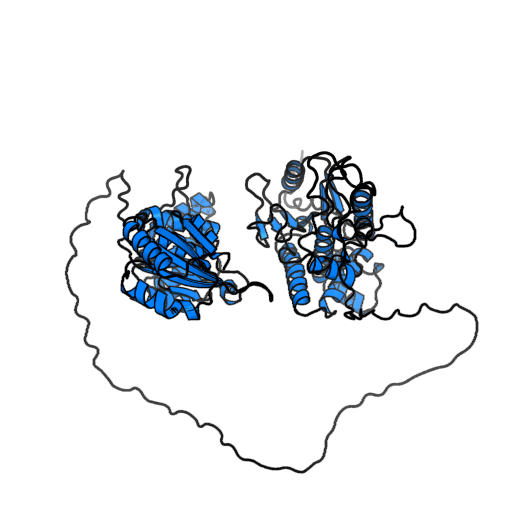 338 ? -30.748 40.713 -24.208 1.00 23.45 338 THR A CA 1
ATOM 2604 C C . THR A 1 338 ? -31.025 40.339 -25.693 1.00 23.45 338 THR A C 1
ATOM 2606 O O . THR A 1 338 ? -30.696 41.077 -26.610 1.00 23.45 338 THR A O 1
ATOM 2609 N N . ASN A 1 339 ? -31.643 39.154 -25.860 1.00 24.91 339 ASN A N 1
ATOM 2610 C CA . ASN A 1 339 ? -32.457 38.505 -26.926 1.00 24.91 339 ASN A CA 1
ATOM 2611 C C . ASN A 1 339 ? -32.867 39.218 -28.247 1.00 24.91 339 ASN A C 1
ATOM 2613 O O . ASN A 1 339 ? -33.367 40.335 -28.200 1.00 24.91 339 ASN A O 1
ATOM 2617 N N . ALA A 1 340 ? -32.924 38.470 -29.378 1.00 24.52 340 ALA A N 1
ATOM 2618 C CA . ALA A 1 340 ? -34.154 37.844 -29.952 1.00 24.52 340 ALA A CA 1
ATOM 2619 C C . ALA A 1 340 ? -34.105 37.515 -31.482 1.00 24.52 340 ALA A C 1
ATOM 2621 O O . ALA A 1 340 ? -33.504 38.253 -32.256 1.00 24.52 340 ALA A O 1
ATOM 2622 N N . ASN A 1 341 ? -34.892 36.483 -31.866 1.00 25.50 341 ASN A N 1
ATOM 2623 C CA . ASN A 1 341 ? -35.465 36.067 -33.182 1.00 25.50 341 ASN A CA 1
ATOM 2624 C C . ASN A 1 341 ? -34.653 35.111 -34.097 1.00 25.50 341 ASN A C 1
ATOM 2626 O O . ASN A 1 341 ? -33.573 35.462 -34.553 1.00 25.50 341 ASN A O 1
ATOM 2630 N N . ALA A 1 342 ? -35.050 33.827 -34.258 1.00 26.34 342 ALA A N 1
ATOM 2631 C CA . ALA A 1 342 ? -36.177 33.215 -35.033 1.00 26.34 342 ALA A CA 1
ATOM 2632 C C . ALA A 1 342 ? -35.762 32.936 -36.504 1.00 26.34 342 ALA A C 1
ATOM 2634 O O . ALA A 1 342 ? -35.092 33.771 -37.089 1.00 26.34 342 ALA A O 1
ATOM 2635 N N . GLU A 1 343 ? -36.059 31.849 -37.229 1.00 26.80 343 GLU A N 1
ATOM 2636 C CA . GLU A 1 343 ? -36.951 30.680 -37.144 1.00 26.80 343 GLU A CA 1
ATOM 2637 C C . GLU A 1 343 ? -36.558 29.720 -38.307 1.00 26.80 343 GLU A C 1
ATOM 2639 O O . GLU A 1 343 ? -36.197 30.207 -39.380 1.00 26.80 343 GLU A O 1
ATOM 2644 N N . LYS A 1 344 ? -36.678 28.390 -38.137 1.00 26.14 344 LYS A N 1
ATOM 2645 C CA . LYS A 1 344 ? -37.303 27.413 -39.075 1.00 26.14 344 LYS A CA 1
ATOM 2646 C C . LYS A 1 344 ? -36.987 25.974 -38.651 1.00 26.14 344 LYS A C 1
ATOM 2648 O O . LYS A 1 344 ? -35.834 25.559 -38.611 1.00 26.14 344 LYS A O 1
ATOM 2653 N N . GLY A 1 345 ? -38.045 25.233 -38.322 1.00 23.41 345 GLY A N 1
ATOM 2654 C CA . GLY A 1 345 ? -37.989 23.861 -37.829 1.00 23.41 345 GLY A CA 1
ATOM 2655 C C . GLY A 1 345 ? -38.162 22.779 -38.894 1.00 23.41 345 GLY A C 1
ATOM 2656 O O . GLY A 1 345 ? -38.573 23.048 -40.020 1.00 23.41 345 GLY A O 1
ATOM 2657 N N . VAL A 1 346 ? -37.916 21.541 -38.466 1.00 23.12 346 VAL A N 1
ATOM 2658 C CA . VAL A 1 346 ? -38.550 20.314 -38.965 1.00 23.12 346 VAL A CA 1
ATOM 2659 C C . VAL A 1 346 ? -38.814 19.426 -37.747 1.00 23.12 346 VAL A C 1
ATOM 2661 O O . VAL A 1 346 ? -37.926 19.204 -36.926 1.00 23.12 346 VAL A O 1
ATOM 2664 N N . SER A 1 347 ? -40.057 18.973 -37.611 1.00 22.48 347 SER A N 1
ATOM 2665 C CA . SER A 1 347 ? -40.580 18.138 -36.534 1.00 22.48 347 SER A CA 1
ATOM 2666 C C . SER A 1 347 ? -40.471 16.651 -36.880 1.00 22.48 347 SER A C 1
ATOM 2668 O O . SER A 1 347 ? -40.872 16.235 -37.963 1.00 22.48 347 SER A O 1
ATOM 2670 N N . ILE A 1 348 ? -40.005 15.831 -35.933 1.00 26.45 348 ILE A N 1
ATOM 2671 C CA . ILE A 1 348 ? -40.292 14.391 -35.894 1.00 26.45 348 ILE A CA 1
ATOM 2672 C C . ILE A 1 348 ? -40.621 14.030 -34.441 1.00 26.45 348 ILE A C 1
ATOM 2674 O O . ILE A 1 348 ? -39.905 14.392 -33.511 1.00 26.45 348 ILE A O 1
ATOM 2678 N N . ASN A 1 349 ? -41.770 13.386 -34.274 1.00 24.98 349 ASN A N 1
ATOM 2679 C CA . ASN A 1 349 ? -42.494 13.150 -33.031 1.00 24.98 349 ASN A CA 1
ATOM 2680 C C . ASN A 1 349 ? -42.061 11.801 -32.419 1.00 24.98 349 ASN A C 1
ATOM 2682 O O . ASN A 1 349 ? -42.135 10.789 -33.115 1.00 24.98 349 ASN A O 1
ATOM 2686 N N . VAL A 1 350 ? -41.648 11.758 -31.144 1.00 28.52 350 VAL A N 1
ATOM 2687 C CA . VAL A 1 350 ? -41.420 10.503 -30.393 1.00 28.52 350 VAL A CA 1
ATOM 2688 C C . VAL A 1 350 ? -42.015 10.638 -28.976 1.00 28.52 350 VAL A C 1
ATOM 2690 O O . VAL A 1 350 ? -41.760 11.658 -28.334 1.00 28.52 350 VAL A O 1
ATOM 2693 N N . PRO A 1 351 ? -42.820 9.675 -28.473 1.00 28.47 351 PRO A N 1
ATOM 2694 C CA . PRO A 1 351 ? -43.631 9.849 -27.264 1.00 28.47 351 PRO A CA 1
ATOM 2695 C C . PRO A 1 351 ? -42.883 9.537 -25.958 1.00 28.47 351 PRO A C 1
ATOM 2697 O O . PRO A 1 351 ? -42.019 8.664 -25.907 1.00 28.47 351 PRO A O 1
ATOM 2700 N N . SER A 1 352 ? -43.302 10.220 -24.890 1.00 27.14 352 SER A N 1
ATOM 2701 C CA . SER A 1 352 ? -42.880 10.031 -23.494 1.00 27.14 352 SER A CA 1
ATOM 2702 C C . SER A 1 352 ? -43.320 8.666 -22.924 1.00 27.14 352 SER A C 1
ATOM 2704 O O . SER A 1 352 ? -44.452 8.255 -23.201 1.00 27.14 352 SER A O 1
ATOM 2706 N N . PRO A 1 353 ? -42.514 7.965 -22.100 1.00 29.80 353 PRO A N 1
ATOM 2707 C CA . PRO A 1 353 ? -42.971 6.769 -21.407 1.00 29.80 353 PRO A CA 1
ATOM 2708 C C . PRO A 1 353 ? -43.798 7.126 -20.165 1.00 29.80 353 PRO A C 1
ATOM 2710 O O . PRO A 1 353 ? -43.387 7.907 -19.308 1.00 29.80 353 PRO A O 1
ATOM 2713 N N . ALA A 1 354 ? -44.980 6.521 -20.119 1.00 28.00 354 ALA A N 1
ATOM 2714 C CA . ALA A 1 354 ? -46.034 6.697 -19.138 1.00 28.00 354 ALA A CA 1
ATOM 2715 C C . ALA A 1 354 ? -45.696 6.174 -17.731 1.00 28.00 354 ALA A C 1
ATOM 2717 O O . ALA A 1 354 ? -44.926 5.230 -17.545 1.00 28.00 354 ALA A O 1
ATOM 2718 N N . GLU A 1 355 ? -46.374 6.790 -16.766 1.00 26.86 355 GLU A N 1
ATOM 2719 C CA . GLU A 1 355 ? -46.514 6.398 -15.367 1.00 26.86 355 GLU A CA 1
ATOM 2720 C C . GLU A 1 355 ? -46.889 4.915 -15.210 1.00 26.86 355 GLU A C 1
ATOM 2722 O O . GLU A 1 355 ? -47.798 4.398 -15.864 1.00 26.86 355 GLU A O 1
ATOM 2727 N N . SER A 1 356 ? -46.201 4.229 -14.299 1.00 27.48 356 SER A N 1
ATOM 2728 C CA . SER A 1 356 ? -46.503 2.858 -13.893 1.00 27.48 356 SER A CA 1
ATOM 2729 C C . SER A 1 356 ? -47.497 2.832 -12.715 1.00 27.48 356 SER A C 1
ATOM 2731 O O . SER A 1 356 ? -47.482 3.715 -11.855 1.00 27.48 356 SER A O 1
ATOM 2733 N N . PRO A 1 357 ? -48.409 1.842 -12.665 1.00 27.86 357 PRO A N 1
ATOM 2734 C CA . PRO A 1 357 ? -49.606 1.915 -11.839 1.00 27.86 357 PRO A CA 1
ATOM 2735 C C . PRO A 1 357 ? -49.353 1.498 -10.386 1.00 27.86 357 PRO A C 1
ATOM 2737 O O . PRO A 1 357 ? -48.661 0.518 -10.103 1.00 27.86 357 PRO A O 1
ATOM 2740 N N . LYS A 1 358 ? -50.024 2.201 -9.467 1.00 27.12 358 LYS A N 1
ATOM 2741 C CA . LYS A 1 358 ? -50.248 1.777 -8.079 1.00 27.12 358 LYS A CA 1
ATOM 2742 C C . LYS A 1 358 ? -50.905 0.390 -8.073 1.00 27.12 358 LYS A C 1
ATOM 2744 O O . LYS A 1 358 ? -51.966 0.213 -8.670 1.00 27.12 358 LYS A O 1
ATOM 2749 N N . ARG A 1 359 ? -50.301 -0.583 -7.385 1.00 28.20 359 ARG A N 1
ATOM 2750 C CA . ARG A 1 359 ? -50.955 -1.849 -7.024 1.00 28.20 359 ARG A CA 1
ATOM 2751 C C . ARG A 1 359 ? -51.096 -1.934 -5.512 1.00 28.20 359 ARG A C 1
ATOM 2753 O O . ARG A 1 359 ? -50.102 -2.013 -4.797 1.00 28.20 359 ARG A O 1
ATOM 2760 N N . ASP A 1 360 ? -52.352 -1.918 -5.081 1.00 25.20 360 ASP A N 1
ATOM 2761 C CA . ASP A 1 360 ? -52.811 -2.361 -3.771 1.00 25.20 360 ASP A CA 1
ATOM 2762 C C . ASP A 1 360 ? -52.393 -3.815 -3.524 1.00 25.20 360 ASP A C 1
ATOM 2764 O O . ASP A 1 360 ? -52.626 -4.687 -4.362 1.00 25.20 360 ASP A O 1
ATOM 2768 N N . PHE A 1 361 ? -51.837 -4.083 -2.344 1.00 25.73 361 PHE A N 1
ATOM 2769 C CA . PHE A 1 361 ? -51.727 -5.428 -1.784 1.00 25.73 361 PHE A CA 1
ATOM 2770 C C . PHE A 1 361 ? -52.517 -5.466 -0.477 1.00 25.73 361 PHE A C 1
ATOM 2772 O O . PHE A 1 361 ? -51.972 -5.340 0.617 1.00 25.73 361 PHE A O 1
ATOM 2779 N N . SER A 1 362 ? -53.829 -5.649 -0.605 1.00 23.92 362 SER A N 1
ATOM 2780 C CA . SER A 1 362 ? -54.655 -6.206 0.460 1.00 23.92 362 SER A CA 1
ATOM 2781 C C . SER A 1 362 ? -54.983 -7.664 0.115 1.00 23.92 362 SER A C 1
ATOM 2783 O O . SER A 1 362 ? -55.381 -7.979 -1.002 1.00 23.92 362 SER A O 1
ATOM 2785 N N . ALA A 1 363 ? -54.777 -8.541 1.102 1.00 25.47 363 ALA A N 1
ATOM 2786 C CA . ALA A 1 363 ? -55.199 -9.942 1.175 1.00 25.47 363 ALA A CA 1
ATOM 2787 C C . ALA A 1 363 ? -54.544 -10.977 0.229 1.00 25.47 363 ALA A C 1
ATOM 2789 O O . ALA A 1 363 ? -55.110 -11.357 -0.788 1.00 25.47 363 ALA A O 1
ATOM 2790 N N . VAL A 1 364 ? -53.448 -11.596 0.694 1.00 27.16 364 VAL A N 1
ATOM 2791 C CA . VAL A 1 364 ? -53.320 -13.070 0.678 1.00 27.16 364 VAL A CA 1
ATOM 2792 C C . VAL A 1 364 ? -52.739 -13.518 2.020 1.00 27.16 364 VAL A C 1
ATOM 2794 O O . VAL A 1 364 ? -51.535 -13.513 2.260 1.00 27.16 364 VAL A O 1
ATOM 2797 N N . SER A 1 365 ? -53.643 -13.878 2.922 1.00 26.58 365 SER A N 1
ATOM 2798 C CA . SER A 1 365 ? -53.396 -14.699 4.098 1.00 26.58 365 SER A CA 1
ATOM 2799 C C . SER A 1 365 ? -53.145 -16.141 3.652 1.00 26.58 365 SER A C 1
ATOM 2801 O O . SER A 1 365 ? -54.001 -16.709 2.982 1.00 26.58 365 SER A O 1
ATOM 2803 N N . SER A 1 366 ? -51.984 -16.712 4.000 1.00 26.91 366 SER A N 1
ATOM 2804 C CA . SER A 1 366 ? -51.706 -18.154 4.213 1.00 26.91 366 SER A CA 1
ATOM 2805 C C . SER A 1 366 ? -50.187 -18.379 4.300 1.00 26.91 366 SER A C 1
ATOM 2807 O O . SER A 1 366 ? -49.562 -18.822 3.340 1.00 26.91 366 SER A O 1
ATOM 2809 N N . ILE A 1 367 ? -49.569 -18.062 5.442 1.00 30.25 367 ILE A N 1
ATOM 2810 C CA . ILE A 1 367 ? -48.208 -18.531 5.747 1.00 30.25 367 ILE A CA 1
ATOM 2811 C C . ILE A 1 367 ? -48.349 -19.800 6.580 1.00 30.25 367 ILE A C 1
ATOM 2813 O O . ILE A 1 367 ? -48.770 -19.769 7.735 1.00 30.25 367 ILE A O 1
ATOM 2817 N N . THR A 1 368 ? -48.015 -20.927 5.963 1.00 26.52 368 THR A N 1
ATOM 2818 C CA . THR A 1 368 ? -47.884 -22.226 6.618 1.00 26.52 368 THR A CA 1
ATOM 2819 C C . THR A 1 368 ? -46.649 -22.199 7.530 1.00 26.52 368 THR A C 1
ATOM 2821 O O . THR A 1 368 ? -45.561 -21.879 7.045 1.00 26.52 368 THR A O 1
ATOM 2824 N N . PRO A 1 369 ? -46.757 -22.525 8.829 1.00 27.62 369 PRO A N 1
ATOM 2825 C CA . PRO A 1 369 ? -45.607 -22.535 9.725 1.00 27.62 369 PRO A CA 1
ATOM 2826 C C . PRO A 1 369 ? -44.668 -23.700 9.388 1.00 27.62 369 PRO A C 1
ATOM 2828 O O . PRO A 1 369 ? -45.094 -24.850 9.244 1.00 27.62 369 PRO A O 1
ATOM 2831 N N . LEU A 1 370 ? -43.374 -23.397 9.269 1.00 27.52 370 LEU A N 1
ATOM 2832 C CA . LEU A 1 370 ? -42.321 -24.396 9.113 1.00 27.52 370 LEU A CA 1
ATOM 2833 C C . LEU A 1 370 ? -42.267 -25.280 10.364 1.00 27.52 370 LEU A C 1
ATOM 2835 O O . LEU A 1 370 ? -42.099 -24.809 11.487 1.00 27.52 370 LEU A O 1
ATOM 2839 N N . ARG A 1 371 ? -42.433 -26.584 10.137 1.00 26.33 371 ARG A N 1
ATOM 2840 C CA . ARG A 1 371 ? -42.333 -27.644 11.140 1.00 26.33 371 ARG A CA 1
ATOM 2841 C C . ARG A 1 371 ? -40.966 -27.613 11.822 1.00 26.33 371 ARG A C 1
ATOM 2843 O O . ARG A 1 371 ? -39.940 -27.805 11.172 1.00 26.33 371 ARG A O 1
ATOM 2850 N N . HIS A 1 372 ? -40.977 -27.497 13.146 1.00 27.70 372 HIS A N 1
ATOM 2851 C CA . HIS A 1 372 ? -39.871 -27.930 13.988 1.00 27.70 372 HIS A CA 1
ATOM 2852 C C . HIS A 1 372 ? -39.642 -29.435 13.794 1.00 27.70 372 HIS A C 1
ATOM 2854 O O . HIS A 1 372 ? -40.483 -30.257 14.151 1.00 27.70 372 HIS A O 1
ATOM 2860 N N . SER A 1 373 ? -38.491 -29.791 13.230 1.00 27.67 373 SER A N 1
ATOM 2861 C CA . SER A 1 373 ? -37.927 -31.135 13.323 1.00 27.67 373 SER A CA 1
ATOM 2862 C C . SER A 1 373 ? -37.054 -31.193 14.574 1.00 27.67 373 SER A C 1
ATOM 2864 O O . SER A 1 373 ? -35.904 -30.758 14.572 1.00 27.67 373 SER A O 1
ATOM 2866 N N . SER A 1 374 ? -37.629 -31.712 15.653 1.00 28.53 374 SER A N 1
ATOM 2867 C CA . SER A 1 374 ? -36.955 -32.080 16.893 1.00 28.53 374 SER A CA 1
ATOM 2868 C C . SER A 1 374 ? -36.115 -33.353 16.710 1.00 28.53 374 SER A C 1
ATOM 2870 O O . SER A 1 374 ? -36.674 -34.445 16.656 1.00 28.53 374 SER A O 1
ATOM 2872 N N . ALA A 1 375 ? -34.792 -33.206 16.624 1.00 25.64 375 ALA A N 1
ATOM 2873 C CA . ALA A 1 375 ? -33.744 -34.183 16.972 1.00 25.64 375 ALA A CA 1
ATOM 2874 C C . ALA A 1 375 ? -32.398 -33.523 16.595 1.00 25.64 375 ALA A C 1
ATOM 2876 O O . ALA A 1 375 ? -32.219 -33.151 15.445 1.00 25.64 375 ALA A O 1
ATOM 2877 N N . ALA A 1 376 ? -31.415 -33.261 17.450 1.00 27.58 376 ALA A N 1
ATOM 2878 C CA . ALA A 1 376 ? -31.065 -33.834 18.733 1.00 27.58 376 ALA A CA 1
ATOM 2879 C C . ALA A 1 376 ? -30.529 -32.727 19.657 1.00 27.58 376 ALA A C 1
ATOM 2881 O O . ALA A 1 376 ? -29.506 -32.106 19.376 1.00 27.58 376 ALA A O 1
ATOM 2882 N N . SER A 1 377 ? -31.220 -32.509 20.774 1.00 29.44 377 SER A N 1
ATOM 2883 C CA . SER A 1 377 ? -30.663 -31.871 21.961 1.00 29.44 377 SER A CA 1
ATOM 2884 C C . SER A 1 377 ? -30.400 -32.989 22.963 1.00 29.44 377 SER A C 1
ATOM 2886 O O . SER A 1 377 ? -31.315 -33.447 23.638 1.00 29.44 377 SER A O 1
ATOM 2888 N N . SER A 1 378 ? -29.173 -33.504 22.986 1.00 28.59 378 SER A N 1
ATOM 2889 C CA . SER A 1 378 ? -28.638 -34.233 24.137 1.00 28.59 378 SER A CA 1
ATOM 2890 C C . SER A 1 378 ? -27.120 -34.350 24.014 1.00 28.59 378 SER A C 1
ATOM 2892 O O . SER A 1 378 ? -26.629 -34.921 23.041 1.00 28.59 378 SER A O 1
ATOM 2894 N N . ALA A 1 379 ? -26.437 -33.866 25.053 1.00 31.00 379 ALA A N 1
ATOM 2895 C CA . ALA A 1 379 ? -25.007 -33.953 25.369 1.00 31.00 379 ALA A CA 1
ATOM 2896 C C . ALA A 1 379 ? -24.219 -32.655 25.144 1.00 31.00 379 ALA A C 1
ATOM 2898 O O . ALA A 1 379 ? -23.586 -32.471 24.109 1.00 31.00 379 ALA A O 1
ATOM 2899 N N . LEU A 1 380 ? -24.242 -31.792 26.166 1.00 32.75 380 LEU A N 1
ATOM 2900 C CA . LEU A 1 380 ? -23.089 -31.048 26.701 1.00 32.75 380 LEU A CA 1
ATOM 2901 C C . LEU A 1 380 ? -23.551 -30.293 27.960 1.00 32.75 380 LEU A C 1
ATOM 2903 O O . LEU A 1 380 ? -23.719 -29.080 27.972 1.00 32.75 380 LEU A O 1
ATOM 2907 N N . SER A 1 381 ? -23.799 -31.048 29.028 1.00 32.75 381 SER A N 1
ATOM 2908 C CA . SER A 1 381 ? -23.943 -30.526 30.387 1.00 32.75 381 SER A CA 1
ATOM 2909 C C . SER A 1 381 ? -22.998 -31.322 31.282 1.00 32.75 381 SER A C 1
ATOM 2911 O O . SER A 1 381 ? -23.354 -32.374 31.808 1.00 32.75 381 SER A O 1
ATOM 2913 N N . GLY A 1 382 ? -21.763 -30.843 31.375 1.00 31.08 382 GLY A N 1
ATOM 2914 C CA . GLY A 1 382 ? -20.766 -31.255 32.356 1.00 31.08 382 GLY A CA 1
ATOM 2915 C C . GLY A 1 382 ? -20.050 -29.998 32.859 1.00 31.08 382 GLY A C 1
ATOM 2916 O O . GLY A 1 382 ? -20.018 -29.007 32.121 1.00 31.08 382 GLY A O 1
ATOM 2917 N N . PRO A 1 383 ? -19.539 -29.987 34.101 1.00 29.62 383 PRO A N 1
ATOM 2918 C CA . PRO A 1 383 ? -18.849 -28.822 34.646 1.00 29.62 383 PRO A CA 1
ATOM 2919 C C . PRO A 1 383 ? -17.577 -28.534 33.826 1.00 29.62 383 PRO A C 1
ATOM 2921 O O . PRO A 1 383 ? -17.041 -29.456 33.203 1.00 29.62 383 PRO A O 1
ATOM 2924 N N . PRO A 1 384 ? -17.091 -27.280 33.782 1.00 32.81 384 PRO A N 1
ATOM 2925 C CA . PRO A 1 384 ? -15.850 -26.969 33.093 1.00 32.81 384 PRO A CA 1
ATOM 2926 C C . PRO A 1 384 ? -14.692 -27.595 33.873 1.00 32.81 384 PRO A C 1
ATOM 2928 O O . PRO A 1 384 ? -14.361 -27.154 34.969 1.00 32.81 384 PRO A O 1
ATOM 2931 N N . ASP A 1 385 ? -14.117 -28.648 33.303 1.00 30.25 385 ASP A N 1
ATOM 2932 C CA . ASP A 1 385 ? -12.873 -29.243 33.774 1.00 30.25 385 ASP A CA 1
ATOM 2933 C C . ASP A 1 385 ? -11.715 -28.326 33.349 1.00 30.25 385 ASP A C 1
ATOM 2935 O O . ASP A 1 385 ? -11.509 -28.048 32.159 1.00 30.25 385 ASP A O 1
ATOM 2939 N N . GLU A 1 386 ? -11.012 -27.771 34.333 1.00 36.34 386 GLU A N 1
ATOM 2940 C CA . GLU A 1 386 ? -9.813 -26.968 34.130 1.00 36.34 386 GLU A CA 1
ATOM 2941 C C . GLU A 1 386 ? -8.682 -27.886 33.650 1.00 36.34 386 GLU A C 1
ATOM 2943 O O . GLU A 1 386 ? -8.205 -28.721 34.407 1.00 36.34 386 GLU A O 1
ATOM 2948 N N . SER A 1 387 ? -8.231 -27.672 32.406 1.00 35.66 387 SER A N 1
ATOM 2949 C CA . SER A 1 387 ? -7.015 -28.202 31.745 1.00 35.66 387 SER A CA 1
ATOM 2950 C C . SER A 1 387 ? -7.260 -29.144 30.551 1.00 35.66 387 SER A C 1
ATOM 2952 O O . SER A 1 387 ? -7.180 -30.363 30.618 1.00 35.66 387 SER A O 1
ATOM 2954 N N . GLY A 1 388 ? -7.479 -28.546 29.373 1.00 34.41 388 GLY A N 1
ATOM 2955 C CA . GLY A 1 388 ? -7.426 -29.262 28.094 1.00 34.41 388 GLY A CA 1
ATOM 2956 C C . GLY A 1 388 ? -8.291 -28.614 27.021 1.00 34.41 388 GLY A C 1
ATOM 2957 O O . GLY A 1 388 ? -9.479 -28.897 26.913 1.00 34.41 388 GLY A O 1
ATOM 2958 N N . VAL A 1 389 ? -7.710 -27.732 26.200 1.00 41.38 389 VAL A N 1
ATOM 2959 C CA . VAL A 1 389 ? -8.422 -27.073 25.090 1.00 41.38 389 VAL A CA 1
ATOM 2960 C C . VAL A 1 389 ? -8.818 -28.121 24.043 1.00 41.38 389 VAL A C 1
ATOM 2962 O O . VAL A 1 389 ? -8.059 -28.423 23.123 1.00 41.38 389 VAL A O 1
ATOM 2965 N N . ASN A 1 390 ? -10.021 -28.675 24.166 1.00 38.03 390 ASN A N 1
ATOM 2966 C CA . ASN A 1 390 ? -10.580 -29.635 23.222 1.00 38.03 390 ASN A CA 1
ATOM 2967 C C . ASN A 1 390 ? -11.012 -28.889 21.938 1.00 38.03 390 ASN A C 1
ATOM 2969 O O . ASN A 1 390 ? -12.147 -28.430 21.799 1.00 38.03 390 ASN A O 1
ATOM 2973 N N . ARG A 1 391 ? -10.071 -28.677 21.004 1.00 58.97 391 ARG A N 1
ATOM 2974 C CA . ARG A 1 391 ? -10.311 -27.991 19.718 1.00 58.97 391 ARG A CA 1
ATOM 2975 C C . ARG A 1 391 ? -11.068 -28.911 18.760 1.00 58.97 391 ARG A C 1
ATOM 2977 O O . ARG A 1 391 ? -10.471 -29.618 17.951 1.00 58.97 391 ARG A O 1
ATOM 2984 N N . ARG A 1 392 ? -12.399 -28.916 18.829 1.00 62.03 392 ARG A N 1
ATOM 2985 C CA . ARG A 1 392 ? -13.218 -29.617 17.832 1.00 62.03 392 ARG A CA 1
ATOM 2986 C C . ARG A 1 392 ? -13.230 -28.819 16.523 1.00 62.03 392 ARG A C 1
ATOM 2988 O O . ARG A 1 392 ? -13.704 -27.687 16.501 1.00 62.03 392 ARG A O 1
ATOM 2995 N N . LEU A 1 393 ? -12.727 -29.421 15.444 1.00 68.50 393 LEU A N 1
ATOM 2996 C CA . LEU A 1 393 ? -12.817 -28.859 14.092 1.00 68.50 393 LEU A CA 1
ATOM 2997 C C . LEU A 1 393 ? -14.293 -28.735 13.667 1.00 68.50 393 LEU A C 1
ATOM 2999 O O . LEU A 1 393 ? -15.058 -29.701 13.760 1.00 68.50 393 LEU A O 1
ATOM 3003 N N . LEU A 1 394 ? -14.679 -27.562 13.171 1.00 75.06 394 LEU A N 1
ATOM 3004 C CA . LEU A 1 394 ? -15.882 -27.342 12.378 1.00 75.06 394 LEU A CA 1
ATOM 3005 C C . LEU A 1 394 ? -15.742 -28.139 11.078 1.00 75.06 394 LEU A C 1
ATOM 3007 O O . LEU A 1 394 ? -14.720 -28.075 10.408 1.00 75.06 394 LEU A O 1
ATOM 3011 N N . LYS A 1 395 ? -16.763 -28.905 10.692 1.00 78.38 395 LYS A N 1
ATOM 3012 C CA . LYS A 1 395 ? -16.754 -29.662 9.428 1.00 78.38 395 LYS A CA 1
ATOM 3013 C C . LYS A 1 395 ? -17.187 -28.780 8.248 1.00 78.38 395 LYS A C 1
ATOM 3015 O O . LYS A 1 395 ? -18.112 -29.144 7.526 1.00 78.38 395 LYS A O 1
ATOM 3020 N N . ALA A 1 396 ? -16.557 -27.620 8.075 1.00 87.12 396 ALA A N 1
ATOM 3021 C CA . ALA A 1 396 ? -16.879 -26.703 6.985 1.00 87.12 396 ALA A CA 1
ATOM 3022 C C . ALA A 1 396 ? -16.316 -27.218 5.653 1.00 87.12 396 ALA A C 1
ATOM 3024 O O . ALA A 1 396 ? -15.162 -27.638 5.578 1.00 87.12 396 ALA A O 1
ATOM 3025 N N . LYS A 1 397 ? -17.122 -27.187 4.589 1.00 90.56 397 LYS A N 1
ATOM 3026 C CA . LYS A 1 397 ? -16.683 -27.478 3.214 1.00 90.56 397 LYS A CA 1
ATOM 3027 C C . LYS A 1 397 ? -16.673 -26.227 2.348 1.00 90.56 397 LYS A C 1
ATOM 3029 O O . LYS A 1 397 ? -15.924 -26.161 1.375 1.00 90.56 397 LYS A O 1
ATOM 3034 N N . THR A 1 398 ? -17.502 -25.249 2.688 1.00 95.06 398 THR A N 1
ATOM 3035 C CA . THR A 1 398 ? -17.697 -24.021 1.924 1.00 95.06 398 THR A CA 1
ATOM 3036 C C . THR A 1 398 ? -17.588 -22.786 2.802 1.00 95.06 398 THR A C 1
ATOM 3038 O O . THR A 1 398 ? -18.020 -22.788 3.954 1.00 95.06 398 THR A O 1
ATOM 3041 N N . ALA A 1 399 ? -17.019 -21.728 2.237 1.00 97.12 399 ALA A N 1
ATOM 3042 C CA . ALA A 1 399 ? -16.902 -20.435 2.886 1.00 97.12 399 ALA A CA 1
ATOM 3043 C C . ALA A 1 399 ? -17.387 -19.314 1.966 1.00 97.12 399 ALA A C 1
ATOM 3045 O O . ALA A 1 399 ? -17.212 -19.379 0.743 1.00 97.12 399 ALA A O 1
ATOM 3046 N N . GLY A 1 400 ? -17.959 -18.284 2.579 1.00 98.12 400 GLY A N 1
ATOM 3047 C CA . GLY A 1 400 ? -18.126 -16.969 1.979 1.00 98.12 400 GLY A CA 1
ATOM 3048 C C . GLY A 1 400 ? -17.267 -15.925 2.696 1.00 98.12 400 GLY A C 1
ATOM 3049 O O . GLY A 1 400 ? -16.947 -16.086 3.876 1.00 98.12 400 GLY A O 1
ATOM 3050 N N . LEU A 1 401 ? -16.879 -14.874 1.977 1.00 98.50 401 LEU A N 1
ATOM 3051 C CA . LEU A 1 401 ? -16.157 -13.724 2.510 1.00 98.50 401 LEU A CA 1
ATOM 3052 C C . LEU A 1 401 ? -16.925 -12.431 2.216 1.00 98.50 401 LEU A C 1
ATOM 3054 O O . LEU A 1 401 ? -17.353 -12.191 1.082 1.00 98.50 401 LEU A O 1
ATOM 3058 N N . VAL A 1 402 ? -17.054 -11.592 3.241 1.00 98.38 402 VAL A N 1
ATOM 3059 C CA . VAL A 1 402 ? -17.580 -10.227 3.153 1.00 98.38 402 VAL A CA 1
ATOM 3060 C C . VAL A 1 402 ? -16.450 -9.262 3.502 1.00 98.38 402 VAL A C 1
ATOM 3062 O O . VAL A 1 402 ? -16.045 -9.155 4.659 1.00 98.38 402 VAL A O 1
ATOM 3065 N N . VAL A 1 403 ? -15.901 -8.601 2.489 1.00 97.62 403 VAL A N 1
ATOM 3066 C CA . VAL A 1 403 ? -14.913 -7.528 2.648 1.00 97.62 403 VAL A CA 1
ATOM 3067 C C . VAL A 1 403 ? -15.679 -6.227 2.858 1.00 97.62 403 VAL A C 1
ATOM 3069 O O . VAL A 1 403 ? -16.582 -5.917 2.086 1.00 97.62 403 VAL A O 1
ATOM 3072 N N . ILE A 1 404 ? -15.361 -5.509 3.927 1.00 97.12 404 ILE A N 1
ATOM 3073 C CA . ILE A 1 404 ? -16.105 -4.343 4.401 1.00 97.12 404 ILE A CA 1
ATOM 3074 C C . ILE A 1 404 ? -15.136 -3.170 4.392 1.00 97.12 404 ILE A C 1
ATOM 3076 O O . ILE A 1 404 ? -14.115 -3.225 5.080 1.00 97.12 404 ILE A O 1
ATOM 3080 N N . GLY A 1 405 ? -15.439 -2.175 3.566 1.00 92.31 405 GLY A N 1
ATOM 3081 C CA . GLY A 1 405 ? -14.613 -0.984 3.433 1.00 92.31 405 GLY A CA 1
ATOM 3082 C C . GLY A 1 405 ? -14.992 -0.163 2.208 1.00 92.31 405 GLY A C 1
ATOM 3083 O O . GLY A 1 405 ? -14.860 -0.599 1.057 1.00 92.31 405 GLY A O 1
ATOM 3084 N N . ASP A 1 406 ? -15.436 1.059 2.454 1.00 89.12 406 ASP A N 1
ATOM 3085 C CA . ASP A 1 406 ? -15.715 2.074 1.445 1.00 89.12 406 ASP A CA 1
ATOM 3086 C C . ASP A 1 406 ? -14.502 2.365 0.545 1.00 89.12 406 ASP A C 1
ATOM 3088 O O . ASP A 1 406 ? -14.642 2.643 -0.648 1.00 89.12 406 ASP A O 1
ATOM 3092 N N . GLU A 1 407 ? -13.294 2.314 1.101 1.00 83.19 407 GLU A N 1
ATOM 3093 C CA . GLU A 1 407 ? -12.030 2.509 0.396 1.00 83.19 407 GLU A CA 1
ATOM 3094 C C . GLU A 1 407 ? -11.740 1.403 -0.624 1.00 83.19 407 GLU A C 1
ATOM 3096 O O . GLU A 1 407 ? -11.107 1.677 -1.649 1.00 83.19 407 GLU A O 1
ATOM 3101 N N . ILE A 1 408 ? -12.237 0.185 -0.376 1.00 88.88 408 ILE A N 1
ATOM 3102 C CA . ILE A 1 408 ? -12.136 -0.938 -1.313 1.00 88.88 408 ILE A CA 1
ATOM 3103 C C . ILE A 1 408 ? -13.099 -0.708 -2.479 1.00 88.88 408 ILE A C 1
ATOM 3105 O O . ILE A 1 408 ? -12.702 -0.818 -3.638 1.00 88.88 408 ILE A O 1
ATOM 3109 N N . LEU A 1 409 ? -14.345 -0.306 -2.194 1.00 87.75 409 LEU A N 1
ATOM 3110 C CA . LEU A 1 409 ? -15.328 0.025 -3.235 1.00 87.75 409 LEU A CA 1
ATOM 3111 C C . LEU A 1 409 ? -14.906 1.225 -4.092 1.00 87.75 409 LEU A C 1
ATOM 3113 O O . LEU A 1 409 ? -15.174 1.250 -5.292 1.00 87.75 409 LEU A O 1
ATOM 3117 N N . LYS A 1 410 ? -14.223 2.207 -3.497 1.00 85.44 410 LYS A N 1
ATOM 3118 C CA . LYS A 1 410 ? -13.676 3.378 -4.202 1.00 85.44 410 LYS A CA 1
ATOM 3119 C C . LYS A 1 410 ? -12.387 3.065 -4.973 1.00 85.44 410 LYS A C 1
ATOM 3121 O O . LYS A 1 410 ? -11.880 3.943 -5.666 1.00 85.44 410 LYS A O 1
ATOM 3126 N N . GLY A 1 411 ? -11.835 1.854 -4.841 1.00 76.31 411 GLY A N 1
ATOM 3127 C CA . GLY A 1 411 ? -10.568 1.461 -5.463 1.00 76.31 411 GLY A CA 1
ATOM 3128 C C . GLY A 1 411 ? -9.346 2.206 -4.914 1.00 76.31 411 GLY A C 1
ATOM 3129 O O . GLY A 1 411 ? -8.297 2.215 -5.552 1.00 76.31 411 GLY A O 1
ATOM 3130 N N . LEU A 1 412 ? -9.468 2.846 -3.745 1.00 63.47 412 LEU A N 1
ATOM 3131 C CA . LEU A 1 412 ? -8.361 3.542 -3.082 1.00 63.47 412 LEU A CA 1
ATOM 3132 C C . LEU A 1 412 ? -7.393 2.557 -2.427 1.00 63.47 412 LEU A C 1
ATOM 3134 O O . LEU A 1 412 ? -6.208 2.851 -2.295 1.00 63.47 412 LEU A O 1
ATOM 3138 N N . THR A 1 413 ? -7.909 1.402 -2.007 1.00 75.00 413 THR A N 1
ATOM 3139 C CA . THR A 1 413 ? -7.138 0.300 -1.431 1.00 75.00 413 THR A CA 1
ATOM 3140 C C . THR A 1 413 ? -7.499 -0.989 -2.159 1.00 75.00 413 THR A C 1
ATOM 3142 O O . THR A 1 413 ? -8.673 -1.289 -2.363 1.00 75.00 413 THR A O 1
ATOM 3145 N N . ALA A 1 414 ? -6.489 -1.753 -2.573 1.00 81.75 414 ALA A N 1
ATOM 3146 C CA . ALA A 1 414 ? -6.704 -3.068 -3.162 1.00 81.75 414 ALA A CA 1
ATOM 3147 C C . ALA A 1 414 ? -7.065 -4.089 -2.072 1.00 81.75 414 ALA A C 1
ATOM 3149 O O . ALA A 1 414 ? -6.442 -4.117 -1.008 1.00 81.75 414 ALA A O 1
ATOM 3150 N N . ASP A 1 415 ? -8.030 -4.967 -2.346 1.00 89.81 415 ASP A N 1
ATOM 3151 C CA . ASP A 1 415 ? -8.335 -6.085 -1.453 1.00 89.81 415 ASP A CA 1
ATOM 3152 C C . ASP A 1 415 ? -7.207 -7.131 -1.486 1.00 89.81 415 ASP A C 1
ATOM 3154 O O . ASP A 1 415 ? -7.085 -7.926 -2.419 1.00 89.81 415 ASP A O 1
ATOM 3158 N N . LEU A 1 416 ? -6.390 -7.147 -0.431 1.00 89.75 416 LEU A N 1
ATOM 3159 C CA . LEU A 1 416 ? -5.364 -8.172 -0.210 1.00 89.75 416 LEU A CA 1
ATOM 3160 C C . LEU A 1 416 ? -5.881 -9.360 0.619 1.00 89.75 416 LEU A C 1
ATOM 3162 O O . LEU A 1 416 ? -5.271 -10.437 0.615 1.00 89.75 416 LEU A O 1
ATOM 3166 N N . ASN A 1 417 ? -7.006 -9.194 1.316 1.00 93.19 417 ASN A N 1
ATOM 3167 C CA . ASN A 1 417 ? -7.539 -10.182 2.251 1.00 93.19 417 ASN A CA 1
ATOM 3168 C C . ASN A 1 417 ? -8.322 -11.272 1.527 1.00 93.19 417 ASN A C 1
ATOM 3170 O O . ASN A 1 417 ? -8.187 -12.444 1.883 1.00 93.19 417 ASN A O 1
ATOM 3174 N N . GLY A 1 418 ? -9.072 -10.923 0.480 1.00 95.00 418 GLY A N 1
ATOM 3175 C CA . GLY A 1 418 ? -9.775 -11.869 -0.382 1.00 95.00 418 GLY A CA 1
ATOM 3176 C C . GLY A 1 418 ? -8.860 -12.942 -0.968 1.00 95.00 418 GLY A C 1
ATOM 3177 O O . GLY A 1 418 ? -9.036 -14.127 -0.651 1.00 95.00 418 GLY A O 1
ATOM 3178 N N . PRO A 1 419 ? -7.836 -12.567 -1.757 1.00 89.88 419 PRO A N 1
ATOM 3179 C CA . PRO A 1 419 ? -6.883 -13.522 -2.316 1.00 89.88 419 PRO A CA 1
ATOM 3180 C C . PRO A 1 419 ? -6.177 -14.362 -1.244 1.00 89.88 419 PRO A C 1
ATOM 3182 O O . PRO A 1 419 ? -5.992 -15.571 -1.414 1.00 89.88 419 PRO A O 1
ATOM 3185 N N . LEU A 1 420 ? -5.812 -13.754 -0.109 1.00 91.06 420 LEU A N 1
ATOM 3186 C CA . LEU A 1 420 ? -5.186 -14.472 0.999 1.00 91.06 420 LEU A CA 1
ATOM 3187 C C . LEU A 1 420 ? -6.129 -15.514 1.614 1.00 91.06 420 LEU A C 1
ATOM 3189 O O . LEU A 1 420 ? -5.723 -16.661 1.815 1.00 91.06 420 LEU A O 1
ATOM 3193 N N . ALA A 1 421 ? -7.379 -15.138 1.893 1.00 94.75 421 ALA A N 1
ATOM 3194 C CA . ALA A 1 421 ? -8.377 -16.027 2.471 1.00 94.75 421 ALA A CA 1
ATOM 3195 C C . ALA A 1 421 ? -8.623 -17.236 1.566 1.00 94.75 421 ALA A C 1
ATOM 3197 O O . ALA A 1 421 ? -8.642 -18.367 2.051 1.00 94.75 421 ALA A O 1
ATOM 3198 N N . VAL A 1 422 ? -8.730 -17.015 0.251 1.00 92.94 422 VAL A N 1
ATOM 3199 C CA . VAL A 1 422 ? -8.869 -18.090 -0.743 1.00 92.94 422 VAL A CA 1
ATOM 3200 C C . VAL A 1 422 ? -7.710 -19.077 -0.640 1.00 92.94 422 VAL A C 1
ATOM 3202 O O . VAL A 1 422 ? -7.950 -20.280 -0.529 1.00 92.94 422 VAL A O 1
ATOM 3205 N N . ARG A 1 423 ? -6.459 -18.594 -0.626 1.00 87.94 423 ARG A N 1
ATOM 3206 C CA . ARG A 1 423 ? -5.271 -19.460 -0.524 1.00 87.94 423 ARG A CA 1
ATOM 3207 C C . ARG A 1 423 ? -5.254 -20.262 0.779 1.00 87.94 423 ARG A C 1
ATOM 3209 O O . ARG A 1 423 ? -5.049 -21.476 0.745 1.00 87.94 423 ARG A O 1
ATOM 3216 N N . LYS A 1 424 ? -5.505 -19.609 1.918 1.00 90.31 424 LYS A N 1
ATOM 3217 C CA . LYS A 1 424 ? -5.484 -20.252 3.245 1.00 90.31 424 LYS A CA 1
ATOM 3218 C C . LYS A 1 424 ? -6.594 -21.297 3.395 1.00 90.31 424 LYS A C 1
ATOM 3220 O O . LYS A 1 424 ? -6.326 -22.406 3.849 1.00 90.31 424 LYS A O 1
ATOM 3225 N N . LEU A 1 425 ? -7.813 -20.992 2.949 1.00 91.75 425 LEU A N 1
ATOM 3226 C CA . LEU A 1 425 ? -8.944 -21.925 2.992 1.00 91.75 425 LEU A CA 1
ATOM 3227 C C . LEU A 1 425 ? -8.749 -23.113 2.047 1.00 91.75 425 LEU A C 1
ATOM 3229 O O . LEU A 1 425 ? -8.996 -24.258 2.438 1.00 91.75 425 LEU A O 1
ATOM 3233 N N . ARG A 1 426 ? -8.230 -22.863 0.836 1.00 87.38 426 ARG A N 1
ATOM 3234 C CA . ARG A 1 426 ? -7.879 -23.917 -0.127 1.00 87.38 426 ARG A CA 1
ATOM 3235 C C . ARG A 1 426 ? -6.911 -24.925 0.489 1.00 87.38 426 ARG A C 1
ATOM 3237 O O . ARG A 1 426 ? -7.129 -26.126 0.347 1.00 87.38 426 ARG A O 1
ATOM 3244 N N . ALA A 1 427 ? -5.898 -24.446 1.215 1.00 85.62 427 ALA A N 1
ATOM 3245 C CA . ALA A 1 427 ? -4.888 -25.282 1.863 1.00 85.62 427 ALA A CA 1
ATOM 3246 C C . ALA A 1 427 ? -5.458 -26.243 2.922 1.00 85.62 427 ALA A C 1
ATOM 3248 O O . ALA A 1 427 ? -4.837 -27.262 3.217 1.00 85.62 427 ALA A O 1
ATOM 3249 N N . VAL A 1 428 ? -6.639 -25.955 3.478 1.00 87.81 428 VAL A N 1
ATOM 3250 C CA . VAL A 1 428 ? -7.333 -26.816 4.453 1.00 87.81 428 VAL A CA 1
ATOM 3251 C C . VAL A 1 428 ? -8.585 -27.494 3.884 1.00 87.81 428 VAL A C 1
ATOM 3253 O O . VAL A 1 428 ? -9.372 -28.090 4.620 1.00 87.81 428 VAL A O 1
ATOM 3256 N N . GLY A 1 429 ? -8.772 -27.437 2.561 1.00 85.75 429 GLY A N 1
ATOM 3257 C CA . GLY A 1 429 ? -9.871 -28.109 1.868 1.00 85.75 429 GLY A CA 1
ATOM 3258 C C . GLY A 1 429 ? -11.232 -27.419 1.981 1.00 85.75 429 GLY A C 1
ATOM 3259 O O . GLY A 1 429 ? -12.245 -28.054 1.689 1.00 85.75 429 GLY A O 1
ATOM 3260 N N . VAL A 1 430 ? -11.275 -26.147 2.385 1.00 90.62 430 VAL A N 1
ATOM 3261 C CA . VAL A 1 430 ? -12.507 -25.347 2.412 1.00 90.62 430 VAL A CA 1
ATOM 3262 C C . VAL A 1 430 ? -12.597 -24.527 1.129 1.00 90.62 430 VAL A C 1
ATOM 3264 O O . VAL A 1 430 ? -11.707 -23.743 0.806 1.00 90.62 430 VAL A O 1
ATOM 3267 N N . LYS A 1 431 ? -13.682 -24.704 0.372 1.00 90.62 431 LYS A N 1
ATOM 3268 C CA . LYS A 1 431 ? -13.891 -24.010 -0.901 1.00 90.62 431 LYS A CA 1
ATOM 3269 C C . LYS A 1 431 ? -14.482 -22.622 -0.661 1.00 90.62 431 LYS A C 1
ATOM 3271 O O . LYS A 1 431 ? -15.620 -22.512 -0.206 1.00 90.62 431 LYS A O 1
ATOM 3276 N N . MET A 1 432 ? -13.742 -21.575 -1.023 1.00 95.31 432 MET A N 1
ATOM 3277 C CA . MET A 1 432 ? -14.312 -20.231 -1.139 1.00 95.31 432 MET A CA 1
ATOM 3278 C C . MET A 1 432 ? -15.312 -20.212 -2.301 1.00 95.31 432 MET A C 1
ATOM 3280 O O . MET A 1 432 ? -14.954 -20.554 -3.427 1.00 95.31 432 MET A O 1
ATOM 3284 N N . GLN A 1 433 ? -16.564 -19.852 -2.026 1.00 95.75 433 GLN A N 1
ATOM 3285 C CA . GLN A 1 433 ? -17.648 -19.837 -3.017 1.00 95.75 433 GLN A CA 1
ATOM 3286 C C . GLN A 1 433 ? -18.035 -18.425 -3.452 1.00 95.75 433 GLN A C 1
ATOM 3288 O O . GLN A 1 433 ? -18.577 -18.244 -4.541 1.00 95.75 433 GLN A O 1
ATOM 3293 N N . ARG A 1 434 ? -17.797 -17.428 -2.597 1.00 96.56 434 ARG A N 1
ATOM 3294 C CA . ARG A 1 434 ? -18.151 -16.037 -2.869 1.00 96.56 434 ARG A CA 1
ATOM 3295 C C . ARG A 1 434 ? -17.287 -15.093 -2.054 1.00 96.56 434 AR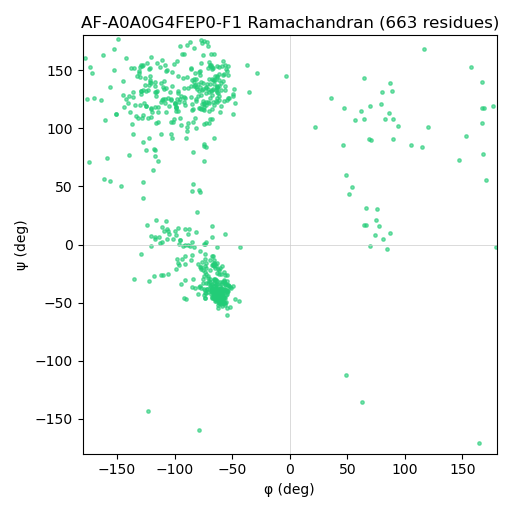G A C 1
ATOM 3297 O O . ARG A 1 434 ? -17.126 -15.291 -0.855 1.00 96.56 434 ARG A O 1
ATOM 3304 N N . ILE A 1 435 ? -16.803 -14.054 -2.719 1.00 97.81 435 ILE A N 1
ATOM 3305 C CA . ILE A 1 435 ? -16.264 -12.852 -2.091 1.00 97.81 435 ILE A CA 1
ATOM 3306 C C . ILE A 1 435 ? -17.188 -11.712 -2.506 1.00 97.81 435 ILE A C 1
ATOM 3308 O O . ILE A 1 435 ? -17.539 -11.604 -3.682 1.00 97.81 435 ILE A O 1
ATOM 3312 N N . CYS A 1 436 ? -17.625 -10.909 -1.546 1.00 97.44 436 CYS A N 1
ATOM 3313 C CA . CYS A 1 436 ? -18.398 -9.703 -1.795 1.00 97.44 436 CYS A CA 1
ATOM 3314 C C . CYS A 1 436 ? -17.727 -8.539 -1.076 1.00 97.44 436 CYS A C 1
ATOM 3316 O O . CYS A 1 436 ? -17.392 -8.678 0.097 1.00 97.44 436 CYS A O 1
ATOM 3318 N N . VAL A 1 437 ? -17.559 -7.413 -1.768 1.00 97.38 437 VAL A N 1
ATOM 3319 C CA . VAL A 1 437 ? -17.152 -6.151 -1.145 1.00 97.38 437 VAL A CA 1
ATOM 3320 C C . VAL A 1 437 ? -18.413 -5.335 -0.885 1.00 97.38 437 VAL A C 1
ATOM 3322 O O . VAL A 1 437 ? -19.252 -5.209 -1.779 1.00 97.38 437 VAL A O 1
ATOM 3325 N N . VAL A 1 438 ? -18.569 -4.820 0.328 1.00 97.19 438 VAL A N 1
ATOM 3326 C CA . VAL A 1 438 ? -19.670 -3.937 0.734 1.00 97.19 438 VAL A CA 1
ATOM 3327 C C . VAL A 1 438 ? -19.102 -2.692 1.416 1.00 97.19 438 VAL A C 1
ATOM 3329 O O . VAL A 1 438 ? -17.990 -2.729 1.944 1.00 97.19 438 VAL A O 1
ATOM 3332 N N . GLY A 1 439 ? -19.849 -1.588 1.373 1.00 94.31 439 GLY A N 1
ATOM 3333 C CA . GLY A 1 439 ? -19.470 -0.356 2.067 1.00 94.31 439 GLY A CA 1
ATOM 3334 C C . GLY A 1 439 ? -19.697 -0.460 3.572 1.00 94.31 439 GLY A C 1
ATOM 3335 O O . GLY A 1 439 ? -20.277 -1.439 4.055 1.00 94.31 439 GLY A O 1
ATOM 3336 N N . ASP A 1 440 ? -19.290 0.576 4.300 1.00 91.88 440 ASP A N 1
ATOM 3337 C CA . ASP A 1 440 ? -19.403 0.667 5.764 1.00 91.88 440 ASP A CA 1
ATOM 3338 C C . ASP A 1 440 ? -20.831 1.030 6.228 1.00 91.88 440 ASP A C 1
ATOM 3340 O O . ASP A 1 440 ? -21.057 1.887 7.082 1.00 91.88 440 ASP A O 1
ATOM 3344 N N . GLU A 1 441 ? -21.832 0.366 5.645 1.00 94.38 441 GLU A N 1
ATOM 3345 C CA . GLU A 1 441 ? -23.245 0.523 5.978 1.00 94.38 441 GLU A CA 1
ATOM 3346 C C . GLU A 1 441 ? -23.775 -0.737 6.673 1.00 94.38 441 GLU A C 1
ATOM 3348 O O . GLU A 1 441 ? -23.725 -1.846 6.134 1.00 94.38 441 GLU A O 1
ATOM 3353 N N . GLU A 1 442 ? -24.350 -0.562 7.868 1.00 95.31 442 GLU A N 1
ATOM 3354 C CA . GLU A 1 442 ? -24.841 -1.663 8.705 1.00 95.31 442 GLU A CA 1
ATOM 3355 C C . GLU A 1 442 ? -25.824 -2.577 7.956 1.00 95.31 442 GLU A C 1
ATOM 3357 O O . GLU A 1 442 ? -25.724 -3.804 8.044 1.00 95.31 442 GLU A O 1
ATOM 3362 N N . GLN A 1 443 ? -26.745 -1.997 7.182 1.00 97.12 443 GLN A N 1
ATOM 3363 C CA . GLN A 1 443 ? -27.752 -2.750 6.436 1.00 97.12 443 GLN A CA 1
ATOM 3364 C C . GLN A 1 443 ? -27.128 -3.565 5.294 1.00 97.12 443 GLN A C 1
ATOM 3366 O O . GLN A 1 443 ? -27.449 -4.744 5.138 1.00 97.12 443 GLN A O 1
ATOM 3371 N N . ALA A 1 444 ? -26.187 -2.980 4.545 1.00 97.31 444 ALA A N 1
ATOM 3372 C CA . ALA A 1 444 ? -25.493 -3.662 3.454 1.00 97.31 444 ALA A CA 1
ATOM 3373 C C . ALA A 1 444 ? -24.701 -4.880 3.959 1.00 97.31 444 ALA A C 1
ATOM 3375 O O . ALA A 1 444 ? -24.778 -5.967 3.378 1.00 97.31 444 ALA A O 1
ATOM 3376 N N . ILE A 1 445 ? -23.993 -4.720 5.083 1.00 98.19 445 ILE A N 1
ATOM 3377 C CA . ILE A 1 445 ? -23.256 -5.809 5.734 1.00 98.19 445 ILE A CA 1
ATOM 3378 C C . ILE A 1 445 ? -24.233 -6.875 6.249 1.00 98.19 445 ILE A C 1
ATOM 3380 O O . ILE A 1 445 ? -24.027 -8.064 6.004 1.00 98.19 445 ILE A O 1
ATOM 3384 N N . THR A 1 446 ? -25.314 -6.463 6.919 1.00 98.44 446 THR A N 1
ATOM 3385 C CA . THR A 1 446 ? -26.343 -7.362 7.468 1.00 98.44 446 THR A CA 1
ATOM 3386 C C . THR A 1 446 ? -26.931 -8.264 6.385 1.00 98.44 446 THR A C 1
ATOM 3388 O O . THR A 1 446 ? -27.005 -9.487 6.551 1.00 98.44 446 THR A O 1
ATOM 3391 N N . ASP A 1 447 ? -27.332 -7.674 5.260 1.00 98.19 447 ASP A N 1
ATOM 3392 C CA . ASP A 1 447 ? -27.984 -8.398 4.176 1.00 98.19 447 ASP A CA 1
ATOM 3393 C C . ASP A 1 447 ? -27.035 -9.372 3.481 1.00 98.19 447 ASP A C 1
ATOM 3395 O O . ASP A 1 447 ? -27.432 -10.503 3.179 1.00 98.19 447 ASP A O 1
ATOM 3399 N N . GLU A 1 448 ? -25.773 -8.991 3.267 1.00 98.44 448 GLU A N 1
ATOM 3400 C CA . GLU A 1 448 ? -24.801 -9.891 2.647 1.00 98.44 448 GLU A CA 1
ATOM 3401 C C . GLU A 1 448 ? -24.358 -11.010 3.598 1.00 98.44 448 GLU A C 1
ATOM 3403 O O . GLU A 1 448 ? -24.322 -12.171 3.183 1.00 98.44 448 GLU A O 1
ATOM 3408 N N . VAL A 1 449 ? -24.112 -10.723 4.882 1.00 98.25 449 VAL A N 1
ATOM 3409 C CA . VAL A 1 449 ? -23.800 -11.761 5.882 1.00 98.25 449 VAL A CA 1
ATOM 3410 C C . VAL A 1 449 ? -24.944 -12.772 5.969 1.00 98.25 449 VAL A C 1
ATOM 3412 O O . VAL A 1 449 ? -24.705 -13.978 5.869 1.00 98.25 449 VAL A O 1
ATOM 3415 N N . ARG A 1 450 ? -26.199 -12.309 6.058 1.00 98.12 450 ARG A N 1
ATOM 3416 C CA . ARG A 1 450 ? -27.381 -13.185 6.081 1.00 98.12 450 ARG A CA 1
ATOM 3417 C C . ARG A 1 450 ? -27.501 -14.011 4.798 1.00 98.12 450 ARG A C 1
ATOM 3419 O O . ARG A 1 450 ? -27.762 -15.215 4.853 1.00 98.12 450 ARG A O 1
ATOM 3426 N N . ARG A 1 451 ? -27.272 -13.397 3.630 1.00 97.69 451 ARG A N 1
ATOM 3427 C CA . ARG A 1 451 ? -27.286 -14.086 2.328 1.00 97.69 451 ARG A CA 1
ATOM 3428 C C . ARG A 1 451 ? -26.258 -15.215 2.280 1.00 97.69 451 ARG A C 1
ATOM 3430 O O . ARG A 1 451 ? -26.577 -16.298 1.787 1.00 97.69 451 ARG A O 1
ATOM 3437 N N . GLN A 1 452 ? -25.045 -14.968 2.767 1.00 98.12 452 GLN A N 1
ATOM 3438 C CA . GLN A 1 452 ? -23.961 -15.946 2.753 1.00 98.12 452 GLN A CA 1
ATOM 3439 C C . GLN A 1 452 ? -24.165 -17.056 3.795 1.00 98.12 452 GLN A C 1
ATOM 3441 O O . GLN A 1 452 ? -23.970 -18.227 3.467 1.00 98.12 452 GLN A O 1
ATOM 3446 N N . LEU A 1 453 ? -24.658 -16.734 4.997 1.00 96.56 453 LEU A N 1
ATOM 3447 C CA . LEU A 1 453 ? -24.989 -17.721 6.036 1.00 96.56 453 LEU A CA 1
ATOM 3448 C C . LEU A 1 453 ? -26.037 -18.747 5.581 1.00 96.56 453 LEU A C 1
ATOM 3450 O O . LEU A 1 453 ? -25.972 -19.909 5.984 1.00 96.56 453 LEU A O 1
ATOM 3454 N N . ASN A 1 454 ? -26.972 -18.338 4.720 1.00 96.44 454 ASN A N 1
ATOM 3455 C CA . ASN A 1 454 ? -27.987 -19.222 4.142 1.00 96.44 454 ASN A CA 1
ATOM 3456 C C . ASN A 1 454 ? -27.438 -20.189 3.079 1.00 96.44 454 ASN A C 1
ATOM 3458 O O . ASN A 1 454 ? -28.132 -21.133 2.703 1.00 96.44 454 ASN A O 1
ATOM 3462 N N . LYS A 1 455 ? -26.232 -19.949 2.548 1.00 96.94 455 LYS A N 1
ATOM 3463 C CA . LYS A 1 455 ? -25.670 -20.711 1.418 1.00 96.94 455 LYS A CA 1
ATOM 3464 C C . LYS A 1 455 ? -24.392 -21.473 1.743 1.00 96.94 455 LYS A C 1
ATOM 3466 O O . LYS A 1 455 ? -24.106 -22.456 1.063 1.00 96.94 455 LYS A O 1
ATOM 3471 N N . TYR A 1 456 ? -23.616 -21.013 2.719 1.00 96.75 456 TYR A N 1
ATOM 3472 C CA . TYR A 1 456 ? -22.280 -21.530 3.002 1.00 96.75 456 TYR A CA 1
ATOM 3473 C C . TY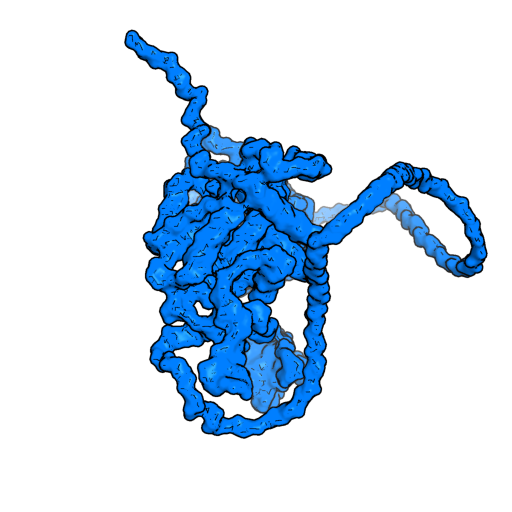R A 1 456 ? -22.162 -22.002 4.449 1.00 96.75 456 TYR A C 1
ATOM 3475 O O . TYR A 1 456 ? -22.901 -21.554 5.330 1.00 96.75 456 TYR A O 1
ATOM 3483 N N . ASP A 1 457 ? -21.223 -22.916 4.695 1.00 95.06 457 ASP A N 1
ATOM 3484 C CA . ASP A 1 457 ? -21.026 -23.498 6.025 1.00 95.06 457 ASP A CA 1
ATOM 3485 C C . ASP A 1 457 ? -20.487 -22.464 7.014 1.00 95.06 457 ASP A C 1
ATOM 3487 O O . ASP A 1 457 ? -20.921 -22.445 8.165 1.00 95.06 457 ASP A O 1
ATOM 3491 N N . VAL A 1 458 ? -19.575 -21.599 6.556 1.00 95.94 458 VAL A N 1
ATOM 3492 C CA . VAL A 1 458 ? -18.991 -20.504 7.341 1.00 95.94 458 VAL A CA 1
ATOM 3493 C C . VAL A 1 458 ? -18.939 -19.202 6.547 1.00 95.94 458 VAL A C 1
ATOM 3495 O O . VAL A 1 458 ? -18.811 -19.207 5.320 1.00 95.94 458 VAL A O 1
ATOM 3498 N N . VAL A 1 459 ? -18.998 -18.080 7.260 1.00 97.94 459 VAL A N 1
ATOM 3499 C CA . VAL A 1 459 ? -18.803 -16.736 6.702 1.00 97.94 459 VAL A CA 1
ATOM 3500 C C . VAL A 1 459 ? -17.633 -16.077 7.412 1.00 97.94 459 VAL A C 1
ATOM 3502 O O . VAL A 1 459 ? -17.474 -16.210 8.623 1.00 97.94 459 VAL A O 1
ATOM 3505 N N . ILE A 1 460 ? -16.790 -15.384 6.663 1.00 98.12 460 ILE A N 1
ATOM 3506 C CA . ILE A 1 460 ? -15.678 -14.602 7.196 1.00 98.12 460 ILE A CA 1
ATOM 3507 C C . ILE A 1 460 ? -15.950 -13.146 6.840 1.00 98.12 460 ILE A C 1
ATOM 3509 O O . ILE A 1 460 ? -16.359 -12.860 5.717 1.00 98.12 460 ILE A O 1
ATOM 3513 N N . THR A 1 461 ? -15.735 -12.226 7.773 1.00 98.25 461 THR A N 1
ATOM 3514 C CA . THR A 1 461 ? -15.734 -10.791 7.471 1.00 98.25 461 THR A CA 1
ATOM 3515 C C . THR A 1 461 ? -14.322 -10.230 7.549 1.00 98.25 461 THR A C 1
ATOM 3517 O O . THR A 1 461 ? -13.467 -10.776 8.245 1.00 98.25 461 THR A O 1
ATOM 3520 N N . SER A 1 462 ? -14.072 -9.145 6.824 1.00 96.00 462 SER A N 1
ATOM 3521 C CA . SER A 1 462 ? -12.801 -8.426 6.816 1.00 96.00 462 SER A CA 1
ATOM 3522 C C . SER A 1 462 ? -13.075 -6.927 6.860 1.00 96.00 462 SER A C 1
ATOM 3524 O O . SER A 1 462 ? -13.419 -6.372 5.823 1.00 96.00 462 SER A O 1
ATOM 3526 N N . GLY A 1 463 ? -12.890 -6.284 8.016 1.00 90.44 463 GLY A N 1
ATOM 3527 C CA . GLY A 1 463 ? -13.066 -4.829 8.170 1.00 90.44 463 GLY A CA 1
ATOM 3528 C C . GLY A 1 463 ? -14.189 -4.423 9.129 1.00 90.44 463 GLY A C 1
ATOM 3529 O O . GLY A 1 463 ? -14.973 -5.264 9.577 1.00 90.44 463 GLY A O 1
ATOM 3530 N N . GLY A 1 464 ? -14.224 -3.136 9.491 1.00 83.44 464 GLY A N 1
ATOM 3531 C CA . GLY A 1 464 ? -15.275 -2.515 10.313 1.00 83.44 464 GLY A CA 1
ATOM 3532 C C . GLY A 1 464 ? -15.377 -2.999 11.774 1.00 83.44 464 GLY A C 1
ATOM 3533 O O . GLY A 1 464 ? -16.479 -3.098 12.319 1.00 83.44 464 GLY A O 1
ATOM 3534 N N . VAL A 1 465 ? -14.254 -3.383 12.400 1.00 84.44 465 VAL A N 1
ATOM 3535 C CA . VAL A 1 465 ? -14.194 -3.947 13.776 1.00 84.44 465 VAL A CA 1
ATOM 3536 C C . VAL A 1 465 ? -13.533 -3.036 14.819 1.00 84.44 465 VAL A C 1
ATOM 3538 O O . VAL A 1 465 ? -13.327 -3.462 15.957 1.00 84.44 465 VAL A O 1
ATOM 3541 N N . GLY A 1 466 ? -13.110 -1.834 14.438 1.00 75.56 466 GLY A N 1
ATOM 3542 C CA . GLY A 1 466 ? -12.496 -0.867 15.344 1.00 75.56 466 GLY A CA 1
ATOM 3543 C C . GLY A 1 466 ? -13.511 -0.106 16.211 1.00 75.56 466 GLY A C 1
ATOM 3544 O O . GLY A 1 466 ? -14.628 -0.554 16.474 1.00 75.56 466 GLY A O 1
ATOM 3545 N N . ALA A 1 467 ? -13.087 1.050 16.724 1.00 66.56 467 ALA A N 1
ATOM 3546 C CA . ALA A 1 467 ? -13.895 1.877 17.618 1.00 66.56 467 ALA A CA 1
ATOM 3547 C C . ALA A 1 467 ? -14.621 3.034 16.910 1.00 66.56 467 ALA A C 1
ATOM 3549 O O . ALA A 1 467 ? -15.488 3.665 17.535 1.00 66.56 467 ALA A O 1
ATOM 3550 N N . THR A 1 468 ? -14.278 3.344 15.655 1.00 68.25 468 THR A N 1
ATOM 3551 C CA . THR A 1 468 ? -14.788 4.530 14.958 1.00 68.25 468 THR A CA 1
ATOM 3552 C C . THR A 1 468 ? -16.268 4.372 14.598 1.00 68.25 468 THR A C 1
ATOM 3554 O O . THR A 1 468 ? -16.911 3.366 14.903 1.00 68.25 468 THR A O 1
ATOM 3557 N N . HIS A 1 469 ? -16.895 5.451 14.135 1.00 65.44 469 HIS A N 1
ATOM 3558 C CA . HIS A 1 469 ? -18.352 5.516 13.966 1.00 65.44 469 HIS A CA 1
ATOM 3559 C C . HIS A 1 469 ? -18.858 4.643 12.807 1.00 65.44 469 HIS A C 1
ATOM 3561 O O . HIS A 1 469 ? -19.982 4.159 12.872 1.00 65.44 469 HIS A O 1
ATOM 3567 N N . ASP A 1 470 ? -18.000 4.429 11.817 1.00 63.28 470 ASP A N 1
ATOM 3568 C CA . ASP A 1 470 ? -18.110 3.549 10.653 1.00 63.28 470 ASP A CA 1
ATOM 3569 C C . ASP A 1 470 ? -17.800 2.070 10.961 1.00 63.28 470 ASP A C 1
ATOM 3571 O O . ASP A 1 470 ? -18.235 1.188 10.230 1.00 63.28 470 ASP A O 1
ATOM 3575 N N . ASP A 1 471 ? -17.156 1.754 12.090 1.00 80.94 471 ASP A N 1
ATOM 3576 C CA . ASP A 1 471 ? -16.968 0.368 12.537 1.00 80.94 471 ASP A CA 1
ATOM 3577 C C . ASP A 1 471 ? -18.285 -0.243 13.062 1.00 80.94 471 ASP A C 1
ATOM 3579 O O . ASP A 1 471 ? -18.582 -0.241 14.266 1.00 80.94 471 ASP A O 1
ATOM 3583 N N . VAL A 1 472 ? -19.100 -0.757 12.136 1.00 91.75 472 VAL A N 1
ATOM 3584 C CA . VAL A 1 472 ? -20.441 -1.311 12.398 1.00 91.75 472 VAL A CA 1
ATOM 3585 C C . VAL A 1 472 ? -20.548 -2.825 12.175 1.00 91.75 472 VAL A C 1
ATOM 3587 O O . VAL A 1 472 ? -21.615 -3.398 12.400 1.00 91.75 472 VAL A O 1
ATOM 3590 N N . THR A 1 473 ? -19.463 -3.517 11.806 1.00 95.56 473 THR A N 1
ATOM 3591 C CA . THR A 1 473 ? -19.495 -4.937 11.403 1.00 95.56 473 THR A CA 1
ATOM 3592 C C . THR A 1 473 ? -20.063 -5.859 12.477 1.00 95.56 473 THR A C 1
ATOM 3594 O O . THR A 1 473 ? -20.905 -6.700 12.178 1.00 95.56 473 THR A O 1
ATOM 3597 N N . ILE A 1 474 ? -19.636 -5.720 13.737 1.00 95.12 474 ILE A N 1
ATOM 3598 C CA . ILE A 1 474 ? -20.113 -6.588 14.832 1.00 95.12 474 ILE A CA 1
ATOM 3599 C C . ILE A 1 474 ? -21.625 -6.429 15.021 1.00 95.12 474 ILE A C 1
ATOM 3601 O O . ILE A 1 474 ? -22.336 -7.417 15.208 1.00 95.12 474 ILE A O 1
ATOM 3605 N N . ARG A 1 475 ? -22.120 -5.191 14.928 1.00 94.94 475 ARG A N 1
ATOM 3606 C CA . ARG A 1 475 ? -23.548 -4.892 15.025 1.00 94.94 475 ARG A CA 1
ATOM 3607 C C . ARG A 1 475 ? -24.314 -5.465 13.837 1.00 94.94 475 ARG A C 1
ATOM 3609 O O . ARG A 1 475 ? -25.313 -6.136 14.047 1.00 94.94 475 ARG A O 1
ATOM 3616 N N . ALA A 1 476 ? -23.812 -5.284 12.620 1.00 97.31 476 ALA A N 1
ATOM 3617 C CA . ALA A 1 476 ? -24.427 -5.843 11.422 1.00 97.31 476 ALA A CA 1
ATOM 3618 C C . ALA A 1 476 ? -24.492 -7.382 11.456 1.00 97.31 476 ALA A C 1
ATOM 3620 O O . ALA A 1 476 ? -25.495 -7.978 11.068 1.00 97.31 476 ALA A O 1
ATOM 3621 N N . VAL A 1 477 ? -23.452 -8.048 11.973 1.00 97.69 477 VAL A N 1
ATOM 3622 C CA . VAL A 1 477 ? -23.460 -9.507 12.181 1.00 97.69 477 VAL A CA 1
ATOM 3623 C C . VAL A 1 477 ? -24.504 -9.907 13.231 1.00 97.69 477 VAL A C 1
ATOM 3625 O O . VAL A 1 477 ? -25.224 -10.882 13.017 1.00 97.69 477 VAL A O 1
ATOM 3628 N N . ALA A 1 478 ? -24.644 -9.142 14.318 1.00 96.88 478 ALA A N 1
ATOM 3629 C CA . ALA A 1 478 ? -25.704 -9.338 15.312 1.00 96.88 478 ALA A CA 1
ATOM 3630 C C . ALA A 1 478 ? -27.098 -9.242 14.669 1.00 96.88 478 ALA A C 1
ATOM 3632 O O . ALA A 1 478 ? -27.901 -10.169 14.768 1.00 96.88 478 ALA A O 1
ATOM 3633 N N . SER A 1 479 ? -27.339 -8.170 13.910 1.00 97.44 479 SER A N 1
ATOM 3634 C CA . SER A 1 479 ? -28.578 -7.923 13.166 1.00 97.44 479 SER A CA 1
ATOM 3635 C C . SER A 1 479 ? -28.863 -9.018 12.129 1.00 97.44 479 SER A C 1
ATOM 3637 O O . SER A 1 479 ? -30.015 -9.411 11.924 1.00 97.44 479 SER A O 1
ATOM 3639 N N . ALA A 1 480 ? -27.830 -9.575 11.488 1.00 97.38 480 ALA A N 1
ATOM 3640 C CA . ALA A 1 480 ? -27.975 -10.682 10.542 1.00 97.38 480 ALA A CA 1
ATOM 3641 C C . ALA A 1 480 ? -28.502 -11.959 11.216 1.00 97.38 480 ALA A C 1
ATOM 3643 O O . ALA A 1 480 ? -29.297 -12.675 10.599 1.00 97.38 480 ALA A O 1
ATOM 3644 N N . LEU A 1 481 ? -28.097 -12.195 12.468 1.00 96.19 481 LEU A N 1
ATOM 3645 C CA . LEU A 1 481 ? -28.476 -13.340 13.302 1.00 96.19 481 LEU A CA 1
ATOM 3646 C C . LEU A 1 481 ? -29.723 -13.092 14.171 1.00 96.19 481 LEU A C 1
ATOM 3648 O O . LEU A 1 481 ? -30.264 -14.039 14.735 1.00 96.19 481 LEU A O 1
ATOM 3652 N N . GLY A 1 482 ? -30.206 -11.848 14.250 1.00 96.38 482 GLY A N 1
ATOM 3653 C CA . GLY A 1 482 ? -31.331 -11.472 15.111 1.00 96.38 482 GLY A CA 1
ATOM 3654 C C . GLY A 1 482 ? -30.957 -11.375 16.594 1.00 96.38 482 GLY A C 1
ATOM 3655 O O . GLY A 1 482 ? -31.791 -11.651 17.452 1.00 96.38 482 GLY A O 1
ATOM 3656 N N . GLU A 1 483 ? -29.709 -11.014 16.895 1.00 96.69 483 GLU A N 1
ATOM 3657 C CA . GLU A 1 483 ? -29.187 -10.845 18.253 1.00 96.69 483 GLU A CA 1
ATOM 3658 C C . GLU A 1 483 ? -28.968 -9.366 18.601 1.00 96.69 483 GLU A C 1
ATOM 3660 O O . GLU A 1 483 ? -28.605 -8.556 17.749 1.00 96.69 483 GLU A O 1
ATOM 3665 N N . GLU A 1 484 ? -29.120 -9.022 19.881 1.00 95.06 484 GLU A N 1
ATOM 3666 C CA . GLU A 1 484 ? -28.787 -7.696 20.410 1.00 95.06 484 GLU A CA 1
ATOM 3667 C C . GLU A 1 484 ? -27.390 -7.683 21.042 1.00 95.06 484 GLU A C 1
ATOM 3669 O O . GLU A 1 484 ? -26.962 -8.656 21.664 1.00 95.06 484 GLU A O 1
ATOM 3674 N N . LEU A 1 485 ? -26.672 -6.563 20.920 1.00 95.44 485 LEU A N 1
ATOM 3675 C CA . LEU A 1 485 ? -25.348 -6.414 21.526 1.00 95.44 485 LEU A CA 1
ATOM 3676 C C . LEU A 1 485 ? -25.440 -6.253 23.045 1.00 95.44 485 LEU A C 1
ATOM 3678 O O . LEU A 1 485 ? -26.183 -5.409 23.546 1.00 95.44 485 LEU A O 1
ATOM 3682 N N . GLN A 1 486 ? -24.595 -6.980 23.774 1.00 95.56 486 GLN A N 1
ATOM 3683 C CA . GLN A 1 486 ? -24.492 -6.897 25.229 1.00 95.56 486 GLN A CA 1
ATOM 3684 C C . GLN A 1 486 ? -23.038 -6.678 25.672 1.00 95.56 486 GLN A C 1
ATOM 3686 O O . GLN A 1 486 ? -22.109 -7.077 24.963 1.00 95.56 486 GLN A O 1
ATOM 3691 N N . PRO A 1 487 ? -22.799 -6.054 26.842 1.00 95.56 487 PRO A N 1
ATOM 3692 C CA . PRO A 1 487 ? -21.450 -5.921 27.376 1.00 95.56 487 PRO A CA 1
ATOM 3693 C C . PRO A 1 487 ? -20.823 -7.295 27.635 1.00 95.56 487 PRO A C 1
ATOM 3695 O O . PRO A 1 487 ? -21.350 -8.100 28.400 1.00 95.56 487 PRO A O 1
ATOM 3698 N N . ASN A 1 488 ? -19.661 -7.552 27.042 1.00 95.50 488 ASN A N 1
ATOM 3699 C CA . ASN A 1 488 ? -18.910 -8.782 27.239 1.00 95.50 488 ASN A CA 1
ATOM 3700 C C . ASN A 1 488 ? -17.719 -8.533 28.174 1.00 95.50 488 ASN A C 1
ATOM 3702 O O . ASN A 1 488 ? -16.705 -7.947 27.783 1.00 95.50 488 ASN A O 1
ATOM 3706 N N . ALA A 1 489 ? -17.834 -9.001 29.420 1.00 93.88 489 ALA A N 1
ATOM 3707 C CA . ALA A 1 489 ? -16.811 -8.794 30.445 1.00 93.88 489 ALA A CA 1
ATOM 3708 C C . ALA A 1 489 ? -15.446 -9.386 30.051 1.00 93.88 489 ALA A C 1
ATOM 3710 O O . ALA A 1 489 ? -14.422 -8.745 30.265 1.00 93.88 489 ALA A O 1
ATOM 3711 N N . GLN A 1 490 ? -15.421 -10.563 29.411 1.00 93.75 490 GLN A N 1
ATOM 3712 C CA . GLN A 1 490 ? -14.169 -11.197 28.984 1.00 93.75 490 GLN A CA 1
ATOM 3713 C C . GLN A 1 490 ? -13.447 -10.377 27.911 1.00 93.75 490 GLN A C 1
ATOM 3715 O O . GLN A 1 490 ? -12.227 -10.230 27.965 1.00 93.75 490 GLN A O 1
ATOM 3720 N N . MET A 1 491 ? -14.185 -9.830 26.943 1.00 93.25 491 MET A N 1
ATOM 3721 C CA . MET A 1 491 ? -13.616 -8.951 25.924 1.00 93.25 491 MET A CA 1
ATOM 3722 C C . MET A 1 491 ? -13.116 -7.645 26.546 1.00 93.25 491 MET A C 1
ATOM 3724 O O . MET A 1 491 ? -12.016 -7.202 26.226 1.00 93.25 491 MET A O 1
ATOM 3728 N N . LEU A 1 492 ? -13.874 -7.061 27.480 1.00 92.19 492 LEU A N 1
ATOM 3729 C CA . LEU A 1 492 ? -13.460 -5.842 28.174 1.00 92.19 492 LEU A CA 1
ATOM 3730 C C . LEU A 1 492 ? -12.164 -6.049 28.970 1.00 92.19 492 LEU A C 1
ATOM 3732 O O . LEU A 1 492 ? -11.267 -5.213 28.887 1.00 92.19 492 LEU A O 1
ATOM 3736 N N . SER A 1 493 ? -12.028 -7.176 29.678 1.00 91.31 493 SER A N 1
ATOM 3737 C CA . SER A 1 493 ? -10.790 -7.537 30.380 1.00 91.31 493 SER A CA 1
ATOM 3738 C C . SER A 1 493 ? -9.603 -7.665 29.425 1.00 91.31 493 SER A C 1
ATOM 3740 O O . SER A 1 493 ? -8.524 -7.161 29.724 1.00 91.31 493 SER A O 1
ATOM 3742 N N . ARG A 1 494 ? -9.800 -8.272 28.248 1.00 90.69 494 ARG A N 1
ATOM 3743 C CA . ARG A 1 494 ? -8.747 -8.382 27.228 1.00 90.69 494 ARG A CA 1
ATOM 3744 C C . ARG A 1 494 ? -8.331 -7.033 26.651 1.00 90.69 494 ARG A C 1
ATOM 3746 O O . ARG A 1 494 ? -7.146 -6.806 26.430 1.00 90.69 494 ARG A O 1
ATOM 3753 N N . ILE A 1 495 ? -9.286 -6.133 26.427 1.00 89.62 495 ILE A N 1
ATOM 3754 C CA . ILE A 1 495 ? -9.009 -4.759 25.987 1.00 89.62 495 ILE A CA 1
ATOM 3755 C C . ILE A 1 495 ? -8.216 -4.018 27.071 1.00 89.62 495 ILE A C 1
ATOM 3757 O O . ILE A 1 495 ? -7.200 -3.396 26.767 1.00 89.62 495 ILE A O 1
ATOM 3761 N N . ALA A 1 496 ? -8.630 -4.121 28.337 1.00 89.81 496 ALA A N 1
ATOM 3762 C CA . ALA A 1 496 ? -7.912 -3.508 29.450 1.00 89.81 496 ALA A CA 1
ATOM 3763 C C . ALA A 1 496 ? -6.468 -4.028 29.556 1.00 89.81 496 ALA A C 1
ATOM 3765 O O . ALA A 1 496 ? -5.545 -3.229 29.695 1.00 89.81 496 ALA A O 1
ATOM 3766 N N . GLU A 1 497 ? -6.251 -5.338 29.401 1.00 87.88 497 GLU A N 1
ATOM 3767 C CA . GLU A 1 497 ? -4.913 -5.941 29.365 1.00 87.88 497 GLU A CA 1
ATOM 3768 C C . GLU A 1 497 ? -4.081 -5.427 28.178 1.00 87.88 497 GLU A C 1
ATOM 3770 O O . GLU A 1 497 ? -2.938 -5.002 28.362 1.00 87.88 497 GLU A O 1
ATOM 3775 N N . ALA A 1 498 ? -4.659 -5.406 26.970 1.00 86.25 498 ALA A N 1
ATOM 3776 C CA . ALA A 1 498 ? -3.978 -4.962 25.752 1.00 86.25 498 ALA A CA 1
ATOM 3777 C C . ALA A 1 498 ? -3.454 -3.524 25.863 1.00 86.25 498 ALA A C 1
ATOM 3779 O O . ALA A 1 498 ? -2.333 -3.235 25.443 1.00 86.25 498 ALA A O 1
ATOM 3780 N N . PHE A 1 499 ? -4.261 -2.634 26.441 1.00 85.50 499 PHE A N 1
ATOM 3781 C CA . PHE A 1 499 ? -3.938 -1.217 26.602 1.00 85.50 499 PHE A CA 1
ATOM 3782 C C . PHE A 1 499 ? -3.323 -0.879 27.970 1.00 85.50 499 PHE A C 1
ATOM 3784 O O . PHE A 1 499 ? -3.060 0.291 28.238 1.00 85.50 499 PHE A O 1
ATOM 3791 N N . LYS A 1 500 ? -3.070 -1.880 28.829 1.00 87.88 500 LYS A N 1
ATOM 3792 C CA . LYS A 1 500 ? -2.555 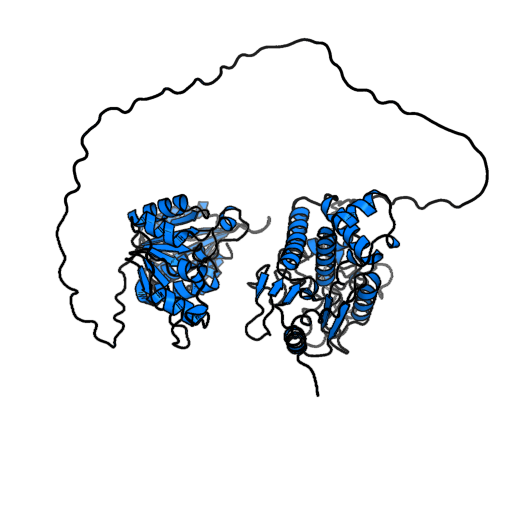-1.714 30.203 1.00 87.88 500 LYS A CA 1
ATOM 3793 C C . LYS A 1 500 ? -3.375 -0.714 31.034 1.00 87.88 500 LYS A C 1
ATOM 3795 O O . LYS A 1 500 ? -2.823 0.135 31.732 1.00 87.88 500 LYS A O 1
ATOM 3800 N N . LEU A 1 501 ? -4.699 -0.801 30.932 1.00 86.50 501 LEU A N 1
ATOM 3801 C CA . LEU A 1 501 ? -5.639 0.112 31.578 1.00 86.50 501 LEU A CA 1
ATOM 3802 C C . LEU A 1 501 ? -6.076 -0.421 32.942 1.00 86.50 501 LEU A C 1
ATOM 3804 O O . LEU A 1 501 ? -6.315 -1.615 33.112 1.00 86.50 501 LEU A O 1
ATOM 3808 N N . ASN A 1 502 ? -6.249 0.491 33.894 1.00 86.00 502 ASN A N 1
ATOM 3809 C CA . ASN A 1 502 ? -6.997 0.245 35.125 1.00 86.00 502 ASN A CA 1
ATOM 3810 C C . ASN A 1 502 ? -8.486 0.592 34.922 1.00 86.00 502 ASN A C 1
ATOM 3812 O O . ASN A 1 502 ? -8.864 1.165 33.899 1.00 86.00 502 ASN A O 1
ATOM 3816 N N . GLU A 1 503 ? -9.340 0.263 35.895 1.00 77.75 503 GLU A N 1
ATOM 3817 C CA . GLU A 1 503 ? -10.794 0.475 35.786 1.00 77.75 503 GLU A CA 1
ATOM 3818 C C . GLU A 1 503 ? -11.186 1.931 35.487 1.00 77.75 503 GLU A C 1
ATOM 3820 O O . GLU A 1 503 ? -12.140 2.171 34.744 1.00 77.75 503 GLU A O 1
ATOM 3825 N N . THR A 1 504 ? -10.435 2.904 36.010 1.00 81.44 504 THR A N 1
ATOM 3826 C CA . THR A 1 504 ? -10.699 4.337 35.816 1.00 81.44 504 THR A CA 1
ATOM 3827 C C . THR A 1 504 ? -10.270 4.852 34.439 1.00 81.44 504 THR A C 1
ATOM 3829 O O . THR A 1 504 ? -10.811 5.856 33.981 1.00 81.44 504 THR A O 1
ATOM 3832 N N . ALA A 1 505 ? -9.363 4.159 33.741 1.00 85.88 505 ALA A N 1
ATOM 3833 C CA . ALA A 1 505 ? -8.902 4.507 32.394 1.00 85.88 505 ALA A CA 1
ATOM 3834 C C . ALA A 1 505 ? -9.722 3.847 31.260 1.00 85.88 505 ALA A C 1
ATOM 3836 O O . ALA A 1 505 ? -9.455 4.069 30.074 1.00 85.88 505 ALA A O 1
ATOM 3837 N N . ILE A 1 506 ? -10.740 3.038 31.585 1.00 88.25 506 ILE A N 1
ATOM 3838 C CA . ILE A 1 506 ? -11.635 2.428 30.590 1.00 88.25 506 ILE A CA 1
ATOM 3839 C C . ILE A 1 506 ? -12.602 3.482 30.029 1.00 88.25 506 ILE A C 1
ATOM 3841 O O . ILE A 1 506 ? -13.602 3.843 30.652 1.00 88.25 506 ILE A O 1
ATOM 3845 N N . THR A 1 507 ? -12.331 3.933 28.804 1.00 88.81 507 THR A N 1
ATOM 3846 C CA . THR A 1 507 ? -13.151 4.904 28.069 1.00 88.81 507 THR A CA 1
ATOM 3847 C C . THR A 1 507 ? -14.451 4.293 27.510 1.00 88.81 507 THR A C 1
ATOM 3849 O O . THR A 1 507 ? -14.558 3.071 27.349 1.00 88.81 507 THR A O 1
ATOM 3852 N N . PRO A 1 508 ? -15.444 5.122 27.126 1.00 86.94 508 PRO A N 1
ATOM 3853 C CA . PRO A 1 508 ? -16.629 4.659 26.399 1.00 86.94 508 PRO A CA 1
ATOM 3854 C C . PRO A 1 508 ? -16.306 3.934 25.084 1.00 86.94 508 PRO A C 1
ATOM 3856 O O . PRO A 1 508 ? -17.013 2.998 24.719 1.00 86.94 508 PRO A O 1
ATOM 3859 N N . ALA A 1 509 ? -15.217 4.308 24.402 1.00 82.81 509 ALA A N 1
ATOM 3860 C CA . ALA A 1 509 ? -14.765 3.632 23.185 1.00 82.81 509 ALA A CA 1
ATOM 3861 C C . ALA A 1 509 ? -14.330 2.184 23.469 1.00 82.81 509 ALA A C 1
ATOM 3863 O O . ALA A 1 509 ? -14.740 1.269 22.757 1.00 82.81 509 ALA A O 1
ATOM 3864 N N . HIS A 1 510 ? -13.594 1.947 24.562 1.00 87.94 510 HIS A N 1
ATOM 3865 C CA . HIS A 1 510 ? -13.238 0.589 24.992 1.00 87.94 510 HIS A CA 1
ATOM 3866 C C . HIS A 1 510 ? -14.478 -0.239 25.345 1.00 87.94 510 HIS A C 1
ATOM 3868 O O . HIS A 1 510 ? -14.561 -1.414 24.993 1.00 87.94 510 HIS A O 1
ATOM 3874 N N . ARG A 1 511 ? -15.475 0.377 25.996 1.00 88.75 511 ARG A N 1
ATOM 3875 C CA . ARG A 1 511 ? -16.749 -0.292 26.303 1.00 88.75 511 ARG A CA 1
ATOM 3876 C C . ARG A 1 511 ? -17.521 -0.643 25.035 1.00 88.75 511 ARG A C 1
ATOM 3878 O O . ARG A 1 511 ? -18.020 -1.757 24.950 1.00 88.75 511 ARG A O 1
ATOM 3885 N N . LYS A 1 512 ? -17.553 0.248 24.037 1.00 85.25 512 LYS A N 1
ATOM 3886 C CA . LYS A 1 512 ? -18.155 -0.016 22.719 1.00 85.25 512 LYS A CA 1
ATOM 3887 C C . LYS A 1 512 ? -17.521 -1.240 22.049 1.00 85.25 512 LYS A C 1
ATOM 3889 O O . LYS A 1 512 ? -18.249 -2.104 21.580 1.00 85.25 512 LYS A O 1
ATOM 3894 N N . MET A 1 513 ? -16.192 -1.358 22.069 1.00 85.69 513 MET A N 1
ATOM 3895 C CA . MET A 1 513 ? -15.472 -2.516 21.509 1.00 85.69 513 MET A CA 1
ATOM 3896 C C . MET A 1 513 ? -15.744 -3.838 22.251 1.00 85.69 513 MET A C 1
ATOM 3898 O O . MET A 1 513 ? -15.481 -4.912 21.714 1.00 85.69 513 MET A O 1
ATOM 3902 N N . ALA A 1 514 ? -16.258 -3.773 23.481 1.00 91.62 514 ALA A N 1
ATOM 3903 C CA . ALA A 1 514 ? -16.658 -4.934 24.269 1.00 91.62 514 ALA A CA 1
ATOM 3904 C C . ALA A 1 514 ? -18.157 -5.266 24.149 1.00 91.62 514 ALA A C 1
ATOM 3906 O O . ALA A 1 514 ? -18.621 -6.179 24.829 1.00 91.62 514 ALA A O 1
ATOM 3907 N N . MET A 1 515 ? -18.922 -4.552 23.317 1.00 93.31 515 MET A N 1
ATOM 3908 C CA . MET A 1 515 ? -20.325 -4.869 23.042 1.00 93.31 515 MET A CA 1
ATOM 3909 C C . MET A 1 515 ? -20.400 -5.959 21.972 1.00 93.31 515 MET A C 1
ATOM 3911 O O . MET A 1 515 ? -20.098 -5.704 20.808 1.00 93.31 515 MET A O 1
ATOM 3915 N N . LEU A 1 516 ? -20.793 -7.172 22.361 1.00 95.44 516 LEU A N 1
ATOM 3916 C CA . LEU A 1 516 ? -20.805 -8.354 21.496 1.00 95.44 516 LEU A CA 1
ATOM 3917 C C . LEU A 1 516 ? -22.164 -9.071 21.574 1.00 95.44 516 LEU A C 1
ATOM 3919 O O . LEU A 1 516 ? -22.819 -9.002 22.616 1.00 95.44 516 LEU A O 1
ATOM 3923 N N . PRO A 1 517 ? -22.592 -9.788 20.521 1.00 95.69 517 PRO A N 1
ATOM 3924 C CA . PRO A 1 517 ? -23.753 -10.674 20.603 1.00 95.69 517 PRO A CA 1
ATOM 3925 C C . PRO A 1 517 ? -23.543 -11.803 21.627 1.00 95.69 517 PRO A C 1
ATOM 3927 O O . PRO A 1 517 ? -22.408 -12.284 21.759 1.00 95.69 517 PRO A O 1
ATOM 3930 N N . PRO A 1 518 ? -24.591 -12.275 22.326 1.00 93.00 518 PRO A N 1
ATOM 3931 C CA . PRO A 1 518 ? -24.496 -13.371 23.289 1.00 93.00 518 PRO A CA 1
ATOM 3932 C C . PRO A 1 518 ? -23.887 -14.662 22.731 1.00 93.00 518 PRO A C 1
ATOM 3934 O O . PRO A 1 518 ? -23.203 -15.372 23.467 1.00 93.00 518 PRO A O 1
ATOM 3937 N N . SER A 1 519 ? -24.076 -14.966 21.441 1.00 92.88 519 SER A N 1
ATOM 3938 C CA . SER A 1 519 ? -23.498 -16.161 20.806 1.00 92.88 519 SER A CA 1
ATOM 3939 C C . SER A 1 519 ? -21.985 -16.072 20.547 1.00 92.88 519 SER A C 1
ATOM 3941 O O . SER A 1 519 ? -21.379 -17.016 20.026 1.00 92.88 519 SER A O 1
ATOM 3943 N N . THR A 1 520 ? -21.343 -14.958 20.916 1.00 95.69 520 THR A N 1
ATOM 3944 C CA . THR A 1 520 ? -19.929 -14.729 20.623 1.00 95.69 520 THR A CA 1
ATOM 3945 C C . THR A 1 520 ? -19.013 -15.631 21.444 1.00 95.69 520 THR A C 1
ATOM 3947 O O . THR A 1 520 ? -18.942 -15.563 22.669 1.00 95.69 520 THR A O 1
ATOM 3950 N N . THR A 1 521 ? -18.202 -16.412 20.741 1.00 93.56 521 THR A N 1
ATOM 3951 C CA . THR A 1 521 ? -17.066 -17.154 21.281 1.00 93.56 521 THR A CA 1
ATOM 3952 C C . THR A 1 521 ? -15.766 -16.400 20.996 1.00 93.56 521 THR A C 1
ATOM 3954 O O . THR A 1 521 ? -15.403 -16.176 19.839 1.00 93.56 521 THR A O 1
ATOM 3957 N N . LEU A 1 522 ? -15.017 -16.058 22.050 1.00 92.94 522 LEU A N 1
ATOM 3958 C CA . LEU A 1 522 ? -13.681 -15.464 21.939 1.00 92.94 522 LEU A CA 1
ATOM 3959 C C . LEU A 1 522 ? -12.641 -16.563 21.688 1.00 92.94 522 LEU A C 1
ATOM 3961 O O . LEU A 1 522 ? -12.214 -17.265 22.605 1.00 92.94 522 LEU A O 1
ATOM 3965 N N . ARG A 1 523 ? -12.231 -16.727 20.432 1.00 89.06 523 ARG A N 1
ATOM 3966 C CA . ARG A 1 523 ? -11.247 -17.730 20.017 1.00 89.06 523 ARG A CA 1
ATOM 3967 C C . ARG A 1 523 ? -9.829 -17.202 20.213 1.00 89.06 523 ARG A C 1
ATOM 3969 O O . ARG A 1 523 ? -9.442 -16.190 19.629 1.00 89.06 523 ARG A O 1
ATOM 3976 N N . ASP A 1 524 ? -9.044 -17.903 21.022 1.00 87.44 524 ASP A N 1
ATOM 3977 C CA . ASP A 1 524 ? -7.671 -17.505 21.319 1.00 87.44 524 ASP A CA 1
ATOM 3978 C C . ASP A 1 524 ? -6.754 -17.619 20.105 1.00 87.44 524 ASP A C 1
ATOM 3980 O O . ASP A 1 524 ? -6.711 -18.643 19.426 1.00 87.44 524 ASP A O 1
ATOM 3984 N N . VAL A 1 525 ? -5.978 -16.562 19.882 1.00 82.00 525 VAL A N 1
ATOM 3985 C CA . VAL A 1 525 ? -4.879 -16.536 18.919 1.00 82.00 525 VAL A CA 1
ATOM 3986 C C . VAL A 1 525 ? -3.602 -16.758 19.714 1.00 82.00 525 VAL A C 1
ATOM 3988 O O . VAL A 1 525 ? -3.292 -15.966 20.603 1.00 82.00 525 VAL A O 1
ATOM 3991 N N . ILE A 1 526 ? -2.897 -17.847 19.428 1.00 79.19 526 ILE A N 1
ATOM 3992 C CA . ILE A 1 526 ? -1.591 -18.144 20.021 1.00 79.19 526 ILE A CA 1
ATOM 3993 C C . ILE A 1 526 ? -0.549 -17.821 18.960 1.00 79.19 526 ILE A C 1
ATOM 3995 O O . ILE A 1 526 ? -0.650 -18.320 17.838 1.00 79.19 526 ILE A O 1
ATOM 3999 N N . ASP A 1 527 ? 0.401 -16.956 19.292 1.00 68.19 527 ASP A N 1
ATOM 4000 C CA . ASP A 1 527 ? 1.492 -16.623 18.383 1.00 68.19 527 ASP A CA 1
ATOM 4001 C C . ASP A 1 527 ? 2.559 -17.732 18.332 1.00 68.19 527 ASP A C 1
ATOM 4003 O O . ASP A 1 527 ? 2.503 -18.735 19.049 1.00 68.19 527 ASP A O 1
ATOM 4007 N N . THR A 1 528 ? 3.555 -17.558 17.464 1.00 61.59 528 THR A N 1
ATOM 4008 C CA . THR A 1 528 ? 4.651 -18.520 17.271 1.00 61.59 528 THR A CA 1
ATOM 4009 C C . THR A 1 528 ? 5.547 -18.685 18.500 1.00 61.59 528 THR A C 1
ATOM 4011 O O . THR A 1 528 ? 6.258 -19.682 18.590 1.00 61.59 528 THR A O 1
ATOM 4014 N N . SER A 1 529 ? 5.497 -17.757 19.463 1.00 69.38 529 SER A N 1
ATOM 4015 C CA . SER A 1 529 ? 6.208 -17.855 20.744 1.00 69.38 529 SER A CA 1
ATOM 4016 C C . SER A 1 529 ? 5.416 -18.618 21.814 1.00 69.38 529 SER A C 1
ATOM 4018 O O . SER A 1 529 ? 5.896 -18.800 22.931 1.00 69.38 529 SER A O 1
ATOM 4020 N N . GLY A 1 530 ? 4.199 -19.071 21.488 1.00 73.06 530 GLY A N 1
ATOM 4021 C CA . GLY A 1 530 ? 3.288 -19.719 22.428 1.00 73.06 530 GLY A CA 1
ATOM 4022 C C . GLY A 1 530 ? 2.516 -18.735 23.310 1.00 73.06 530 GLY A C 1
ATOM 4023 O O . GLY A 1 530 ? 1.760 -19.166 24.183 1.00 73.06 530 GLY A O 1
ATOM 4024 N N . LYS A 1 531 ? 2.660 -17.421 23.092 1.00 78.81 531 LYS A N 1
ATOM 4025 C CA . LYS A 1 531 ? 1.962 -16.404 23.877 1.00 78.81 531 LYS A CA 1
ATOM 4026 C C . LYS A 1 531 ? 0.553 -16.187 23.328 1.00 78.81 531 LYS A C 1
ATOM 4028 O O . LYS A 1 531 ? 0.314 -16.101 22.123 1.00 78.81 531 LYS A O 1
ATOM 4033 N N . LYS A 1 532 ? -0.410 -16.094 24.245 1.00 81.94 532 LYS A N 1
ATOM 4034 C CA . LYS A 1 532 ? -1.806 -15.786 23.932 1.00 81.94 532 LYS A CA 1
ATOM 4035 C C . LYS A 1 532 ? -1.946 -14.298 23.611 1.00 81.94 532 LYS A C 1
ATOM 4037 O O . LYS A 1 532 ? -1.602 -13.444 24.424 1.00 81.94 532 LYS A O 1
ATOM 4042 N N . SER A 1 533 ? -2.465 -13.999 22.426 1.00 83.75 533 SER A N 1
ATOM 4043 C CA . SER A 1 533 ? -2.783 -12.637 22.010 1.00 83.75 533 SER A CA 1
ATOM 4044 C C . SER A 1 533 ? -3.971 -12.100 22.814 1.00 83.75 533 SER A C 1
ATOM 4046 O O . SER A 1 533 ? -4.976 -12.811 22.970 1.00 83.75 533 SER A O 1
ATOM 4048 N N . PRO A 1 534 ? -3.920 -10.833 23.261 1.00 84.12 534 PRO A N 1
ATOM 4049 C CA . PRO A 1 534 ? -5.071 -10.197 23.885 1.00 84.12 534 PRO A CA 1
ATOM 4050 C C . PRO A 1 534 ? -6.200 -9.934 22.874 1.00 84.12 534 PRO A C 1
ATOM 4052 O O . PRO A 1 534 ? -7.331 -9.696 23.276 1.00 84.12 534 PRO A O 1
ATOM 4055 N N . TRP A 1 535 ? -5.945 -10.042 21.564 1.00 88.06 535 TRP A N 1
ATOM 4056 C CA . TRP A 1 535 ? -6.932 -9.812 20.507 1.00 88.06 535 TRP A CA 1
ATOM 4057 C C . TRP A 1 535 ? -7.468 -11.133 19.927 1.00 88.06 535 TRP A C 1
ATOM 4059 O O . TRP A 1 535 ? -6.897 -11.644 18.952 1.00 88.06 535 TRP A O 1
ATOM 4069 N N . PRO A 1 536 ? -8.573 -11.694 20.460 1.00 90.44 536 PRO A N 1
ATOM 4070 C CA . PRO A 1 536 ? -9.125 -12.961 19.987 1.00 90.44 536 PRO A CA 1
ATOM 4071 C C . PRO A 1 536 ? -9.715 -12.839 18.578 1.00 90.44 536 PRO A C 1
ATOM 4073 O O . PRO A 1 536 ? -9.966 -11.745 18.066 1.00 90.44 536 PRO A O 1
ATOM 4076 N N . VAL A 1 537 ? -9.941 -13.974 17.925 1.00 92.25 537 VAL A N 1
ATOM 4077 C CA . VAL A 1 537 ? -10.896 -14.049 16.815 1.00 92.25 537 VAL A CA 1
ATOM 4078 C C . VAL A 1 537 ? -12.298 -14.078 17.417 1.00 92.25 537 VAL A C 1
ATOM 4080 O O . VAL A 1 537 ? -12.575 -14.888 18.301 1.00 92.25 537 VAL A O 1
ATOM 4083 N N . LEU A 1 538 ? -13.180 -13.197 16.951 1.00 94.12 538 LEU A N 1
ATOM 4084 C CA . LEU A 1 538 ? -14.583 -13.228 17.347 1.00 94.12 538 LEU A CA 1
ATOM 4085 C C . LEU A 1 538 ? -15.300 -14.222 16.437 1.00 94.12 538 LEU A C 1
ATOM 4087 O O . LEU A 1 538 ? -15.358 -14.021 15.224 1.00 94.12 538 LEU A O 1
ATOM 4091 N N . GLN A 1 539 ? -15.806 -15.307 17.013 1.00 94.62 539 GLN A N 1
ATOM 4092 C CA . GLN A 1 539 ? -16.710 -16.210 16.314 1.00 94.62 539 GLN A CA 1
ATOM 4093 C C . GLN A 1 539 ? -18.127 -15.975 16.827 1.00 94.62 539 GLN A C 1
ATOM 4095 O O . GLN A 1 539 ? -18.380 -16.198 18.005 1.00 94.62 539 GLN A O 1
ATOM 4100 N N . ILE A 1 540 ? -19.037 -15.570 15.950 1.00 95.06 540 ILE A N 1
ATOM 4101 C CA . ILE A 1 540 ? -20.449 -15.327 16.255 1.00 95.06 540 ILE A CA 1
ATOM 4102 C C . ILE A 1 540 ? -21.247 -16.344 15.438 1.00 95.06 540 ILE A C 1
ATOM 4104 O O . ILE A 1 540 ? -21.299 -16.248 14.212 1.00 95.06 540 ILE A O 1
ATOM 4108 N N . ASP A 1 541 ? -21.754 -17.391 16.092 1.00 91.88 541 ASP A N 1
ATOM 4109 C CA . ASP A 1 541 ? -22.261 -18.603 15.428 1.00 91.88 541 ASP A CA 1
ATOM 4110 C C . ASP A 1 541 ? -21.266 -19.162 14.375 1.00 91.88 541 ASP A C 1
ATOM 4112 O O . ASP A 1 541 ? -20.175 -19.633 14.725 1.00 91.88 541 ASP A O 1
ATOM 4116 N N . ARG A 1 542 ? -21.607 -19.098 13.080 1.00 93.38 542 ARG A N 1
ATOM 4117 C CA . ARG A 1 542 ? -20.785 -19.557 11.943 1.00 93.38 542 ARG A CA 1
ATOM 4118 C C . ARG A 1 542 ? -20.048 -18.417 11.231 1.00 93.38 542 ARG A C 1
ATOM 4120 O O . ARG A 1 542 ? -19.496 -18.630 10.149 1.00 93.38 542 ARG A O 1
ATOM 4127 N N . VAL A 1 543 ? -20.032 -17.224 11.826 1.00 96.75 543 VAL A N 1
ATOM 4128 C CA . VAL A 1 543 ? -19.349 -16.035 11.305 1.00 96.75 543 VAL A CA 1
ATOM 4129 C C . VAL A 1 543 ? -18.046 -15.801 12.063 1.00 96.75 543 VAL A C 1
ATOM 4131 O O . VAL A 1 543 ? -18.043 -15.682 13.286 1.00 96.75 543 VAL A O 1
ATOM 4134 N N . PHE A 1 544 ? -16.932 -15.705 11.345 1.00 96.88 544 PHE A N 1
ATOM 4135 C CA . PHE A 1 544 ? -15.654 -15.252 11.887 1.00 96.88 544 PHE A CA 1
ATOM 4136 C C . PHE A 1 544 ? -15.448 -13.784 11.536 1.00 96.88 544 PHE A C 1
ATOM 4138 O O . PHE A 1 544 ? -15.361 -13.435 10.360 1.00 96.88 544 PHE A O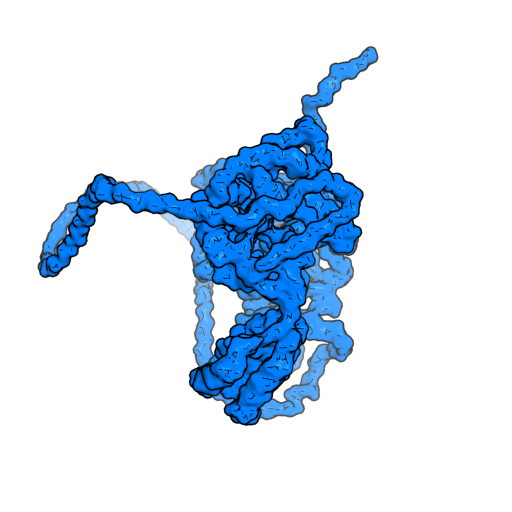 1
ATOM 4145 N N . VAL A 1 545 ? -15.344 -12.934 12.555 1.00 96.75 545 VAL A N 1
ATOM 4146 C CA . VAL A 1 545 ? -15.186 -11.490 12.377 1.00 96.75 545 VAL A CA 1
ATOM 4147 C C . VAL A 1 545 ? -13.711 -11.115 12.512 1.00 96.75 545 VAL A C 1
ATOM 4149 O O . VAL A 1 545 ? -13.110 -11.303 13.577 1.00 96.75 545 VAL A O 1
ATOM 4152 N N . LEU A 1 546 ? -13.107 -10.629 11.423 1.00 95.44 546 LEU A N 1
ATOM 4153 C CA . LEU A 1 546 ? -11.681 -10.296 11.351 1.00 95.44 546 LEU A CA 1
ATOM 4154 C C . LEU A 1 546 ? -11.463 -8.811 10.989 1.00 95.44 546 LEU A C 1
ATOM 4156 O O . LEU A 1 546 ? -12.288 -8.198 10.310 1.00 95.44 546 LEU A O 1
ATOM 4160 N N . PRO A 1 547 ? -10.335 -8.219 11.425 1.00 92.25 547 PRO A N 1
ATOM 4161 C CA . PRO A 1 547 ? -9.953 -6.860 11.059 1.00 92.25 547 PRO A CA 1
ATOM 4162 C C . PRO A 1 547 ? -9.574 -6.756 9.581 1.00 92.25 547 PRO A C 1
ATOM 4164 O O . PRO A 1 547 ? -9.098 -7.725 8.996 1.00 92.25 547 PRO A O 1
ATOM 4167 N N . GLY A 1 548 ? -9.724 -5.558 9.010 1.00 89.25 548 GLY A N 1
ATOM 4168 C CA . GLY A 1 548 ? -9.381 -5.281 7.609 1.00 89.25 548 GLY A CA 1
ATOM 4169 C C . GLY A 1 548 ? -7.877 -5.156 7.343 1.00 89.25 548 GLY A C 1
ATOM 4170 O O . GLY A 1 548 ? -7.428 -5.391 6.228 1.00 89.25 548 GLY A O 1
ATOM 4171 N N . VAL A 1 549 ? -7.063 -4.851 8.360 1.00 87.38 549 VAL A N 1
ATOM 4172 C CA . VAL A 1 549 ? -5.605 -4.712 8.193 1.00 87.38 549 VAL A CA 1
ATOM 4173 C C . VAL A 1 549 ? -4.979 -6.068 7.810 1.00 87.38 549 VAL A C 1
ATOM 4175 O O . VAL A 1 549 ? -5.046 -6.999 8.625 1.00 87.38 549 VAL A O 1
ATOM 4178 N N . PRO A 1 550 ? -4.303 -6.194 6.646 1.00 85.69 550 PRO A N 1
ATOM 4179 C CA . PRO A 1 550 ? -3.878 -7.490 6.108 1.00 85.69 550 PRO A CA 1
ATOM 4180 C C . PRO A 1 550 ? -3.004 -8.328 7.038 1.00 85.69 550 PRO A C 1
ATOM 4182 O O . PRO A 1 550 ? -3.212 -9.533 7.164 1.00 85.69 550 PRO A O 1
ATOM 4185 N N . LYS A 1 551 ? -2.072 -7.700 7.768 1.00 85.12 551 LYS A N 1
ATOM 4186 C CA . LYS A 1 551 ? -1.211 -8.391 8.746 1.00 85.12 551 LYS A CA 1
ATOM 4187 C C . LYS A 1 551 ? -2.028 -9.098 9.834 1.00 85.12 551 LYS A C 1
ATOM 4189 O O . LYS A 1 551 ? -1.738 -10.239 10.192 1.00 85.12 551 LYS A O 1
ATOM 4194 N N . PHE A 1 552 ? -3.057 -8.436 10.362 1.00 87.50 552 PHE A N 1
ATOM 4195 C CA . PHE A 1 552 ? -3.895 -8.992 11.428 1.00 87.50 552 PHE A CA 1
ATOM 4196 C C . PHE A 1 552 ? -4.918 -9.989 10.892 1.00 87.50 552 PHE A C 1
ATOM 4198 O O . PHE A 1 552 ? -5.184 -10.998 11.549 1.00 87.50 552 PHE A O 1
ATOM 4205 N N . PHE A 1 553 ? -5.458 -9.731 9.700 1.00 93.00 553 PHE A N 1
ATOM 4206 C CA . PHE A 1 553 ? -6.317 -10.673 8.996 1.00 93.00 553 PHE A CA 1
ATOM 4207 C C . PHE A 1 553 ? -5.575 -11.994 8.738 1.00 93.00 553 PHE A C 1
ATOM 4209 O O . PHE A 1 553 ? -6.061 -13.057 9.121 1.00 93.00 553 PHE A O 1
ATOM 4216 N N . ALA A 1 554 ? -4.355 -11.925 8.194 1.00 89.31 554 ALA A N 1
ATOM 4217 C CA . ALA A 1 554 ? -3.498 -13.076 7.918 1.00 89.31 554 ALA A CA 1
ATOM 4218 C C . ALA A 1 554 ? -3.233 -13.928 9.163 1.00 89.31 554 ALA A C 1
ATOM 4220 O O . ALA A 1 554 ? -3.503 -15.130 9.160 1.00 89.31 554 ALA A O 1
ATOM 4221 N N . ALA A 1 555 ? -2.781 -13.291 10.248 1.00 86.88 555 ALA A N 1
ATOM 4222 C CA . ALA A 1 555 ? -2.492 -13.978 11.502 1.00 86.88 555 ALA A CA 1
ATOM 4223 C C . ALA A 1 555 ? -3.730 -14.700 12.059 1.00 86.88 555 ALA A C 1
ATOM 4225 O O . ALA A 1 555 ? -3.639 -15.825 12.545 1.00 86.88 555 ALA A O 1
ATOM 4226 N N . LYS A 1 556 ? -4.913 -14.082 11.962 1.00 91.25 556 LYS A N 1
ATOM 4227 C CA . LYS A 1 556 ? -6.169 -14.696 12.411 1.00 91.25 556 LYS A CA 1
ATOM 4228 C C . LYS A 1 556 ? -6.614 -15.833 11.491 1.00 91.25 556 LYS A C 1
ATOM 4230 O O . LYS A 1 556 ? -7.065 -16.861 11.993 1.00 91.25 556 LYS A O 1
ATOM 4235 N N . MET A 1 557 ? -6.438 -15.693 10.177 1.00 92.44 557 MET A N 1
ATOM 4236 C CA . MET A 1 557 ? -6.723 -16.755 9.209 1.00 92.44 557 MET A CA 1
ATOM 4237 C C . MET A 1 557 ? -5.879 -18.006 9.447 1.00 92.44 557 MET A C 1
ATOM 4239 O O . MET A 1 557 ? -6.411 -19.112 9.336 1.00 92.44 557 MET A O 1
ATOM 4243 N N . ASP A 1 558 ? -4.608 -17.850 9.822 1.00 87.00 558 ASP A N 1
ATOM 4244 C CA . ASP A 1 558 ? -3.735 -18.979 10.158 1.00 87.00 558 ASP A CA 1
ATOM 4245 C C . ASP A 1 558 ? -4.275 -19.787 11.333 1.00 87.00 558 ASP A C 1
ATOM 4247 O O . ASP A 1 558 ? -4.374 -21.015 11.260 1.00 87.00 558 ASP A O 1
ATOM 4251 N N . VAL A 1 559 ? -4.718 -19.103 12.389 1.00 84.69 559 VAL A N 1
ATOM 4252 C CA . VAL A 1 559 ? -5.312 -19.784 13.539 1.00 84.69 559 VAL A CA 1
ATOM 4253 C C . VAL A 1 559 ? -6.641 -20.436 13.159 1.00 84.69 559 VAL A C 1
ATOM 4255 O O . VAL A 1 559 ? -6.866 -21.593 13.517 1.00 84.69 559 VAL A O 1
ATOM 4258 N N . ILE A 1 560 ? -7.492 -19.748 12.392 1.00 89.56 560 ILE A N 1
ATOM 4259 C CA . ILE A 1 560 ? -8.794 -20.277 11.967 1.00 89.56 560 ILE A CA 1
ATOM 4260 C C . ILE A 1 560 ? -8.649 -21.552 11.141 1.00 89.56 560 ILE A C 1
ATOM 4262 O O . ILE A 1 560 ? -9.288 -22.569 11.440 1.00 89.56 560 ILE A O 1
ATOM 4266 N N . CYS A 1 561 ? -7.776 -21.521 10.139 1.00 88.88 561 CYS A N 1
ATOM 4267 C CA . CYS A 1 561 ? -7.534 -22.663 9.271 1.00 88.88 561 CYS A CA 1
ATOM 4268 C C . CYS A 1 561 ? -6.860 -23.804 10.038 1.00 88.88 561 CYS A C 1
ATOM 4270 O O . CYS A 1 561 ? -7.322 -24.938 9.949 1.00 88.88 561 CYS A O 1
ATOM 4272 N N . GLY A 1 562 ? -5.824 -23.509 10.832 1.00 81.62 562 GLY A N 1
ATOM 4273 C CA . GLY A 1 562 ? -5.053 -24.526 11.549 1.00 81.62 562 GLY A CA 1
ATOM 4274 C C . GLY A 1 562 ? -5.776 -25.158 12.740 1.00 81.62 562 GLY A C 1
ATOM 4275 O O . GLY A 1 562 ? -5.468 -26.289 13.109 1.00 81.62 562 GLY A O 1
ATOM 4276 N N . SER A 1 563 ? -6.731 -24.452 13.351 1.00 81.00 563 SER A N 1
ATOM 4277 C CA . SER A 1 563 ? -7.360 -24.893 14.604 1.00 81.00 563 SER A CA 1
ATOM 4278 C C . SER A 1 563 ? -8.823 -25.295 14.483 1.00 81.00 563 SER A C 1
ATOM 4280 O O . SER A 1 563 ? -9.274 -26.081 15.319 1.00 81.00 563 SER A O 1
ATOM 4282 N N . TRP A 1 564 ? -9.579 -24.762 13.511 1.00 79.88 564 TRP A N 1
ATOM 4283 C CA . TRP A 1 564 ? -11.041 -24.896 13.533 1.00 79.88 564 TRP A CA 1
ATOM 4284 C C . TRP A 1 564 ? -11.698 -25.279 12.216 1.00 79.88 564 TRP A C 1
ATOM 4286 O O . TRP A 1 564 ? -12.729 -25.925 12.290 1.00 79.88 564 TRP A O 1
ATOM 4296 N N . LEU A 1 565 ? -11.182 -24.934 11.037 1.00 82.81 565 LEU A N 1
ATOM 4297 C CA . LEU A 1 565 ? -11.931 -25.199 9.798 1.00 82.81 565 LEU A CA 1
ATOM 4298 C C . LEU A 1 565 ? -11.651 -26.555 9.153 1.00 82.81 565 LEU A C 1
ATOM 4300 O O . LEU A 1 565 ? -12.577 -27.246 8.741 1.00 82.81 565 LEU A O 1
ATOM 4304 N N . GLY A 1 566 ? -10.388 -26.943 9.016 1.00 72.94 566 GLY A N 1
ATOM 4305 C CA . GLY A 1 566 ? -10.057 -28.114 8.218 1.00 72.94 566 GLY A CA 1
ATOM 4306 C C . GLY A 1 566 ? -8.676 -28.651 8.521 1.00 72.94 566 GLY A C 1
ATOM 4307 O O . GLY A 1 566 ? -7.838 -27.984 9.117 1.00 72.94 566 GLY A O 1
ATOM 4308 N N . LYS A 1 567 ? -8.444 -29.896 8.111 1.00 77.69 567 LYS A N 1
ATOM 4309 C CA . LYS A 1 567 ? -7.097 -30.466 8.123 1.00 77.69 567 LYS A CA 1
ATOM 4310 C C . LYS A 1 567 ? -6.358 -30.008 6.866 1.00 77.69 567 LYS A C 1
ATOM 4312 O O . LYS A 1 567 ? -7.010 -29.884 5.829 1.00 77.69 567 LYS A O 1
ATOM 4317 N N . PRO A 1 568 ? -5.031 -29.821 6.926 1.00 79.81 568 PRO A N 1
ATOM 4318 C CA . PRO A 1 568 ? -4.232 -29.561 5.738 1.00 79.81 568 PRO A CA 1
ATOM 4319 C C . PRO A 1 568 ? -4.538 -30.572 4.626 1.00 79.81 568 PRO A C 1
ATOM 4321 O O . PRO A 1 568 ? -4.519 -31.784 4.852 1.00 79.81 568 PRO A O 1
ATOM 4324 N N . ARG A 1 569 ? -4.841 -30.060 3.433 1.00 81.38 569 ARG A N 1
ATOM 4325 C CA . ARG A 1 569 ? -5.071 -30.823 2.204 1.00 81.38 569 ARG A CA 1
ATOM 4326 C C . ARG A 1 569 ? -4.134 -30.298 1.118 1.00 81.38 569 ARG A C 1
ATOM 4328 O O . ARG A 1 569 ? -4.555 -29.464 0.313 1.00 81.38 569 ARG A O 1
ATOM 4335 N N . PRO A 1 570 ? -2.863 -30.733 1.112 1.00 79.69 570 PRO A N 1
ATOM 4336 C CA . PRO A 1 570 ? -1.917 -30.311 0.090 1.00 79.69 570 PRO A CA 1
ATOM 4337 C C . PRO A 1 570 ? -2.442 -30.657 -1.308 1.00 79.69 570 PRO A C 1
ATOM 4339 O O . PRO A 1 570 ? -3.159 -31.647 -1.497 1.00 79.69 570 PRO A O 1
ATOM 4342 N N . LYS A 1 571 ? -2.107 -29.809 -2.277 1.00 82.56 571 LYS A N 1
ATOM 4343 C CA . LYS A 1 571 ? -2.494 -29.941 -3.682 1.00 82.56 571 LYS A CA 1
ATOM 4344 C C . LYS A 1 571 ? -1.251 -30.235 -4.512 1.00 82.56 571 LYS A C 1
ATOM 4346 O O . LYS A 1 571 ? -0.218 -29.615 -4.280 1.00 82.56 571 LYS A O 1
ATOM 4351 N N . ALA A 1 572 ? -1.384 -31.138 -5.475 1.00 85.81 572 ALA A N 1
ATOM 4352 C CA . ALA A 1 572 ? -0.371 -31.389 -6.490 1.00 85.81 572 ALA A CA 1
ATOM 4353 C C . ALA A 1 572 ? -0.748 -30.609 -7.751 1.00 85.81 572 ALA A C 1
ATOM 4355 O O . ALA A 1 572 ? -1.899 -30.695 -8.189 1.00 85.81 572 ALA A O 1
ATOM 4356 N N . THR A 1 573 ? 0.207 -29.878 -8.331 1.00 87.50 573 THR A N 1
ATOM 4357 C CA . THR A 1 573 ? -0.007 -29.058 -9.531 1.00 87.50 573 THR A CA 1
ATOM 4358 C C . THR A 1 573 ? 0.994 -29.424 -10.624 1.00 87.50 573 THR A C 1
ATOM 4360 O O . THR A 1 573 ? 2.161 -29.730 -10.354 1.00 87.50 573 THR A O 1
ATOM 4363 N N . ARG A 1 574 ? 0.545 -29.395 -11.879 1.00 89.56 574 ARG A N 1
ATOM 4364 C CA . ARG A 1 574 ? 1.386 -29.515 -13.074 1.00 89.56 574 ARG A CA 1
ATOM 4365 C C . ARG A 1 574 ? 1.064 -28.372 -14.021 1.00 89.56 574 ARG A C 1
ATOM 4367 O O . ARG A 1 574 ? -0.102 -28.132 -14.320 1.00 89.56 574 ARG A O 1
ATOM 4374 N N . LYS A 1 575 ? 2.094 -27.664 -14.476 1.00 90.62 575 LYS A N 1
ATOM 4375 C CA . LYS A 1 575 ? 1.978 -26.591 -15.463 1.00 90.62 575 LYS A CA 1
ATOM 4376 C C . LYS A 1 575 ? 2.604 -27.059 -16.766 1.00 90.62 575 LYS A C 1
ATOM 4378 O O . LYS A 1 575 ? 3.769 -27.438 -16.786 1.00 90.62 575 LYS A O 1
ATOM 4383 N N . VAL A 1 576 ? 1.848 -26.994 -17.850 1.00 90.31 576 VAL A N 1
ATOM 4384 C CA . VAL A 1 576 ? 2.312 -27.319 -19.197 1.00 90.31 576 VAL A CA 1
ATOM 4385 C C . VAL A 1 576 ? 2.212 -26.062 -20.046 1.00 90.31 576 VAL A C 1
ATOM 4387 O O . VAL A 1 576 ? 1.124 -25.529 -20.244 1.00 90.31 576 VAL A O 1
ATOM 4390 N N . THR A 1 577 ? 3.339 -25.574 -20.551 1.00 89.88 577 THR A N 1
ATOM 4391 C CA . THR A 1 577 ? 3.358 -24.466 -21.510 1.00 89.88 577 THR A CA 1
ATOM 4392 C C . THR A 1 577 ? 3.427 -25.043 -22.912 1.00 89.88 577 THR A C 1
ATOM 4394 O O . THR A 1 577 ? 4.354 -25.792 -23.220 1.00 89.88 577 THR A O 1
ATOM 4397 N N . VAL A 1 578 ? 2.493 -24.665 -23.781 1.00 90.38 578 VAL A N 1
ATOM 4398 C CA . VAL A 1 578 ? 2.455 -25.104 -25.181 1.00 90.38 578 VAL A CA 1
ATOM 4399 C C . VAL A 1 578 ? 2.512 -23.922 -26.144 1.00 90.38 578 VAL A C 1
ATOM 4401 O O . VAL A 1 578 ? 1.961 -22.859 -25.875 1.00 90.38 578 VAL A O 1
ATOM 4404 N N . ALA A 1 579 ? 3.163 -24.099 -27.291 1.00 89.25 579 ALA A N 1
ATOM 4405 C CA . ALA A 1 579 ? 3.238 -23.144 -28.399 1.00 89.25 579 ALA A CA 1
ATOM 4406 C C . ALA A 1 579 ? 2.026 -23.272 -29.342 1.00 89.25 579 ALA A C 1
ATOM 4408 O O . ALA A 1 579 ? 2.168 -23.357 -30.564 1.00 89.25 579 ALA A O 1
ATOM 4409 N N . LEU A 1 580 ? 0.832 -23.344 -28.757 1.00 85.94 580 LEU A N 1
ATOM 4410 C CA . LEU A 1 580 ? -0.451 -23.407 -29.450 1.00 85.94 580 LEU A CA 1
ATOM 4411 C C . LEU A 1 580 ? -1.369 -22.314 -28.908 1.00 85.94 580 LEU A C 1
ATOM 4413 O O . LEU A 1 580 ? -1.204 -21.866 -27.778 1.00 85.94 580 LEU A O 1
ATOM 4417 N N . GLN A 1 581 ? -2.327 -21.894 -29.733 1.00 85.12 581 GLN A N 1
ATOM 4418 C CA . GLN A 1 581 ? -3.450 -21.074 -29.285 1.00 85.12 581 GLN A CA 1
ATOM 4419 C C . GLN A 1 581 ? -4.483 -21.951 -28.588 1.00 85.12 581 GLN A C 1
ATOM 4421 O O . GLN A 1 581 ? -4.679 -23.108 -28.970 1.00 85.12 581 GLN A O 1
ATOM 4426 N N . GLU A 1 582 ? -5.186 -21.362 -27.627 1.00 83.81 582 GLU A N 1
ATOM 4427 C CA . GLU A 1 582 ? -6.203 -22.038 -26.826 1.00 83.81 582 GLU A CA 1
ATOM 4428 C C . GLU A 1 582 ? -7.276 -22.727 -27.680 1.00 83.81 582 GLU A C 1
ATOM 4430 O O . GLU A 1 582 ? -7.620 -23.873 -27.413 1.00 83.81 582 GLU A O 1
ATOM 4435 N N . GLU A 1 583 ? -7.715 -22.103 -28.776 1.00 86.88 583 GLU A N 1
ATOM 4436 C CA . GLU A 1 583 ? -8.711 -22.654 -29.710 1.00 86.88 583 GLU A CA 1
ATOM 4437 C C . GLU A 1 583 ? -8.345 -24.048 -30.241 1.00 86.88 583 GLU A C 1
ATOM 4439 O O . GLU A 1 583 ? -9.212 -24.904 -30.411 1.00 86.88 583 GLU A O 1
ATOM 4444 N N . LYS A 1 584 ? -7.049 -24.311 -30.454 1.00 87.75 584 LYS A N 1
ATOM 4445 C CA . LYS A 1 584 ? -6.557 -25.612 -30.937 1.00 87.75 584 LYS A CA 1
ATOM 4446 C C . LYS A 1 584 ? -6.542 -26.684 -29.847 1.00 87.75 584 LYS A C 1
ATOM 4448 O O . LYS A 1 584 ? -6.408 -27.863 -30.160 1.00 87.75 584 LYS A O 1
ATOM 4453 N N . LEU A 1 585 ? -6.655 -26.281 -28.585 1.00 89.00 585 LEU A N 1
ATOM 4454 C CA . LEU A 1 585 ? -6.602 -27.151 -27.414 1.00 89.00 585 LEU A CA 1
ATOM 4455 C C . LEU A 1 585 ? -7.996 -27.494 -26.883 1.00 89.00 585 LEU A C 1
ATOM 4457 O O . LEU A 1 585 ? -8.128 -28.505 -26.205 1.00 89.00 585 LEU A O 1
ATOM 4461 N N . VAL A 1 586 ? -9.032 -26.705 -27.197 1.00 89.62 586 VAL A N 1
ATOM 4462 C CA . VAL A 1 586 ? -10.383 -26.849 -26.617 1.00 89.62 586 VAL A CA 1
ATOM 4463 C C . VAL A 1 586 ? -10.929 -28.275 -26.729 1.00 89.62 586 VAL A C 1
ATOM 4465 O O . VAL A 1 586 ? -11.303 -28.858 -25.712 1.00 89.62 586 VAL A O 1
ATOM 4468 N N . SER A 1 587 ? -10.959 -28.865 -27.930 1.00 91.62 587 SER A N 1
ATOM 4469 C CA . SER A 1 587 ? -11.506 -30.221 -28.115 1.00 91.62 587 SER A CA 1
ATOM 4470 C C . SER A 1 587 ? -10.722 -31.265 -27.319 1.00 91.62 587 SER A C 1
ATOM 4472 O O . SER A 1 587 ? -11.311 -32.089 -26.625 1.00 91.62 587 SER A O 1
ATOM 4474 N N . LEU A 1 588 ? -9.390 -31.171 -27.358 1.00 92.44 588 LEU A N 1
ATOM 4475 C CA . LEU A 1 588 ? -8.490 -32.058 -26.629 1.00 92.44 588 LEU A CA 1
ATOM 4476 C C . LEU A 1 588 ? -8.707 -31.959 -25.111 1.00 92.44 588 LEU A C 1
ATOM 4478 O O . LEU A 1 588 ? -8.882 -32.974 -24.440 1.00 92.44 588 LEU A O 1
ATOM 4482 N N . LEU A 1 589 ? -8.722 -30.737 -24.576 1.00 91.88 589 LEU A N 1
ATOM 4483 C CA . LEU A 1 589 ? -8.905 -30.485 -23.150 1.00 91.88 589 LEU A CA 1
ATOM 4484 C C . LEU A 1 589 ? -10.275 -30.963 -22.670 1.00 91.88 589 LEU A C 1
ATOM 4486 O O . LEU A 1 589 ? -10.347 -31.609 -21.630 1.00 91.88 589 LEU A O 1
ATOM 4490 N N . ASN A 1 590 ? -11.345 -30.714 -23.429 1.00 92.69 590 ASN A N 1
ATOM 4491 C CA . ASN A 1 590 ? -12.692 -31.160 -23.067 1.00 92.69 590 ASN A CA 1
ATOM 4492 C C . ASN A 1 590 ? -12.785 -32.687 -22.944 1.00 92.69 590 ASN A C 1
ATOM 4494 O O . ASN A 1 590 ? -13.385 -33.200 -21.997 1.00 92.69 590 ASN A O 1
ATOM 4498 N N . GLU A 1 591 ? -12.167 -33.419 -23.871 1.00 93.25 591 GLU A N 1
ATOM 4499 C CA . GLU A 1 591 ? -12.132 -34.880 -23.819 1.00 93.25 591 GLU A CA 1
ATOM 4500 C C . GLU A 1 591 ? -11.362 -35.384 -22.594 1.00 93.25 591 GLU A C 1
ATOM 4502 O O . GLU A 1 591 ? -11.873 -36.230 -21.858 1.00 93.25 591 GLU A O 1
ATOM 4507 N N . ILE A 1 592 ? -10.180 -34.829 -22.316 1.00 93.06 592 ILE A N 1
ATOM 4508 C CA . ILE A 1 592 ? -9.370 -35.238 -21.160 1.00 93.06 592 ILE A CA 1
ATOM 4509 C C . ILE A 1 592 ? -10.091 -34.896 -19.846 1.00 93.06 592 ILE A C 1
ATOM 4511 O O . ILE A 1 592 ? -10.208 -35.749 -18.966 1.00 93.06 592 ILE A O 1
ATOM 4515 N N . VAL A 1 593 ? -10.657 -33.691 -19.720 1.00 92.31 593 VAL A N 1
ATOM 4516 C CA . VAL A 1 593 ? -11.441 -33.270 -18.543 1.00 92.31 593 VAL A CA 1
ATOM 4517 C C . VAL A 1 593 ? -12.597 -34.236 -18.272 1.00 92.31 593 VAL A C 1
ATOM 4519 O O . VAL A 1 593 ? -12.849 -34.582 -17.118 1.00 92.31 593 VAL A O 1
ATOM 4522 N N . SER A 1 594 ? -13.274 -34.722 -19.320 1.00 92.38 594 SER A N 1
ATOM 4523 C CA . SER A 1 594 ? -14.374 -35.684 -19.173 1.00 92.38 594 SER A CA 1
ATOM 4524 C C . SER A 1 594 ? -13.925 -37.040 -18.608 1.00 92.38 594 SER A C 1
ATOM 4526 O O . SER A 1 594 ? -14.688 -37.690 -17.891 1.00 92.38 594 SER A O 1
ATOM 4528 N N . ARG A 1 595 ? -12.676 -37.450 -18.878 1.00 93.38 595 ARG A N 1
ATOM 4529 C CA . ARG A 1 595 ? -12.083 -38.704 -18.388 1.00 93.38 595 ARG A CA 1
ATOM 4530 C C . ARG A 1 595 ? -11.501 -38.579 -16.980 1.00 93.38 595 ARG A C 1
ATOM 4532 O O . ARG A 1 595 ? -11.524 -39.556 -16.234 1.00 93.38 595 ARG A O 1
ATOM 4539 N N . PHE A 1 596 ? -11.035 -37.389 -16.595 1.00 93.56 596 PHE A N 1
ATOM 4540 C CA . PHE A 1 596 ? -10.423 -37.119 -15.289 1.00 93.56 596 PHE A CA 1
ATOM 4541 C C . PHE A 1 596 ? -11.203 -36.069 -14.471 1.00 93.56 596 PHE A C 1
ATOM 4543 O O . PHE A 1 596 ? -10.644 -35.034 -14.108 1.00 93.56 596 PHE A O 1
ATOM 4550 N N . PRO A 1 597 ? -12.464 -36.330 -14.068 1.00 89.19 597 PRO A N 1
ATOM 4551 C CA . PRO A 1 597 ? -13.309 -35.340 -13.383 1.00 89.19 597 PRO A CA 1
ATOM 4552 C C . PRO A 1 597 ? -12.802 -34.920 -11.989 1.00 89.19 597 PRO A C 1
ATOM 4554 O O . PRO A 1 597 ? -13.296 -33.957 -11.408 1.00 89.19 597 PRO A O 1
ATOM 4557 N N . SER A 1 598 ? -11.835 -35.654 -11.425 1.00 87.25 598 SER A N 1
ATOM 4558 C CA . SER A 1 598 ? -11.190 -35.341 -10.137 1.00 87.25 598 SER A CA 1
ATOM 4559 C C . SER A 1 598 ? -9.906 -34.509 -10.276 1.00 87.25 598 SER A C 1
ATOM 4561 O O . SER A 1 598 ? -9.283 -34.166 -9.267 1.00 87.25 598 SER A O 1
ATOM 4563 N N . VAL A 1 599 ? -9.499 -34.191 -11.509 1.00 90.88 599 VAL A N 1
ATOM 4564 C CA . VAL A 1 599 ? -8.386 -33.293 -11.828 1.00 90.88 599 VAL A CA 1
ATOM 4565 C C . VAL A 1 599 ? -8.980 -32.005 -12.390 1.00 90.88 599 VAL A C 1
ATOM 4567 O O . VAL A 1 599 ? -9.778 -32.020 -13.321 1.00 90.88 599 VAL A O 1
ATOM 4570 N N . SER A 1 600 ? -8.619 -30.874 -11.794 1.00 88.81 600 SER A N 1
ATOM 4571 C CA . SER A 1 600 ? -8.997 -29.560 -12.302 1.00 88.81 600 SER A CA 1
ATOM 4572 C C . SER A 1 600 ? -8.068 -29.182 -13.444 1.00 88.81 600 SER A C 1
ATOM 4574 O O . SER A 1 600 ? -6.855 -29.276 -13.281 1.00 88.81 600 SER A O 1
ATOM 4576 N N . PHE A 1 601 ? -8.628 -28.695 -14.549 1.00 90.25 601 PHE A N 1
ATOM 4577 C CA . PHE A 1 601 ? -7.875 -28.150 -15.675 1.00 90.25 601 PHE A CA 1
ATOM 4578 C C . PHE A 1 601 ? -8.178 -26.660 -15.822 1.00 90.25 601 PHE A C 1
ATOM 4580 O O . PHE A 1 601 ? -9.341 -26.256 -15.813 1.00 90.25 601 PHE A O 1
ATOM 4587 N N . GLY A 1 602 ? -7.134 -25.852 -15.962 1.00 87.44 602 GLY A N 1
ATOM 4588 C CA . GLY A 1 602 ? -7.206 -24.460 -16.394 1.00 87.44 602 GLY A CA 1
ATOM 4589 C C . GLY A 1 602 ? -6.373 -24.274 -17.655 1.00 87.44 602 GLY A C 1
ATOM 4590 O O . GLY A 1 602 ? -5.313 -24.880 -17.779 1.00 87.44 602 GLY A O 1
ATOM 4591 N N . SER A 1 603 ? -6.851 -23.456 -18.584 1.00 86.50 603 SER A N 1
ATOM 4592 C CA . SER A 1 603 ? -6.134 -23.060 -19.796 1.00 86.50 603 SER A CA 1
ATOM 4593 C C . SER A 1 603 ? -6.088 -21.538 -19.834 1.00 86.50 603 SER A C 1
ATOM 4595 O O . SER A 1 603 ? -7.094 -20.886 -19.561 1.00 86.50 603 SER A O 1
ATOM 4597 N N . TYR A 1 604 ? -4.902 -20.986 -20.084 1.00 86.06 604 TYR A N 1
ATOM 4598 C CA . TYR A 1 604 ? -4.650 -19.553 -20.020 1.00 86.06 604 TYR A CA 1
ATOM 4599 C C . TYR A 1 604 ? -3.754 -19.113 -21.187 1.00 86.06 604 TYR A C 1
ATOM 4601 O O . TYR A 1 604 ? -2.590 -19.530 -21.256 1.00 86.06 604 TYR A O 1
ATOM 4609 N N . PRO A 1 605 ? -4.253 -18.302 -22.131 1.00 83.94 605 PRO A N 1
ATOM 4610 C CA . PRO A 1 605 ? -3.444 -17.789 -23.229 1.00 83.94 605 PRO A CA 1
ATOM 4611 C C . PRO A 1 605 ? -2.441 -16.745 -22.715 1.00 83.94 605 PRO A C 1
ATOM 4613 O O . PRO A 1 605 ? -2.804 -15.845 -21.964 1.00 83.94 605 PRO A O 1
ATOM 4616 N N . ILE A 1 606 ? -1.179 -16.845 -23.141 1.00 79.38 606 ILE A N 1
ATOM 4617 C CA . ILE A 1 606 ? -0.145 -15.836 -22.881 1.00 79.38 606 ILE A CA 1
ATOM 4618 C C . ILE A 1 606 ? 0.006 -14.960 -24.122 1.00 79.38 606 ILE A C 1
ATOM 4620 O O . ILE A 1 606 ? 0.414 -15.435 -25.188 1.00 79.38 606 ILE A O 1
ATOM 4624 N N . PHE A 1 607 ? -0.208 -13.658 -23.949 1.00 66.00 607 PHE A N 1
ATOM 4625 C CA . PHE A 1 607 ? 0.092 -12.640 -24.951 1.00 66.00 607 PHE A CA 1
ATOM 4626 C C . PHE A 1 607 ? 1.408 -11.940 -24.576 1.00 66.00 607 PHE A C 1
ATOM 4628 O O . PHE A 1 607 ? 1.459 -11.157 -23.634 1.00 66.00 607 PHE A O 1
ATOM 4635 N N . ARG A 1 608 ? 2.501 -12.248 -25.286 1.00 57.47 608 ARG A N 1
ATOM 4636 C CA . ARG A 1 608 ? 3.727 -11.421 -25.273 1.00 57.47 608 ARG A CA 1
ATOM 4637 C C . ARG A 1 608 ? 3.736 -10.510 -26.503 1.00 57.47 608 ARG A C 1
ATOM 4639 O O . ARG A 1 608 ? 3.066 -10.837 -27.476 1.00 57.47 608 ARG A O 1
ATOM 4646 N N . GLU A 1 609 ? 4.490 -9.407 -26.430 1.00 54.59 609 GLU A N 1
ATOM 4647 C CA . GLU A 1 609 ? 4.653 -8.366 -27.468 1.00 54.59 609 GLU A CA 1
ATOM 4648 C C . GLU A 1 609 ? 4.688 -8.893 -28.918 1.00 54.59 609 GLU A C 1
ATOM 4650 O O . GLU A 1 609 ? 5.108 -10.027 -29.162 1.00 54.59 609 GLU A O 1
ATOM 4655 N N . GLU A 1 610 ? 4.303 -8.017 -29.862 1.00 48.03 610 GLU A N 1
ATOM 4656 C CA . GLU A 1 610 ? 3.881 -8.206 -31.273 1.00 48.03 610 GLU A CA 1
ATOM 4657 C C . GLU A 1 610 ? 4.676 -9.179 -32.181 1.00 48.03 610 GLU A C 1
ATOM 4659 O O . GLU A 1 610 ? 4.290 -9.397 -33.327 1.00 48.03 610 GLU A O 1
ATOM 4664 N N . LYS A 1 611 ? 5.757 -9.814 -31.713 1.00 50.97 611 LYS A N 1
ATOM 4665 C CA . LYS A 1 611 ? 6.593 -10.754 -32.482 1.00 50.97 611 LYS A CA 1
ATOM 4666 C C . LYS A 1 611 ? 6.700 -12.178 -31.908 1.00 50.97 611 LYS A C 1
ATOM 4668 O O . LYS A 1 611 ? 7.362 -13.015 -32.522 1.00 50.97 611 LYS A O 1
ATOM 4673 N N . SER A 1 612 ? 6.084 -12.508 -30.765 1.00 58.22 612 SER A N 1
ATOM 4674 C CA . SER A 1 612 ? 6.141 -13.879 -30.216 1.00 58.22 612 SER A CA 1
ATOM 4675 C C . SER A 1 612 ? 5.068 -14.803 -30.808 1.00 58.22 612 SER A C 1
ATOM 4677 O O . SER A 1 612 ? 3.913 -14.416 -30.964 1.00 58.22 612 SER A O 1
ATOM 4679 N N . ARG A 1 613 ? 5.418 -16.078 -31.052 1.00 66.81 613 ARG A N 1
ATOM 4680 C CA . ARG A 1 613 ? 4.425 -17.137 -31.325 1.00 66.81 613 ARG A CA 1
ATOM 4681 C C . ARG A 1 613 ? 3.446 -17.246 -30.142 1.00 66.81 613 ARG A C 1
ATOM 4683 O O . ARG A 1 613 ? 3.911 -17.155 -28.998 1.00 66.81 613 ARG A O 1
ATOM 4690 N N . PRO A 1 614 ? 2.141 -17.467 -30.393 1.00 67.69 614 PRO A N 1
ATOM 4691 C CA . PRO A 1 614 ? 1.147 -17.614 -29.335 1.00 67.69 614 PRO A CA 1
ATOM 4692 C C . PRO A 1 614 ? 1.472 -18.823 -28.456 1.00 67.69 614 PRO A C 1
ATOM 4694 O O . PRO A 1 614 ? 1.923 -19.861 -28.953 1.00 67.69 614 PRO A O 1
ATOM 4697 N N . ARG A 1 615 ? 1.256 -18.675 -27.148 1.00 84.19 615 ARG A N 1
ATOM 4698 C CA . ARG A 1 615 ? 1.449 -19.744 -26.168 1.00 84.19 615 ARG A CA 1
ATOM 4699 C C . ARG A 1 615 ? 0.229 -19.854 -25.268 1.00 84.19 615 ARG A C 1
ATOM 4701 O O . ARG A 1 615 ? -0.394 -18.845 -24.956 1.00 84.19 615 ARG A O 1
ATOM 4708 N N . THR A 1 616 ? -0.040 -21.058 -24.793 1.00 87.12 616 THR A N 1
ATOM 4709 C CA . THR A 1 616 ? -1.060 -21.329 -23.781 1.00 87.12 616 THR A CA 1
ATOM 4710 C C . THR A 1 616 ? -0.419 -22.075 -22.623 1.00 87.12 616 THR A C 1
ATOM 4712 O O . THR A 1 616 ? 0.397 -22.977 -22.819 1.00 87.12 616 THR A O 1
ATOM 4715 N N . VAL A 1 617 ? -0.777 -21.683 -21.406 1.00 88.50 617 VAL A N 1
ATOM 4716 C CA . VAL A 1 617 ? -0.444 -22.400 -20.180 1.00 88.50 617 VAL A CA 1
ATOM 4717 C C . VAL A 1 617 ? -1.636 -23.241 -19.776 1.00 88.50 617 VAL A C 1
ATOM 4719 O O . VAL A 1 617 ? -2.730 -22.722 -19.584 1.00 88.50 617 VAL A O 1
ATOM 4722 N N . ILE A 1 618 ? -1.404 -24.534 -19.605 1.00 90.25 618 ILE A N 1
ATOM 4723 C CA . ILE A 1 618 ? -2.373 -25.482 -19.076 1.00 90.25 618 ILE A CA 1
ATOM 4724 C C . ILE A 1 618 ? -1.946 -25.819 -17.648 1.00 90.25 618 ILE A C 1
ATOM 4726 O O . ILE A 1 618 ? -0.805 -26.215 -17.415 1.00 90.25 618 ILE A O 1
ATOM 4730 N N . ILE A 1 619 ? -2.849 -25.655 -16.688 1.00 90.50 619 ILE A N 1
ATOM 4731 C CA . ILE A 1 619 ? -2.633 -26.002 -15.282 1.00 90.50 619 ILE A CA 1
ATOM 4732 C C . ILE A 1 619 ? -3.533 -27.182 -14.939 1.00 90.50 619 ILE A C 1
ATOM 4734 O O . ILE A 1 619 ? -4.750 -27.093 -15.083 1.00 90.50 619 ILE A O 1
ATOM 4738 N N . LEU A 1 620 ? -2.933 -28.270 -14.466 1.00 91.81 620 LEU A N 1
ATOM 4739 C CA . LEU A 1 620 ? -3.624 -29.439 -13.942 1.00 91.81 620 LEU A CA 1
ATOM 4740 C C . LEU A 1 620 ? -3.421 -29.485 -12.430 1.00 91.81 620 LEU A C 1
ATOM 4742 O O . LEU A 1 620 ? -2.294 -29.332 -11.956 1.00 91.81 620 LEU A O 1
ATOM 4746 N N . GLU A 1 621 ? -4.482 -29.728 -11.665 1.00 89.81 621 GLU A N 1
ATOM 4747 C CA . GLU A 1 621 ? -4.393 -29.757 -10.203 1.00 89.81 621 GLU A CA 1
ATOM 4748 C C . GLU A 1 621 ? -5.327 -30.790 -9.563 1.00 89.81 621 GLU A C 1
ATOM 4750 O O . GLU A 1 621 ? -6.486 -30.938 -9.953 1.00 89.81 621 GLU A O 1
ATOM 4755 N N . THR A 1 622 ? -4.855 -31.470 -8.516 1.00 89.94 622 THR A N 1
ATOM 4756 C CA . THR A 1 622 ? -5.693 -32.330 -7.663 1.00 89.94 622 THR A CA 1
ATOM 4757 C C . THR A 1 622 ? -5.190 -32.370 -6.211 1.00 89.94 622 THR A C 1
ATOM 4759 O O . THR A 1 622 ? -4.203 -31.726 -5.861 1.00 89.94 622 THR A O 1
ATOM 4762 N N . GLU A 1 623 ? -5.893 -33.068 -5.311 1.00 85.94 623 GLU A N 1
ATOM 4763 C CA . GLU A 1 623 ? -5.380 -33.330 -3.954 1.00 85.94 623 GLU A CA 1
ATOM 4764 C C . GLU A 1 623 ? -4.130 -34.218 -4.009 1.00 85.94 623 GLU A C 1
ATOM 4766 O O . GLU A 1 623 ? -4.088 -35.169 -4.779 1.00 85.94 623 GLU A O 1
ATOM 4771 N N . GLN A 1 624 ? -3.129 -33.963 -3.159 1.00 84.75 624 GLN A N 1
ATOM 4772 C CA . GLN A 1 624 ? -1.870 -34.726 -3.144 1.00 84.75 624 GLN A CA 1
ATOM 4773 C C . GLN A 1 624 ? -2.100 -36.241 -3.021 1.00 84.75 624 GLN A C 1
ATOM 4775 O O . GLN A 1 624 ? -1.383 -37.038 -3.617 1.00 84.75 624 GLN A O 1
ATOM 4780 N N . ALA A 1 625 ? -3.134 -36.646 -2.278 1.00 85.50 625 ALA A N 1
ATOM 4781 C CA . ALA A 1 625 ? -3.521 -38.047 -2.127 1.00 85.50 625 ALA A CA 1
ATOM 4782 C C . ALA A 1 625 ? -3.942 -38.719 -3.453 1.00 85.50 625 ALA A C 1
ATOM 4784 O O . ALA A 1 625 ? -3.893 -39.939 -3.559 1.00 85.50 625 ALA A O 1
ATOM 4785 N N . ALA A 1 626 ? -4.332 -37.934 -4.461 1.00 88.44 626 ALA A N 1
ATOM 4786 C CA . ALA A 1 626 ? -4.758 -38.374 -5.786 1.00 88.44 626 ALA A CA 1
ATOM 4787 C C . ALA A 1 626 ? -3.713 -38.077 -6.882 1.00 88.44 626 ALA A C 1
ATOM 4789 O O . ALA A 1 626 ? -4.051 -38.065 -8.064 1.00 88.44 626 ALA A O 1
ATOM 4790 N N . ILE A 1 627 ? -2.440 -37.858 -6.523 1.00 89.81 627 ILE A N 1
ATOM 4791 C CA . ILE A 1 627 ? -1.369 -37.508 -7.476 1.00 89.81 627 ILE A CA 1
ATOM 4792 C C . ILE A 1 627 ? -1.197 -38.519 -8.622 1.00 89.81 627 ILE A C 1
ATOM 4794 O O . ILE A 1 627 ? -0.765 -38.138 -9.704 1.00 89.81 627 ILE A O 1
ATOM 4798 N N . ALA A 1 628 ? -1.567 -39.789 -8.425 1.00 91.50 628 ALA A N 1
ATOM 4799 C CA . ALA A 1 628 ? -1.567 -40.786 -9.496 1.00 91.50 628 ALA A CA 1
ATOM 4800 C C . ALA A 1 628 ? -2.488 -40.375 -10.661 1.00 91.50 628 ALA A C 1
ATOM 4802 O O . ALA A 1 628 ? -2.046 -40.360 -11.801 1.00 91.50 628 ALA A O 1
ATOM 4803 N N . LEU A 1 629 ? -3.706 -39.902 -10.366 1.00 92.31 629 LEU A N 1
ATOM 4804 C CA . LEU A 1 629 ? -4.643 -39.418 -11.389 1.00 92.31 629 LEU A CA 1
ATOM 4805 C C . LEU A 1 629 ? -4.114 -38.181 -12.119 1.00 92.31 629 LEU A C 1
ATOM 4807 O O . LEU A 1 629 ? -4.373 -38.007 -13.304 1.00 92.31 629 LEU A O 1
ATOM 4811 N N . LEU A 1 630 ? -3.372 -37.317 -11.418 1.00 92.56 630 LEU A N 1
ATOM 4812 C CA . LEU A 1 630 ? -2.721 -36.159 -12.033 1.00 92.56 630 LEU A CA 1
ATOM 4813 C C . LEU A 1 630 ? -1.631 -36.582 -13.022 1.00 92.56 630 LEU A C 1
ATOM 4815 O O . LEU A 1 630 ? -1.496 -35.959 -14.070 1.00 92.56 630 LEU A O 1
ATOM 4819 N N . ARG A 1 631 ? -0.861 -37.627 -12.689 1.00 92.62 631 ARG A N 1
ATOM 4820 C CA . ARG A 1 631 ? 0.165 -38.186 -13.578 1.00 92.62 631 ARG A CA 1
ATOM 4821 C C . ARG A 1 631 ? -0.464 -38.807 -14.818 1.00 92.62 631 ARG A C 1
ATOM 4823 O O . ARG A 1 631 ? -0.022 -38.480 -15.911 1.00 92.62 631 ARG A O 1
ATOM 4830 N N . ASP A 1 632 ? -1.518 -39.603 -14.651 1.00 94.75 632 ASP A N 1
ATOM 4831 C CA . ASP A 1 632 ? -2.240 -40.228 -15.766 1.00 94.75 632 ASP A CA 1
ATOM 4832 C C . ASP A 1 632 ? -2.842 -39.166 -16.703 1.00 94.75 632 ASP A C 1
ATOM 4834 O O . ASP A 1 632 ? -2.685 -39.229 -17.921 1.00 94.75 632 ASP A O 1
ATOM 4838 N N . ALA A 1 633 ? -3.464 -38.132 -16.127 1.00 94.44 633 ALA A N 1
ATOM 4839 C CA . ALA A 1 633 ? -4.023 -37.004 -16.865 1.00 94.44 633 ALA A CA 1
ATOM 4840 C C . ALA A 1 633 ? -2.959 -36.195 -17.624 1.00 94.44 633 ALA A C 1
ATOM 4842 O O . ALA A 1 633 ? -3.173 -35.802 -18.772 1.00 94.44 633 ALA A O 1
ATOM 4843 N N . LEU A 1 634 ? -1.810 -35.937 -16.989 1.00 94.19 634 LEU A N 1
ATOM 4844 C CA . LEU A 1 634 ? -0.686 -35.251 -17.622 1.00 94.19 634 LEU A CA 1
ATOM 4845 C C . LEU A 1 634 ? -0.098 -36.092 -18.758 1.00 94.19 634 LEU A C 1
ATOM 4847 O O . LEU A 1 634 ? 0.191 -35.549 -19.819 1.00 94.19 634 LEU A O 1
ATOM 4851 N N . GLN A 1 635 ? 0.068 -37.397 -18.546 1.00 94.56 635 GLN A N 1
ATOM 4852 C CA . GLN A 1 635 ? 0.583 -38.304 -19.563 1.00 94.56 635 GLN A CA 1
ATOM 4853 C C . GLN A 1 635 ? -0.330 -38.317 -20.792 1.00 94.56 635 GLN A C 1
ATOM 4855 O O . GLN A 1 635 ? 0.151 -38.085 -21.898 1.00 94.56 635 GLN A O 1
ATOM 4860 N N . GLU A 1 636 ? -1.642 -38.481 -20.605 1.00 94.88 636 GLU A N 1
ATOM 4861 C CA . GLU A 1 636 ? -2.599 -38.452 -21.717 1.00 94.88 636 GLU A CA 1
ATOM 4862 C C . GLU A 1 636 ? -2.591 -37.101 -22.449 1.00 94.88 636 GLU A C 1
ATOM 4864 O O . GLU A 1 636 ? -2.679 -37.055 -23.677 1.00 94.88 636 GLU A O 1
ATOM 4869 N N . LEU A 1 637 ? -2.445 -35.990 -21.720 1.00 93.75 637 LEU A N 1
ATOM 4870 C CA . LEU A 1 637 ? -2.301 -34.671 -22.332 1.00 93.75 637 LEU A CA 1
ATOM 4871 C C . LEU A 1 637 ? -1.041 -34.588 -23.202 1.00 93.75 637 LEU A C 1
ATOM 4873 O O . LEU A 1 637 ? -1.122 -34.122 -24.336 1.00 93.75 637 LEU A O 1
ATOM 4877 N N . LEU A 1 638 ? 0.109 -35.032 -22.693 1.00 93.25 638 LEU A N 1
ATOM 4878 C CA . LEU A 1 638 ? 1.383 -34.963 -23.411 1.00 93.25 638 LEU A CA 1
ATOM 4879 C C . LEU A 1 638 ? 1.419 -35.892 -24.631 1.00 93.25 638 LEU A C 1
ATOM 4881 O O . LEU A 1 638 ? 1.915 -35.477 -25.671 1.00 93.25 638 LEU A O 1
ATOM 4885 N N . GLU A 1 639 ? 0.848 -37.096 -24.542 1.00 93.81 639 GLU A N 1
ATOM 4886 C CA . GLU A 1 639 ? 0.772 -38.054 -25.659 1.00 93.81 639 GLU A CA 1
ATOM 4887 C C . GLU A 1 639 ? -0.097 -37.549 -26.819 1.00 93.81 639 GLU A C 1
ATOM 4889 O O . GLU A 1 639 ? 0.130 -37.891 -27.980 1.00 93.81 639 GLU A O 1
ATOM 4894 N N . ARG A 1 640 ? -1.111 -36.735 -26.513 1.00 92.88 640 ARG A N 1
ATOM 4895 C CA . ARG A 1 640 ? -2.050 -36.198 -27.505 1.00 92.88 640 ARG A CA 1
ATOM 4896 C C . ARG A 1 640 ? -1.658 -34.822 -28.040 1.00 92.88 640 ARG A C 1
ATOM 4898 O O . ARG A 1 640 ? -2.243 -34.364 -29.024 1.00 92.88 640 ARG A O 1
ATOM 4905 N N . LEU A 1 641 ? -0.697 -34.152 -27.406 1.00 90.81 641 LEU A N 1
ATOM 4906 C CA . LEU A 1 641 ? -0.112 -32.915 -27.909 1.00 90.81 641 LEU A CA 1
ATOM 4907 C C . LEU A 1 641 ? 0.965 -33.233 -28.959 1.00 90.81 641 LEU A C 1
ATOM 4909 O O . LEU A 1 641 ? 1.732 -34.176 -28.787 1.00 90.81 641 LEU A O 1
ATOM 4913 N N . PRO A 1 642 ? 1.098 -32.435 -30.034 1.00 84.81 642 PRO A N 1
ATOM 4914 C CA . PRO A 1 642 ? 2.234 -32.579 -30.937 1.00 84.81 642 PRO A CA 1
ATOM 4915 C C . PRO A 1 642 ? 3.546 -32.329 -30.176 1.00 84.81 642 PRO A C 1
ATOM 4917 O O . PRO A 1 642 ? 3.685 -31.278 -29.547 1.00 84.81 642 PRO A O 1
ATOM 4920 N N . GLU A 1 643 ? 4.522 -33.242 -30.257 1.00 73.81 643 GLU A N 1
ATOM 4921 C CA . GLU A 1 643 ? 5.780 -33.173 -29.479 1.00 73.81 643 GLU A CA 1
ATOM 4922 C C . GLU A 1 643 ? 6.506 -31.822 -29.619 1.00 73.81 643 GLU A C 1
ATOM 4924 O O . GLU A 1 643 ? 7.038 -31.282 -28.653 1.00 73.81 643 GLU A O 1
ATOM 4929 N N . GLN A 1 644 ? 6.464 -31.220 -30.811 1.00 79.69 644 GLN A N 1
ATOM 4930 C CA . GLN A 1 644 ? 7.120 -29.941 -31.121 1.00 79.69 644 GLN A CA 1
ATOM 4931 C C . GLN A 1 644 ? 6.420 -28.714 -30.509 1.00 79.69 644 GLN A C 1
ATOM 4933 O O . GLN A 1 644 ? 6.929 -27.595 -30.601 1.00 79.69 644 GLN A O 1
ATOM 4938 N N . CYS A 1 645 ? 5.233 -28.897 -29.926 1.00 86.56 645 CYS A N 1
ATOM 4939 C CA . CYS A 1 645 ? 4.438 -27.823 -29.347 1.00 86.56 645 CYS A CA 1
ATOM 4940 C C . CYS A 1 645 ? 4.635 -27.679 -27.838 1.00 86.56 645 CYS A C 1
ATOM 4942 O O . CYS A 1 645 ? 4.286 -26.626 -27.310 1.00 86.56 645 CYS A O 1
ATOM 4944 N N . VAL A 1 646 ? 5.174 -28.677 -27.135 1.00 89.44 646 VAL A N 1
ATOM 4945 C CA . VAL A 1 646 ? 5.409 -28.577 -25.689 1.00 89.44 646 VAL A CA 1
ATOM 4946 C C . VAL A 1 646 ? 6.671 -27.749 -25.440 1.00 89.44 646 VAL A C 1
ATOM 4948 O O . VAL A 1 646 ? 7.762 -28.106 -25.867 1.00 89.44 646 VAL A O 1
ATOM 4951 N N . VAL A 1 647 ? 6.517 -26.612 -24.762 1.00 86.25 647 VAL A N 1
ATOM 4952 C CA . VAL A 1 647 ? 7.611 -25.680 -24.446 1.00 86.25 647 VAL A CA 1
ATOM 4953 C C . VAL A 1 647 ? 8.231 -26.010 -23.092 1.00 86.25 647 VAL A C 1
ATOM 4955 O O . VAL A 1 647 ? 9.451 -26.020 -22.962 1.00 86.25 647 VAL A O 1
ATOM 4958 N N . SER A 1 648 ? 7.400 -26.245 -22.074 1.00 87.12 648 SER A N 1
ATOM 4959 C CA . SER A 1 648 ? 7.855 -26.639 -20.739 1.00 87.12 648 SER A CA 1
ATOM 4960 C C . SER A 1 648 ? 6.798 -27.463 -20.014 1.00 87.12 648 SER A C 1
ATOM 4962 O O . SER A 1 648 ? 5.597 -27.274 -20.222 1.00 87.12 648 SER A O 1
ATOM 4964 N N . VAL A 1 649 ? 7.260 -28.352 -19.137 1.00 88.62 649 VAL A N 1
ATOM 4965 C CA . VAL A 1 649 ? 6.441 -29.025 -18.127 1.00 88.62 649 VAL A CA 1
ATOM 4966 C C . VAL A 1 649 ? 7.092 -28.747 -16.781 1.00 88.62 649 VAL A C 1
ATOM 4968 O O . VAL A 1 649 ? 8.255 -29.080 -16.568 1.00 88.62 649 VAL A O 1
ATOM 4971 N N . GLU A 1 650 ? 6.358 -28.091 -15.895 1.00 86.94 650 GLU A N 1
ATOM 4972 C CA . GLU A 1 650 ? 6.825 -27.680 -14.577 1.00 86.94 650 GLU A CA 1
ATOM 4973 C C . GLU A 1 650 ? 5.985 -28.383 -13.509 1.00 86.94 650 GLU A C 1
ATOM 4975 O O . GLU A 1 650 ? 4.749 -28.410 -13.564 1.00 86.94 650 GLU A O 1
ATOM 4980 N N . GLU A 1 651 ? 6.668 -28.969 -12.529 1.00 81.81 651 GLU A N 1
ATOM 4981 C CA . GLU A 1 651 ? 6.040 -29.654 -11.407 1.00 81.81 651 GLU A CA 1
ATOM 4982 C C . GLU A 1 651 ? 6.081 -28.779 -10.159 1.00 81.81 651 GLU A C 1
ATOM 4984 O O . GLU A 1 651 ? 7.098 -28.163 -9.841 1.00 81.81 651 GLU A O 1
ATOM 4989 N N . SER A 1 652 ? 4.968 -28.737 -9.433 1.00 68.00 652 SER A N 1
ATOM 4990 C CA . SER A 1 652 ? 4.901 -28.063 -8.148 1.00 68.00 652 SER A CA 1
ATOM 4991 C C . SER A 1 652 ? 4.062 -28.875 -7.172 1.00 68.00 652 SER A C 1
ATOM 4993 O O . SER A 1 652 ? 2.878 -29.131 -7.399 1.00 68.00 652 SER A O 1
ATOM 4995 N N . ASP A 1 653 ? 4.695 -29.234 -6.058 1.00 59.31 653 ASP A N 1
ATOM 4996 C CA . ASP A 1 653 ? 4.062 -29.942 -4.946 1.00 59.31 653 ASP A CA 1
ATOM 4997 C C . ASP A 1 653 ? 3.811 -29.001 -3.741 1.00 59.31 653 ASP A C 1
ATOM 4999 O O . ASP A 1 653 ? 3.497 -29.451 -2.639 1.00 59.31 653 ASP A O 1
ATOM 5003 N N . SER A 1 654 ? 3.953 -27.677 -3.925 1.00 51.16 654 SER A N 1
ATOM 5004 C CA . SER A 1 654 ? 3.778 -26.668 -2.871 1.00 51.16 654 SER A CA 1
ATOM 5005 C C . SER A 1 654 ? 2.902 -25.486 -3.321 1.00 51.16 654 SER A C 1
ATOM 5007 O O . SER A 1 654 ? 2.939 -25.042 -4.468 1.00 51.16 654 SER A O 1
ATOM 5009 N N . LEU A 1 655 ? 2.110 -24.947 -2.385 1.00 46.25 655 LEU A N 1
ATOM 5010 C CA . LEU A 1 655 ? 1.195 -23.817 -2.614 1.00 46.25 655 LEU A CA 1
ATOM 5011 C C . LEU A 1 655 ? 1.907 -22.531 -3.068 1.00 46.25 655 LEU A C 1
ATOM 5013 O O . LEU A 1 655 ? 1.328 -21.752 -3.822 1.00 46.25 655 LEU A O 1
ATOM 5017 N N . GLU A 1 656 ? 3.140 -22.302 -2.614 1.00 43.28 656 GLU A N 1
ATOM 5018 C CA . GLU A 1 656 ? 3.921 -21.103 -2.950 1.00 43.28 656 GLU A CA 1
ATOM 5019 C C . GLU A 1 656 ? 4.452 -21.161 -4.383 1.00 43.28 656 GLU A C 1
ATOM 5021 O O . GLU A 1 656 ? 4.416 -20.166 -5.106 1.00 43.28 656 GLU A O 1
ATOM 5026 N N . THR A 1 657 ? 4.865 -22.344 -4.838 1.00 43.56 657 THR A N 1
ATOM 5027 C CA . THR A 1 657 ? 5.357 -22.528 -6.203 1.00 43.56 657 THR A CA 1
ATOM 5028 C C . THR A 1 657 ? 4.200 -22.532 -7.213 1.00 43.56 657 THR A C 1
ATOM 5030 O O . THR A 1 657 ? 4.353 -21.976 -8.294 1.00 43.56 657 THR A O 1
ATOM 5033 N N . ALA A 1 658 ? 3.008 -23.030 -6.855 1.00 40.81 658 ALA A N 1
ATOM 5034 C CA . ALA A 1 658 ? 1.810 -22.963 -7.704 1.00 40.81 658 ALA A CA 1
ATOM 5035 C C . ALA A 1 658 ? 1.292 -21.529 -7.952 1.00 40.81 658 ALA A C 1
ATOM 5037 O O . ALA A 1 658 ? 0.850 -21.228 -9.059 1.00 40.81 658 ALA A O 1
ATOM 5038 N N . ALA A 1 659 ? 1.385 -20.626 -6.967 1.00 41.94 659 ALA A N 1
ATOM 5039 C CA . ALA A 1 659 ? 1.049 -19.207 -7.151 1.00 41.94 659 ALA A CA 1
ATOM 5040 C C . ALA A 1 659 ? 2.090 -18.474 -8.023 1.00 41.94 659 ALA A C 1
ATOM 5042 O O . ALA A 1 659 ? 1.734 -17.739 -8.941 1.00 41.94 659 ALA A O 1
ATOM 5043 N N . ALA A 1 660 ? 3.381 -18.767 -7.829 1.00 40.47 660 ALA A N 1
ATOM 5044 C CA . ALA A 1 660 ? 4.449 -18.250 -8.691 1.00 40.47 660 ALA A CA 1
ATOM 5045 C C . ALA A 1 660 ? 4.331 -18.733 -10.155 1.00 40.47 660 ALA A C 1
ATOM 5047 O O . ALA A 1 660 ? 4.820 -18.078 -11.079 1.00 40.47 660 ALA A O 1
ATOM 5048 N N . LEU A 1 661 ? 3.673 -19.877 -10.378 1.00 42.09 661 LEU A N 1
ATOM 5049 C CA . LEU A 1 661 ? 3.386 -20.426 -11.702 1.00 42.09 661 LEU A CA 1
ATOM 5050 C C . LEU A 1 661 ? 2.260 -19.664 -12.433 1.00 42.09 661 LEU A C 1
ATOM 5052 O O . LEU A 1 661 ? 2.295 -19.653 -13.671 1.00 42.09 661 LEU A O 1
ATOM 5056 N N . SER A 1 662 ? 1.322 -19.026 -11.711 1.00 39.62 662 SER A N 1
ATOM 5057 C CA . SER A 1 662 ? 0.204 -18.239 -12.266 1.00 39.62 662 SER A CA 1
ATOM 5058 C C . SER A 1 662 ? 0.507 -16.753 -12.460 1.00 39.62 662 SER A C 1
ATOM 5060 O O . SER A 1 662 ? 0.008 -16.186 -13.420 1.00 39.62 662 SER A O 1
ATOM 5062 N N . ASP A 1 663 ? 1.376 -16.142 -11.645 1.00 38.78 663 ASP A N 1
ATOM 5063 C CA . ASP A 1 663 ? 1.738 -14.706 -11.733 1.00 38.78 663 ASP A CA 1
ATOM 5064 C C . ASP A 1 663 ? 2.542 -14.330 -13.007 1.00 38.78 663 ASP A C 1
ATOM 5066 O O . ASP A 1 663 ? 3.048 -13.218 -13.147 1.00 38.78 663 ASP A O 1
ATOM 5070 N N . ARG A 1 664 ? 2.705 -15.276 -13.942 1.00 39.38 664 ARG A N 1
ATOM 5071 C CA . ARG A 1 664 ? 3.389 -15.112 -15.239 1.00 39.38 664 ARG A CA 1
ATOM 5072 C C . ARG A 1 664 ? 2.473 -15.324 -16.451 1.00 39.38 664 ARG A C 1
ATOM 5074 O O . ARG A 1 664 ? 2.987 -15.390 -17.572 1.00 39.38 664 ARG A O 1
ATOM 5081 N N . VAL A 1 665 ? 1.173 -15.500 -16.220 1.00 33.75 665 VAL A N 1
ATOM 5082 C CA . VAL A 1 665 ? 0.119 -15.419 -17.240 1.00 33.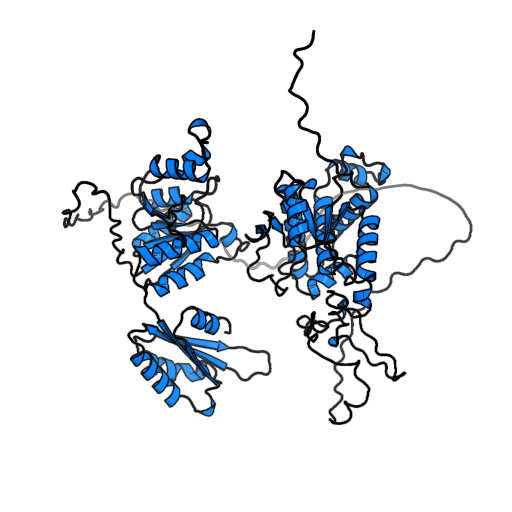75 665 VAL A CA 1
ATOM 5083 C C . VAL A 1 665 ? -0.512 -14.043 -17.119 1.00 33.75 665 VAL A C 1
ATOM 5085 O O . VAL A 1 665 ? -0.649 -13.392 -18.175 1.00 33.75 665 VAL A O 1
#